Protein AF-A0A847JT85-F1 (afdb_monomer)

Solvent-accessible surface area (backbone atoms only — not comparable to full-atom values): 25645 Å² total; per-residue (Å²): 137,86,94,78,87,86,82,87,73,88,66,64,67,52,74,48,74,51,56,95,47,92,60,34,44,34,34,42,32,43,35,55,44,73,44,97,87,70,49,79,45,75,31,46,31,34,30,36,40,37,54,80,40,72,62,55,90,90,44,43,19,30,34,41,36,36,36,53,39,62,47,91,53,98,62,56,35,28,36,38,41,36,34,36,42,71,39,78,94,65,31,33,36,41,35,45,32,42,28,42,52,81,52,52,41,53,31,41,35,41,35,39,34,93,44,97,45,36,37,39,37,38,39,34,56,60,86,43,61,32,42,35,39,35,39,40,81,50,102,36,34,33,38,34,43,31,46,40,83,90,48,78,47,77,48,79,47,76,59,78,80,85,68,70,73,76,74,77,77,79,72,80,72,84,89,75,86,87,89,53,100,62,67,37,42,48,50,46,33,52,53,46,41,73,69,53,35,22,44,25,28,24,33,36,32,33,39,83,85,69,49,36,30,36,34,43,33,28,29,73,73,70,46,78,89,49,70,70,72,49,48,68,63,52,52,53,50,48,59,75,65,34,83,84,33,52,27,39,33,42,33,41,27,59,54,81,36,58,52,32,35,44,35,36,40,41,67,54,52,53,32,34,77,69,70,73,41,53,72,68,60,46,55,73,61,42,46,75,40,68,30,56,40,82,64,94,52,55,48,74,79,46,69,42,73,74,39,59,69,52,54,68,54,64,48,74,46,77,42,80,43,81,48,76,50,70,70,49,100,90,47,66,73,43,34,24,36,26,44,33,47,33,40,38,33,31,76,38,76,21,28,35,41,36,41,28,35,37,30,66,72,46,44,68,51,34,77,78,41,76,90,48,78,39,82,44,32,39,38,42,34,42,41,49,64,90,48,68,33,34,42,35,34,40,37,38,38,32,44,76,87,23,74,38,37,39,39,40,38,40,37,32,63,78,49,100,45,26,33,39,38,39,41,37,32,42,44,28,26,96,89,43,81,71,32,72,23,37,38,40,36,42,40,39,55,37,76,92,67,44,27,35,42,37,42,37,38,39,32,40,76,88,64,52,71,55,74,49,78,46,80,47,67,68,84,88,88,128

Secondary structure (DSSP, 8-state):
------------EEEEEE-SSTTEEEEEEEEEEE-TTS-EEEEEEEEEEEEEE--BTTBPEEEEEEEEET-SSSPPPEEEEEEEEEETTTTEEEEEEEEESTT-EEEEEEEEEEETTEEEEEEEETTEEEEEEEEESSSSEEEEEEEETTEEEEEEEE-----PPP---------PPP--TTHHHHHHHHHHHHTT-EEEEEEEEE-TTS-EEEEEEEE--S--S-GGGGHHHHHHHHHHT-TT-SEEEEEEEETTEEEEEEEEEHHHHHHHHTTSS-HHHHHHH-EEEES----TT-EEEEEPPPBS--TT--EEEEEEEEEEEEEETTEEEEEEEEEEEEEEEEEETTEEEEEEEEEEEESHHHHTS-SS-EEEEEEEEEEE--STT-EEEEEEEEETTEEEEEEEEEEEEEETTEEEEEEEEEEE-SSS-SEEEEEEEEEEEEGGGTEEEEEEEEE-TTS-EEEEEEEEE--S--

pLDDT: mean 81.15, std 18.6, range [24.55, 97.62]

Radius of gyration: 28.79 Å; Cα contacts (8 Å, |Δi|>4): 1062; chains: 1; bounding box: 69×46×83 Å

Nearest PDB structures (foldseek):
  6cd2-assembly1_C  TM=3.190E-01  e=2.500E-02  Escherichia coli
  4fso-assembly2_B  TM=2.511E-01  e=6.723E-01  Pseudomonas aeruginosa PAO1
  3t24-assembly4_B  TM=2.462E-01  e=1.027E+00  Pseudomonas aeruginosa

Sequence (478 aa):
MNPADTSIGAQSTRSFGFAPAPRTEISLSLGRYVQSSGDIGWDLIIHGKAQVATQNGWRPAIAVGAADVGKNRARTGTRFVVGTWRLDNARLGATLGAAEGNHDGLLAGMQWRPIPALELQAEYDSSRVNVGLVANLDERTFVRVADLSTGTAATIGYAFALNGPPAPQSSALPRVAARTSGPALTAIRDELVALGLEDVQVRIEQTAQGQRRLVGSFENRRYTLIEQDCLPDVLAVLDRGAGEATELAVRFLRRGITVAECRVPVEAYRRYAAGKMSGAEMRARAHIALLPGREASADVEEASETANPSAGHTDVMIGPNLVTQIGTEQGEFKYGLYIRPEAAIPLGRGLLAQGAWQAPITGELVDNEPKRWTTYRTVLSYALSPAPGWLAQAVVGRCPGANNVAVLEALRPVSGRSFFRVTGGYVSSDLIRRRLYAVGEYWHLMPEWDGQIRVVGGRYVSGDTGVGLDVIRQFGAT

Structure (mmCIF, N/CA/C/O backbone):
data_AF-A0A847JT85-F1
#
_entry.id   AF-A0A847JT85-F1
#
loop_
_atom_site.group_PDB
_atom_site.id
_atom_site.type_symbol
_atom_site.label_atom_id
_atom_site.label_alt_id
_atom_site.label_comp_id
_atom_site.label_asym_id
_atom_site.label_entity_id
_atom_site.label_seq_id
_atom_site.pdbx_PDB_ins_code
_atom_site.Cartn_x
_atom_site.Cartn_y
_atom_site.Cartn_z
_atom_site.occupancy
_atom_site.B_iso_or_equiv
_atom_site.auth_seq_id
_atom_site.auth_comp_id
_atom_site.auth_asym_id
_atom_site.auth_atom_id
_atom_site.pdbx_PDB_model_num
ATOM 1 N N . MET A 1 1 ? 40.673 10.119 -40.001 1.00 39.12 1 MET A N 1
ATOM 2 C CA . MET A 1 1 ? 39.306 9.562 -39.922 1.00 39.12 1 MET A CA 1
ATOM 3 C C . MET A 1 1 ? 38.758 9.922 -38.558 1.00 39.12 1 MET A C 1
ATOM 5 O O . MET A 1 1 ? 39.395 9.585 -37.571 1.00 39.12 1 MET A O 1
ATOM 9 N N . ASN A 1 2 ? 37.689 10.715 -38.523 1.00 26.09 2 ASN A N 1
ATOM 10 C CA . ASN A 1 2 ? 37.140 11.292 -37.296 1.00 26.09 2 ASN A CA 1
ATOM 11 C C . ASN A 1 2 ? 36.191 10.290 -36.612 1.00 26.09 2 ASN A C 1
ATOM 13 O O . ASN A 1 2 ? 35.326 9.756 -37.306 1.00 26.09 2 ASN A O 1
ATOM 17 N N . PRO A 1 3 ? 36.311 10.054 -35.294 1.00 35.47 3 PRO A N 1
ATOM 18 C CA . PRO A 1 3 ? 35.327 9.331 -34.503 1.00 35.47 3 PRO A CA 1
ATOM 19 C C . PRO A 1 3 ? 34.303 10.342 -33.975 1.00 35.47 3 PRO A C 1
ATOM 21 O O . PRO A 1 3 ? 34.544 11.026 -32.983 1.00 35.47 3 PRO A O 1
ATOM 24 N N . ALA A 1 4 ? 33.179 10.483 -34.664 1.00 31.33 4 ALA A N 1
ATOM 25 C CA . ALA A 1 4 ? 32.027 11.222 -34.165 1.00 31.33 4 ALA A CA 1
ATOM 26 C C . ALA A 1 4 ? 30.759 10.430 -34.506 1.00 31.33 4 ALA A C 1
ATOM 28 O O . ALA A 1 4 ? 30.671 9.861 -35.591 1.00 31.33 4 ALA A O 1
ATOM 29 N N . ASP A 1 5 ? 29.829 10.415 -33.552 1.00 32.34 5 ASP A N 1
ATOM 30 C CA . ASP A 1 5 ? 28.473 9.849 -33.591 1.00 32.34 5 ASP A CA 1
ATOM 31 C C . ASP A 1 5 ? 28.297 8.351 -33.300 1.00 32.34 5 ASP A C 1
ATOM 33 O O . ASP A 1 5 ? 27.855 7.559 -34.127 1.00 32.34 5 ASP A O 1
ATOM 37 N N . THR A 1 6 ? 28.502 7.989 -32.032 1.00 29.30 6 THR A N 1
ATOM 38 C CA . THR A 1 6 ? 27.806 6.866 -31.383 1.00 29.30 6 THR A CA 1
ATOM 39 C C . THR A 1 6 ? 26.941 7.399 -30.240 1.00 29.30 6 THR A C 1
ATOM 41 O O . THR A 1 6 ? 27.366 7.490 -29.089 1.00 29.30 6 THR A O 1
ATOM 44 N N . SER A 1 7 ? 25.702 7.793 -30.554 1.00 24.92 7 SER A N 1
ATOM 45 C CA . SER A 1 7 ? 24.686 8.043 -29.526 1.00 24.92 7 SER A CA 1
ATOM 46 C C . SER A 1 7 ? 23.900 6.756 -29.262 1.00 24.92 7 SER A C 1
ATOM 48 O O . SER A 1 7 ? 23.024 6.353 -30.020 1.00 24.92 7 SER A O 1
ATOM 50 N N . ILE A 1 8 ? 24.244 6.092 -28.158 1.00 34.31 8 ILE A N 1
ATOM 51 C CA . ILE A 1 8 ? 23.506 4.952 -27.609 1.00 34.31 8 ILE A CA 1
ATOM 52 C C . ILE A 1 8 ? 22.309 5.512 -26.839 1.00 34.31 8 ILE A C 1
ATOM 54 O O . ILE A 1 8 ? 22.460 6.087 -25.760 1.00 34.31 8 ILE A O 1
ATOM 58 N N . GLY A 1 9 ? 21.109 5.377 -27.400 1.00 24.55 9 GLY A N 1
ATOM 59 C CA . GLY A 1 9 ? 19.866 5.817 -26.772 1.00 24.55 9 GLY A CA 1
ATOM 60 C C . GLY A 1 9 ? 18.917 4.651 -26.536 1.00 24.55 9 GLY A C 1
ATOM 61 O O . GLY A 1 9 ? 18.189 4.265 -27.442 1.00 24.55 9 GLY A O 1
ATOM 62 N N . ALA A 1 10 ? 18.852 4.133 -25.307 1.00 27.88 10 ALA A N 1
ATOM 63 C CA . ALA A 1 10 ? 17.705 3.332 -24.888 1.00 27.88 10 ALA A CA 1
ATOM 64 C C . ALA A 1 10 ? 16.458 4.236 -24.877 1.00 27.88 10 ALA A C 1
ATOM 66 O O . ALA A 1 10 ? 16.357 5.164 -24.066 1.00 27.88 10 ALA A O 1
ATOM 67 N N . GLN A 1 11 ? 15.518 3.996 -25.792 1.00 30.44 11 GLN A N 1
ATOM 68 C CA . GLN A 1 11 ? 14.240 4.702 -25.824 1.00 30.44 11 GLN A CA 1
ATOM 69 C C . GLN A 1 11 ? 13.281 4.023 -24.845 1.00 30.44 11 GLN A C 1
ATOM 71 O O . GLN A 1 11 ? 12.728 2.963 -25.123 1.00 30.44 11 GLN A O 1
ATOM 76 N N . SER A 1 12 ? 13.086 4.623 -23.670 1.00 30.16 12 SER A N 1
ATOM 77 C CA . SER A 1 12 ? 11.978 4.233 -22.802 1.00 30.16 12 SER A CA 1
ATOM 78 C C . SER A 1 12 ? 10.706 4.923 -23.293 1.00 30.16 12 SER A C 1
ATOM 80 O O . SER A 1 12 ? 10.622 6.149 -23.327 1.00 30.16 12 SER A O 1
ATOM 82 N N . THR A 1 13 ? 9.722 4.125 -23.703 1.00 29.73 13 THR A N 1
ATOM 83 C CA . THR A 1 13 ? 8.370 4.604 -24.011 1.00 29.73 13 THR A CA 1
ATOM 84 C C . THR A 1 13 ? 7.489 4.323 -22.804 1.00 29.73 13 THR A C 1
ATOM 86 O O . THR A 1 13 ? 7.489 3.207 -22.283 1.00 29.73 13 THR A O 1
ATOM 89 N N . ARG A 1 14 ? 6.755 5.329 -22.326 1.00 33.69 14 ARG A N 1
ATOM 90 C CA . ARG A 1 14 ? 5.756 5.162 -21.262 1.00 33.69 14 ARG A CA 1
ATOM 91 C C . ARG A 1 14 ? 4.371 5.331 -21.862 1.00 33.69 14 ARG A C 1
ATOM 93 O O . ARG A 1 14 ? 4.048 6.422 -22.313 1.00 33.69 14 ARG A O 1
ATOM 100 N N . SER A 1 15 ? 3.573 4.269 -21.862 1.00 32.00 15 SER A N 1
ATOM 101 C CA . SER A 1 15 ? 2.198 4.274 -22.366 1.00 32.00 15 SER A CA 1
ATOM 102 C C . SER A 1 15 ? 1.181 4.216 -21.225 1.00 32.00 15 SER A C 1
ATOM 104 O O . SER A 1 15 ? 1.335 3.431 -20.291 1.00 32.00 15 SER A O 1
ATOM 106 N N . PHE A 1 16 ? 0.123 5.012 -21.325 1.00 36.22 16 PHE A N 1
ATOM 107 C CA . PHE A 1 16 ? -1.006 5.085 -20.403 1.00 36.22 16 PHE A CA 1
ATOM 108 C C . PHE A 1 16 ? -2.310 4.942 -21.190 1.00 36.22 16 PHE A C 1
ATOM 110 O O . PHE A 1 16 ? -2.520 5.689 -22.134 1.00 36.22 16 PHE A O 1
ATOM 117 N N . GLY A 1 17 ? -3.188 4.007 -20.827 1.00 32.97 17 GLY A N 1
ATOM 118 C CA . GLY A 1 17 ? -4.502 3.831 -21.457 1.00 32.97 17 GLY A CA 1
ATOM 119 C C . GLY A 1 17 ? -5.638 4.224 -20.515 1.00 32.97 17 GLY A C 1
ATOM 120 O O . GLY A 1 17 ? -5.564 3.940 -19.324 1.00 32.97 17 GLY A O 1
ATOM 121 N N . PHE A 1 18 ? -6.702 4.844 -21.022 1.00 42.16 18 PHE A N 1
ATOM 122 C CA . PHE A 1 18 ? -7.941 5.072 -20.291 1.00 42.16 18 PHE A CA 1
ATOM 123 C C . PHE A 1 18 ? -9.190 4.999 -21.174 1.00 42.16 18 PHE A C 1
ATOM 125 O O . PHE A 1 18 ? -9.177 5.344 -22.349 1.00 42.16 18 PHE A O 1
ATOM 132 N N . ALA A 1 19 ? -10.300 4.568 -20.578 1.00 40.47 19 ALA A N 1
ATOM 133 C CA . ALA A 1 19 ? -11.615 4.496 -21.207 1.00 40.47 19 ALA A CA 1
ATOM 134 C C . ALA A 1 19 ? -12.567 5.474 -20.490 1.00 40.47 19 ALA A C 1
ATOM 136 O O . ALA A 1 19 ? -13.051 5.152 -19.398 1.00 40.47 19 ALA A O 1
ATOM 137 N N . PRO A 1 20 ? -12.800 6.692 -21.013 1.00 33.78 20 PRO A N 1
ATOM 138 C CA . PRO A 1 20 ? -13.665 7.675 -20.350 1.00 33.78 20 PRO A CA 1
ATOM 139 C C . PRO A 1 20 ? -15.148 7.267 -20.345 1.00 33.78 20 PRO A C 1
ATOM 141 O O . PRO A 1 20 ? -15.901 7.715 -19.488 1.00 33.78 20 PRO A O 1
ATOM 144 N N . ALA A 1 21 ? -15.560 6.397 -21.270 1.00 50.62 21 ALA A N 1
ATOM 145 C CA . ALA A 1 21 ? -16.909 5.847 -21.373 1.00 50.62 21 ALA A CA 1
ATOM 146 C C . ALA A 1 21 ? -16.885 4.377 -21.838 1.00 50.62 21 ALA A C 1
ATOM 148 O O . ALA A 1 21 ? -15.897 3.947 -22.453 1.00 50.62 21 ALA A O 1
ATOM 149 N N . PRO A 1 22 ? -17.971 3.601 -21.627 1.00 44.03 22 PRO A N 1
ATOM 150 C CA . PRO A 1 22 ? -18.127 2.305 -22.280 1.00 44.03 22 PRO A CA 1
ATOM 151 C C . PRO A 1 22 ? -17.859 2.449 -23.780 1.00 44.03 22 PRO A C 1
ATOM 153 O O . PRO A 1 22 ? -18.346 3.396 -24.395 1.00 44.03 22 PRO A O 1
ATOM 156 N N . ARG A 1 23 ? -17.106 1.509 -24.366 1.00 67.56 23 ARG A N 1
ATOM 157 C CA . ARG A 1 23 ? -16.779 1.477 -25.808 1.00 67.56 23 ARG A CA 1
ATOM 158 C C . ARG A 1 23 ? -15.796 2.548 -26.293 1.00 67.56 23 ARG A C 1
ATOM 160 O O . ARG A 1 23 ? -15.660 2.730 -27.500 1.00 67.56 23 ARG A O 1
ATOM 167 N N . THR A 1 24 ? -15.085 3.220 -25.391 1.00 58.16 24 THR A N 1
ATOM 168 C CA . THR A 1 24 ? -13.986 4.127 -25.753 1.00 58.16 24 THR A CA 1
ATOM 169 C C . THR A 1 24 ? -12.668 3.625 -25.189 1.00 58.16 24 THR A C 1
ATOM 171 O O . THR A 1 24 ? -12.627 3.066 -24.099 1.00 58.16 24 THR A O 1
ATOM 174 N N . GLU A 1 25 ? -11.592 3.822 -25.932 1.00 63.78 25 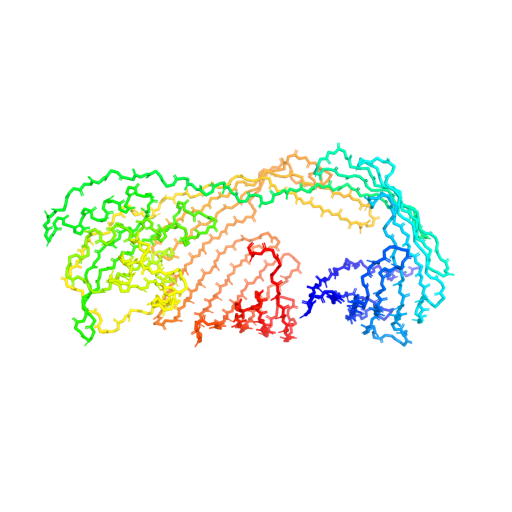GLU A N 1
ATOM 175 C CA . GLU A 1 25 ? -10.227 3.553 -25.496 1.00 63.78 25 GLU A CA 1
ATOM 176 C C . GLU A 1 25 ? -9.369 4.717 -25.969 1.00 63.78 25 GLU A C 1
ATOM 178 O O . GLU A 1 25 ? -9.410 5.070 -27.141 1.00 63.78 25 GLU A O 1
ATOM 183 N N . ILE A 1 26 ? -8.622 5.331 -25.065 1.00 60.47 26 ILE A N 1
ATOM 184 C CA . ILE A 1 26 ? -7.653 6.383 -25.351 1.00 60.47 26 ILE A CA 1
ATOM 185 C C . ILE A 1 26 ? -6.330 5.917 -24.770 1.00 60.47 26 ILE A C 1
ATOM 187 O O . ILE A 1 26 ? -6.288 5.507 -23.618 1.00 60.47 26 ILE A O 1
ATOM 191 N N . SER A 1 27 ? -5.248 5.972 -25.533 1.00 56.25 27 SER A N 1
ATOM 192 C CA . SER A 1 27 ? -3.904 5.734 -25.028 1.00 56.25 27 SER A CA 1
ATOM 193 C C . SER A 1 27 ? -2.988 6.919 -25.307 1.00 56.25 27 SER A C 1
ATOM 195 O O . SER A 1 27 ? -3.099 7.611 -26.312 1.00 56.25 27 SER A O 1
ATOM 197 N N . LEU A 1 28 ? -2.106 7.191 -24.358 1.00 59.34 28 LEU A N 1
ATOM 198 C CA . LEU A 1 28 ? -1.133 8.267 -24.348 1.00 59.34 28 LEU A CA 1
ATOM 199 C C . LEU A 1 28 ? 0.234 7.616 -24.189 1.00 59.34 28 LEU A C 1
ATOM 201 O O . LEU A 1 28 ? 0.509 7.019 -23.154 1.00 59.34 28 LEU A O 1
ATOM 205 N N . SER A 1 29 ? 1.088 7.725 -25.191 1.00 56.59 29 SER A N 1
ATOM 206 C CA . SER A 1 29 ? 2.446 7.199 -25.164 1.00 56.59 29 SER A CA 1
ATOM 207 C C . SER A 1 2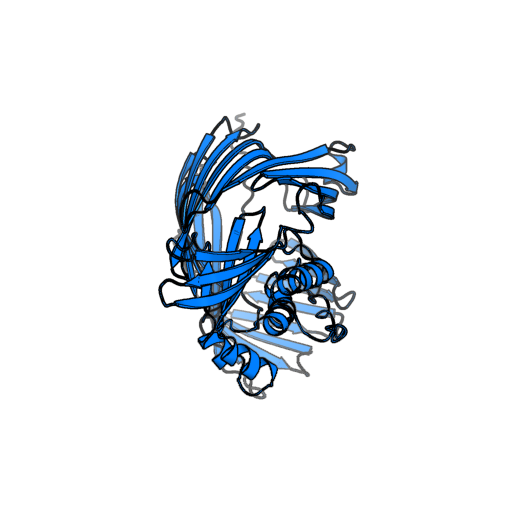9 ? 3.429 8.353 -25.238 1.00 56.59 29 SER A C 1
ATOM 209 O O . SER A 1 29 ? 3.471 9.073 -26.228 1.00 56.59 29 SER A O 1
ATOM 211 N N . LEU A 1 30 ? 4.223 8.542 -24.187 1.00 55.28 30 LEU A N 1
ATOM 212 C CA . LEU A 1 30 ? 5.323 9.496 -24.187 1.00 55.28 30 LEU A CA 1
ATOM 213 C C . LEU A 1 30 ? 6.608 8.756 -24.566 1.00 55.28 30 LEU A C 1
ATOM 215 O O . LEU A 1 30 ? 7.072 7.882 -23.826 1.00 55.28 30 LEU A O 1
ATOM 219 N N . GLY A 1 31 ? 7.157 9.094 -25.730 1.00 49.81 31 GLY A N 1
ATOM 220 C CA . GLY A 1 31 ? 8.397 8.535 -26.257 1.00 49.81 31 GLY A CA 1
ATOM 221 C C . GLY A 1 31 ? 9.518 9.570 -26.250 1.00 49.81 31 GLY A C 1
ATOM 222 O O . GLY A 1 31 ? 9.316 10.729 -26.614 1.00 49.81 31 GLY A O 1
ATOM 223 N N . ARG A 1 32 ? 10.716 9.153 -25.842 1.00 52.22 32 ARG A N 1
ATOM 224 C CA . ARG A 1 32 ? 11.936 9.956 -25.986 1.00 52.22 32 ARG A CA 1
ATOM 225 C C . ARG A 1 32 ? 12.527 9.731 -27.378 1.00 52.22 32 ARG A C 1
ATOM 227 O O . ARG A 1 32 ? 12.730 8.582 -27.758 1.00 52.22 32 ARG A O 1
ATOM 234 N N . TYR A 1 33 ? 12.877 10.798 -28.091 1.00 59.69 33 TYR A N 1
ATOM 235 C CA . TYR A 1 33 ? 13.614 10.709 -29.354 1.00 59.69 33 TYR A CA 1
ATOM 236 C C . TYR A 1 33 ? 14.866 11.593 -29.332 1.00 59.69 33 TYR A C 1
ATOM 238 O O . TYR A 1 33 ? 14.944 12.571 -28.592 1.00 59.69 33 TYR A O 1
ATOM 246 N N . VAL A 1 34 ? 15.869 11.227 -30.128 1.00 50.53 34 VAL A N 1
ATOM 247 C CA . VAL A 1 34 ? 17.101 12.010 -30.302 1.00 50.53 34 VAL A CA 1
ATOM 248 C C . VAL A 1 34 ? 17.051 12.640 -31.689 1.00 50.53 34 VAL A C 1
ATOM 250 O O . VAL A 1 34 ? 16.812 11.952 -32.683 1.00 50.53 34 VAL A O 1
ATOM 253 N N . GLN A 1 35 ? 17.190 13.961 -31.757 1.00 62.69 35 GLN A N 1
ATOM 254 C CA . GLN A 1 35 ? 17.272 14.698 -33.011 1.00 62.69 35 GLN A CA 1
ATOM 255 C C . GLN A 1 35 ? 18.634 14.489 -33.668 1.00 62.69 35 GLN A C 1
ATOM 257 O O . GLN A 1 35 ? 19.621 14.184 -33.007 1.00 62.69 35 GLN A O 1
ATOM 262 N N . SER A 1 36 ? 18.708 14.717 -34.980 1.00 54.41 36 SER A N 1
ATOM 263 C CA . SER A 1 36 ? 19.973 14.697 -35.722 1.00 54.41 36 SER A CA 1
ATOM 264 C C . SER A 1 36 ? 20.979 15.752 -35.238 1.00 54.41 36 SER A C 1
ATOM 266 O O . SER A 1 36 ? 22.153 15.640 -35.557 1.00 54.41 36 SER A O 1
ATOM 268 N N . SER A 1 37 ? 20.540 16.760 -34.472 1.00 69.31 37 SER A N 1
ATOM 269 C CA . SER A 1 37 ? 21.405 17.732 -33.784 1.00 69.31 37 SER A CA 1
ATOM 270 C C . SER A 1 37 ? 22.029 17.202 -32.485 1.00 69.31 37 SER A C 1
ATOM 272 O O . SER A 1 37 ? 22.841 17.893 -31.880 1.00 69.31 37 SER A O 1
ATOM 274 N N . GLY A 1 38 ? 21.636 16.010 -32.025 1.00 60.91 38 GLY A N 1
ATOM 275 C CA . GLY A 1 38 ? 21.976 15.487 -30.699 1.00 60.91 38 GLY A CA 1
ATOM 276 C C . GLY A 1 38 ? 21.027 15.946 -29.584 1.00 60.91 38 GLY A C 1
ATOM 277 O O . GLY A 1 38 ? 21.120 15.436 -28.466 1.00 60.91 38 GLY A O 1
ATOM 278 N N . ASP A 1 39 ? 20.079 16.846 -29.873 1.00 66.31 39 ASP A N 1
ATOM 279 C CA . ASP A 1 39 ? 19.091 17.297 -28.891 1.00 66.31 39 ASP A CA 1
ATOM 280 C C . ASP A 1 39 ? 18.075 16.201 -28.564 1.00 66.31 39 ASP A C 1
ATOM 282 O O . ASP A 1 39 ? 17.566 15.488 -29.434 1.00 66.31 39 ASP A O 1
ATOM 286 N N . ILE A 1 40 ? 17.744 16.078 -27.282 1.00 55.69 40 ILE A N 1
ATOM 287 C CA . ILE A 1 40 ? 16.753 15.119 -26.799 1.00 55.69 40 ILE A CA 1
ATOM 288 C C . ILE A 1 40 ? 15.376 15.781 -26.840 1.00 55.69 40 ILE A C 1
ATOM 290 O O . ILE A 1 40 ? 15.119 16.740 -26.115 1.00 55.69 40 ILE A O 1
ATOM 294 N N . GLY A 1 41 ? 14.483 15.236 -27.662 1.00 65.00 41 GLY A N 1
ATOM 295 C CA . GLY A 1 41 ? 13.082 15.628 -27.740 1.00 65.00 41 GLY A CA 1
ATOM 296 C C . GLY A 1 41 ? 12.154 14.608 -27.080 1.00 65.00 41 GLY A C 1
ATOM 297 O O . GLY A 1 41 ? 12.501 13.439 -26.883 1.00 65.00 41 GLY A O 1
ATOM 298 N N . TRP A 1 42 ? 10.943 15.056 -26.763 1.00 65.06 42 TRP A N 1
ATOM 299 C CA . TRP A 1 42 ? 9.847 14.202 -26.317 1.00 65.06 42 TRP A CA 1
ATOM 300 C C . TRP A 1 42 ? 8.704 14.290 -27.325 1.00 65.06 42 TRP A C 1
ATOM 302 O O . TRP A 1 42 ? 8.346 15.389 -27.756 1.00 65.06 42 TRP A O 1
ATOM 312 N N . ASP A 1 43 ? 8.148 13.138 -27.688 1.00 68.62 43 ASP A N 1
ATOM 313 C CA . ASP A 1 43 ? 6.932 13.033 -28.487 1.00 68.62 43 ASP A CA 1
ATOM 314 C C . ASP A 1 43 ? 5.815 12.473 -27.607 1.00 68.62 43 ASP A C 1
ATOM 316 O O . ASP A 1 43 ? 5.940 11.390 -27.029 1.00 68.62 43 ASP A O 1
ATOM 320 N N . LEU A 1 44 ? 4.717 13.224 -27.507 1.00 69.75 44 LEU A N 1
ATOM 321 C CA . LEU A 1 44 ? 3.465 12.726 -26.958 1.00 69.75 44 LEU A CA 1
ATOM 322 C C . LEU A 1 44 ? 2.643 12.152 -28.109 1.00 69.75 44 LEU A C 1
ATOM 324 O O . LEU A 1 44 ? 2.272 12.860 -29.041 1.00 69.75 44 LEU A O 1
ATOM 328 N N . ILE A 1 45 ? 2.360 10.863 -28.031 1.00 70.88 45 ILE A N 1
ATOM 329 C CA . ILE A 1 45 ? 1.595 10.128 -29.025 1.00 70.88 45 ILE A CA 1
ATOM 330 C C . ILE A 1 45 ? 0.247 9.792 -28.401 1.00 70.88 45 ILE A C 1
ATOM 332 O O . ILE A 1 45 ? 0.168 9.030 -27.442 1.00 70.88 45 ILE A O 1
ATOM 336 N N . ILE A 1 46 ? -0.817 10.384 -28.926 1.00 72.81 46 ILE A N 1
ATOM 337 C CA . ILE A 1 46 ? -2.184 10.113 -28.493 1.00 72.81 46 ILE A CA 1
ATOM 338 C C . ILE A 1 46 ? -2.835 9.181 -29.513 1.00 72.81 46 ILE A C 1
ATOM 340 O O . ILE A 1 46 ? -2.871 9.475 -30.711 1.00 72.81 46 ILE A O 1
ATOM 344 N N . HIS A 1 47 ? -3.391 8.079 -29.028 1.00 75.88 47 HIS A N 1
ATOM 345 C CA . HIS A 1 47 ? -4.303 7.226 -29.769 1.00 75.88 47 HIS A CA 1
ATOM 346 C C . HIS A 1 47 ? -5.661 7.240 -29.079 1.00 75.88 47 HIS A C 1
ATOM 348 O O . HIS A 1 47 ? -5.766 7.352 -27.863 1.00 75.88 47 HIS A O 1
ATOM 354 N N . GLY A 1 48 ? -6.725 7.102 -29.846 1.00 73.88 48 GLY A N 1
ATOM 355 C CA . GLY A 1 48 ? -8.064 6.957 -29.319 1.00 73.88 48 GLY A CA 1
ATOM 356 C C . GLY A 1 48 ? -8.955 6.250 -30.317 1.00 73.88 48 GLY A C 1
ATOM 357 O O . GLY A 1 48 ? -8.857 6.491 -31.514 1.00 73.88 48 GLY A O 1
ATOM 358 N N . LYS A 1 49 ? -9.843 5.387 -29.840 1.00 83.19 49 LYS A N 1
ATOM 359 C CA . LYS A 1 49 ? -10.909 4.789 -30.637 1.00 83.19 49 LYS A CA 1
ATOM 360 C C . LYS A 1 49 ? -12.208 4.760 -29.847 1.00 83.19 49 LYS A C 1
ATOM 362 O O . LYS A 1 49 ? -12.222 4.548 -28.636 1.00 83.19 49 LYS A O 1
ATOM 367 N N . ALA A 1 50 ? -13.306 4.943 -30.557 1.00 82.19 50 ALA A N 1
ATOM 368 C CA . ALA A 1 50 ? -14.654 4.808 -30.048 1.00 82.19 50 ALA A CA 1
ATOM 369 C C . ALA A 1 50 ? -15.396 3.797 -30.920 1.00 82.19 50 ALA A C 1
ATOM 371 O O . ALA A 1 50 ? -15.502 3.968 -32.135 1.00 82.19 50 ALA A O 1
ATOM 372 N N . GLN A 1 51 ? -15.915 2.738 -30.307 1.00 88.56 51 GLN A N 1
ATOM 373 C CA . GLN A 1 51 ? -16.818 1.822 -30.983 1.00 88.56 51 GLN A CA 1
ATOM 374 C C . GLN A 1 51 ? -18.213 2.450 -31.026 1.00 88.56 51 GLN A C 1
ATOM 376 O O . GLN A 1 51 ? -18.900 2.584 -30.014 1.00 88.56 51 GLN A O 1
ATOM 381 N N . VAL A 1 52 ? -18.628 2.810 -32.235 1.00 89.56 52 VAL A N 1
ATOM 382 C CA . VAL A 1 52 ? -19.894 3.491 -32.521 1.00 89.56 52 VAL A CA 1
ATOM 383 C C . VAL A 1 52 ? -21.026 2.510 -32.816 1.00 89.56 52 VAL A C 1
ATOM 385 O O . VAL A 1 52 ? -22.190 2.846 -32.618 1.00 89.56 52 VAL A O 1
ATOM 388 N N . ALA A 1 53 ? -20.707 1.276 -33.222 1.00 85.69 53 ALA A N 1
ATOM 389 C CA . ALA A 1 53 ? -21.696 0.222 -33.433 1.00 85.69 53 ALA A CA 1
ATOM 390 C C . ALA A 1 53 ? -21.194 -1.147 -32.957 1.00 85.69 53 ALA A C 1
ATOM 392 O O . ALA A 1 53 ? -20.021 -1.495 -33.113 1.00 85.69 53 ALA A O 1
ATOM 393 N N . THR A 1 54 ? -22.094 -1.948 -32.391 1.00 89.56 54 THR A N 1
ATOM 394 C CA . THR A 1 54 ? -21.845 -3.359 -32.074 1.00 89.56 54 THR A CA 1
ATOM 395 C C . THR A 1 54 ? -22.202 -4.240 -33.257 1.00 89.56 54 THR A C 1
ATOM 397 O O . THR A 1 54 ? -23.126 -3.927 -34.006 1.00 89.56 54 THR A O 1
ATOM 400 N N . GLN A 1 55 ? -21.500 -5.362 -33.395 1.00 87.06 55 GLN A N 1
ATOM 401 C CA . GLN A 1 55 ? -21.824 -6.341 -34.421 1.00 87.06 55 GLN A CA 1
ATOM 402 C C . GLN A 1 55 ? -23.242 -6.874 -34.191 1.00 87.06 55 GLN A C 1
ATOM 404 O O . GLN A 1 55 ? -23.614 -7.188 -33.059 1.00 87.06 55 GLN A O 1
ATOM 409 N N . ASN A 1 56 ? -24.022 -6.977 -35.264 1.00 90.69 56 ASN A N 1
ATOM 410 C CA . ASN A 1 56 ? -25.357 -7.563 -35.233 1.00 90.69 56 ASN A CA 1
ATOM 411 C C . ASN A 1 56 ? -25.578 -8.412 -36.489 1.00 90.69 56 ASN A C 1
ATOM 413 O O . ASN A 1 56 ? -25.766 -7.883 -37.589 1.00 90.69 56 ASN A O 1
ATOM 417 N N . GLY A 1 57 ? -25.514 -9.735 -36.323 1.00 89.31 57 GLY A N 1
ATOM 418 C CA . GLY A 1 57 ? -25.517 -10.681 -37.435 1.00 89.31 57 GLY A CA 1
ATOM 419 C C . GLY A 1 57 ? -24.359 -10.406 -38.399 1.00 89.31 57 GLY A C 1
ATOM 420 O O . GLY A 1 57 ? -23.194 -10.415 -38.001 1.00 89.31 57 GLY A O 1
ATOM 421 N N . TRP A 1 58 ? -24.696 -10.130 -39.660 1.00 88.69 58 TRP A N 1
ATOM 422 C CA . TRP A 1 58 ? -23.739 -9.812 -40.725 1.00 88.69 58 TRP A CA 1
ATOM 423 C C . TRP A 1 58 ? -23.202 -8.373 -40.670 1.00 88.69 58 TRP A C 1
ATOM 425 O O . TRP A 1 58 ? -22.217 -8.062 -41.340 1.00 88.69 58 TRP A O 1
ATOM 435 N N . ARG A 1 59 ? -23.832 -7.476 -39.896 1.00 92.44 59 ARG A N 1
ATOM 436 C CA . ARG A 1 59 ? -23.382 -6.083 -39.767 1.00 92.44 59 ARG A CA 1
ATOM 437 C C . ARG A 1 59 ? -22.165 -6.020 -38.843 1.00 92.44 59 ARG A C 1
ATOM 439 O O . ARG A 1 59 ? -22.288 -6.496 -37.711 1.00 92.44 59 ARG A O 1
ATOM 446 N N . PRO A 1 60 ? -21.036 -5.426 -39.271 1.00 93.75 60 PRO A N 1
ATOM 447 C CA . PRO A 1 60 ? -19.834 -5.352 -38.450 1.00 93.75 60 PRO A CA 1
ATOM 448 C C . PRO A 1 60 ? -20.037 -4.474 -37.215 1.00 93.75 60 PRO A C 1
ATOM 450 O O . PRO A 1 60 ? -20.861 -3.558 -37.204 1.00 93.75 60 PRO A O 1
ATOM 453 N N . ALA A 1 61 ? -19.216 -4.703 -36.195 1.00 92.81 61 ALA A N 1
ATOM 454 C CA . ALA A 1 61 ? -18.947 -3.674 -35.204 1.00 92.81 61 ALA A CA 1
ATOM 455 C C . ALA A 1 61 ? -18.118 -2.563 -35.859 1.00 92.81 61 ALA A C 1
ATOM 457 O O . ALA A 1 61 ? -17.115 -2.852 -36.506 1.00 92.81 61 ALA A O 1
ATOM 458 N N . ILE A 1 62 ? -18.518 -1.306 -35.679 1.00 91.88 62 ILE A N 1
ATOM 459 C CA . ILE A 1 62 ? -17.842 -0.154 -36.285 1.00 91.88 62 ILE A CA 1
ATOM 460 C C . ILE A 1 62 ? -17.134 0.627 -35.189 1.00 91.88 62 ILE A C 1
ATOM 462 O O . ILE A 1 62 ? -17.739 0.945 -34.161 1.00 91.88 62 ILE A O 1
ATOM 466 N N . ALA A 1 63 ? -15.872 0.964 -35.428 1.00 91.94 63 ALA A N 1
ATOM 467 C CA . ALA A 1 63 ? -15.111 1.887 -34.608 1.00 91.94 63 ALA A CA 1
ATOM 468 C C . ALA A 1 63 ? -14.507 3.001 -35.461 1.00 91.94 63 ALA A C 1
ATOM 470 O O . ALA A 1 63 ? -14.099 2.782 -36.600 1.00 91.94 63 ALA A O 1
ATOM 471 N N . VAL A 1 64 ? -14.447 4.192 -34.880 1.00 91.12 64 VAL A N 1
ATOM 472 C CA . VAL A 1 64 ? -13.726 5.343 -35.425 1.00 91.12 64 VAL A CA 1
ATOM 473 C C . VAL A 1 64 ? -12.634 5.726 -34.448 1.00 91.12 64 VAL A C 1
ATOM 475 O O . VAL A 1 64 ? -12.807 5.580 -33.237 1.00 91.12 64 VAL A O 1
ATOM 478 N N . GLY A 1 65 ? -11.506 6.205 -34.945 1.00 90.12 65 GLY A N 1
ATOM 479 C CA . GLY A 1 65 ? -10.403 6.560 -34.074 1.00 90.12 65 GLY A CA 1
ATOM 480 C C . GLY A 1 65 ? -9.352 7.426 -34.731 1.00 90.12 65 GLY A C 1
ATOM 481 O O . GLY A 1 65 ? -9.421 7.754 -35.914 1.00 90.12 65 GLY A O 1
ATOM 482 N N . ALA A 1 66 ? -8.377 7.798 -33.920 1.00 88.00 66 ALA A N 1
ATOM 483 C CA . ALA A 1 66 ? -7.152 8.419 -34.356 1.00 88.00 66 ALA A CA 1
ATOM 484 C C . ALA A 1 66 ? -5.962 7.760 -33.651 1.00 88.00 66 ALA A C 1
ATOM 486 O O . ALA A 1 66 ? -6.066 7.322 -32.511 1.00 88.00 66 ALA A O 1
ATOM 487 N N . ALA A 1 67 ? -4.832 7.678 -34.329 1.00 82.75 67 ALA A N 1
ATOM 488 C CA . ALA A 1 67 ? -3.564 7.188 -33.823 1.00 82.75 67 ALA A CA 1
ATOM 489 C C . ALA A 1 67 ? -2.483 8.220 -34.143 1.00 82.75 67 ALA A C 1
ATOM 491 O O . ALA A 1 67 ? -2.607 8.984 -35.099 1.00 82.75 67 ALA A O 1
ATOM 492 N N . ASP A 1 68 ? -1.411 8.243 -33.361 1.00 78.31 68 ASP A N 1
ATOM 493 C CA . ASP A 1 68 ? -0.267 9.120 -33.608 1.00 78.31 68 ASP A CA 1
ATOM 494 C C . ASP A 1 68 ? -0.578 10.627 -33.628 1.00 78.31 68 ASP A C 1
ATOM 496 O O . ASP A 1 68 ? 0.087 11.410 -34.310 1.00 78.31 68 ASP A O 1
ATOM 500 N N . VAL A 1 69 ? -1.577 11.064 -32.859 1.00 74.62 69 VAL A N 1
ATOM 501 C CA . VAL A 1 69 ? -1.913 12.487 -32.730 1.00 74.62 69 VAL A CA 1
ATOM 502 C C . VAL A 1 69 ? -0.940 13.143 -31.742 1.00 74.62 69 VAL A C 1
ATOM 504 O O . VAL A 1 69 ? -0.843 12.694 -30.605 1.00 74.62 69 VAL A O 1
ATOM 507 N N . GLY A 1 70 ? -0.232 14.205 -32.155 1.00 66.31 70 GLY A N 1
ATOM 508 C CA . GLY A 1 70 ? 0.618 15.014 -31.258 1.00 66.31 70 GLY A CA 1
ATOM 509 C C . GLY A 1 70 ? 2.140 14.932 -31.457 1.00 66.31 70 GLY A C 1
ATOM 510 O O . GLY A 1 70 ? 2.877 15.509 -30.659 1.00 66.31 70 GLY A O 1
ATOM 511 N N . LYS A 1 71 ? 2.637 14.278 -32.517 1.00 65.00 71 LYS A N 1
ATOM 512 C CA . LYS A 1 71 ? 4.075 14.292 -32.859 1.00 65.00 71 LYS A CA 1
ATOM 513 C C . LYS A 1 71 ? 4.550 15.715 -33.194 1.00 65.00 71 LYS A C 1
ATOM 515 O O . LYS A 1 71 ? 3.906 16.412 -33.971 1.00 65.00 71 LYS A O 1
ATOM 520 N N . ASN A 1 72 ? 5.719 16.123 -32.690 1.00 58.28 72 ASN A N 1
ATOM 521 C CA . ASN A 1 72 ? 6.290 17.468 -32.903 1.00 58.28 72 ASN A CA 1
ATOM 522 C C . ASN A 1 72 ? 6.801 17.738 -34.340 1.00 58.28 72 ASN A C 1
ATOM 524 O O . ASN A 1 72 ? 7.395 18.779 -34.614 1.00 58.28 72 ASN A O 1
ATOM 528 N N . ARG A 1 73 ? 6.590 16.814 -35.285 1.00 57.97 73 ARG A N 1
ATOM 529 C CA . ARG A 1 73 ? 6.911 16.994 -36.712 1.00 57.97 73 ARG A CA 1
ATOM 530 C C . ARG A 1 73 ? 5.624 17.184 -37.506 1.00 57.97 73 ARG A C 1
ATOM 532 O O . ARG A 1 73 ? 4.589 16.668 -37.111 1.00 57.97 73 ARG A O 1
ATOM 539 N N . ALA A 1 74 ? 5.710 17.835 -38.667 1.00 53.53 74 ALA A N 1
ATOM 540 C CA . ALA A 1 74 ? 4.610 18.115 -39.605 1.00 53.53 74 ALA A CA 1
ATOM 541 C C . ALA A 1 74 ? 3.868 16.876 -40.181 1.00 53.53 74 ALA A C 1
ATOM 543 O O . ALA A 1 74 ? 3.225 16.969 -41.223 1.00 53.53 74 ALA A O 1
ATOM 544 N N . ARG A 1 75 ? 3.971 15.703 -39.547 1.00 57.56 75 ARG A N 1
ATOM 545 C CA . ARG A 1 75 ? 3.221 14.501 -39.901 1.00 57.56 75 ARG A CA 1
ATOM 546 C C . ARG A 1 75 ? 1.853 14.544 -39.234 1.00 57.56 75 ARG A C 1
ATOM 548 O O . ARG A 1 75 ? 1.744 14.605 -38.013 1.00 57.56 75 ARG A O 1
ATOM 555 N N . THR A 1 76 ? 0.816 14.494 -40.053 1.00 67.62 76 THR A N 1
ATOM 556 C CA . THR A 1 76 ? -0.569 14.356 -39.621 1.00 67.62 76 THR A CA 1
ATOM 557 C C . THR A 1 76 ? -0.761 12.990 -38.955 1.00 67.62 76 THR A C 1
ATOM 559 O O . THR A 1 76 ? -0.312 11.967 -39.470 1.00 67.62 76 THR A O 1
ATOM 562 N N . GLY A 1 77 ? -1.383 12.962 -37.771 1.00 80.50 77 GLY A N 1
ATOM 563 C CA . GLY A 1 77 ? -1.789 11.705 -37.133 1.00 80.50 77 GLY A CA 1
ATOM 564 C C . GLY A 1 77 ? -2.725 10.903 -38.042 1.00 80.50 77 GLY A C 1
ATOM 565 O O . GLY A 1 77 ? -3.340 11.457 -38.954 1.00 80.50 77 GLY A O 1
ATOM 566 N N . THR A 1 78 ? -2.837 9.603 -37.803 1.00 87.12 78 THR A N 1
ATOM 567 C CA . THR A 1 78 ? -3.723 8.727 -38.572 1.00 87.12 78 THR A CA 1
ATOM 568 C C . THR A 1 78 ? -5.136 8.831 -38.029 1.00 87.12 78 THR A C 1
ATOM 570 O O . THR A 1 78 ? -5.337 8.642 -36.837 1.00 87.12 78 THR A O 1
ATOM 573 N N . ARG A 1 79 ? -6.135 9.078 -38.867 1.00 91.00 79 ARG A N 1
ATOM 574 C CA . ARG A 1 79 ? -7.555 8.913 -38.516 1.00 91.00 79 ARG A CA 1
ATOM 575 C C . ARG A 1 79 ? -8.075 7.682 -39.222 1.00 91.00 79 ARG A C 1
ATOM 577 O O . ARG A 1 79 ? -7.667 7.434 -40.346 1.00 91.00 79 ARG A O 1
ATOM 584 N N . PHE A 1 80 ? -8.947 6.911 -38.592 1.00 92.88 80 PHE A N 1
ATOM 585 C CA . PHE A 1 80 ? -9.428 5.672 -39.187 1.00 92.88 80 PHE A CA 1
ATOM 586 C C . PHE A 1 80 ? -10.884 5.379 -38.854 1.00 92.88 80 PHE A C 1
ATOM 588 O O . PHE A 1 80 ? -11.411 5.775 -37.811 1.00 92.88 80 PHE A O 1
ATOM 595 N N . VAL A 1 81 ? -11.509 4.618 -39.744 1.00 94.50 81 VAL A N 1
ATOM 596 C CA . VAL A 1 81 ? -12.780 3.933 -39.524 1.00 94.50 81 VAL A CA 1
ATOM 597 C C . VAL A 1 81 ? -12.592 2.465 -39.866 1.00 94.50 81 VAL A C 1
ATOM 599 O O . VAL A 1 81 ? -12.066 2.132 -40.925 1.00 94.50 81 VAL A O 1
ATOM 602 N N . VAL A 1 82 ? -13.003 1.579 -38.965 1.00 94.94 82 VAL A N 1
ATOM 603 C CA . VAL A 1 82 ? -12.861 0.130 -39.133 1.00 94.94 82 VAL A CA 1
ATOM 604 C C . VAL A 1 82 ? -14.168 -0.575 -38.801 1.00 94.94 82 VAL A C 1
ATOM 606 O O . VAL A 1 82 ? -14.812 -0.299 -37.788 1.00 94.94 82 VAL A O 1
ATOM 609 N N . GLY A 1 83 ? -14.555 -1.501 -39.669 1.00 94.88 83 GLY A N 1
ATOM 610 C CA . GLY A 1 83 ? -15.569 -2.512 -39.431 1.00 94.88 83 GLY A CA 1
ATOM 611 C C . GLY A 1 83 ? -14.903 -3.823 -39.027 1.00 94.88 83 GLY A C 1
ATOM 612 O O . GLY A 1 83 ? -13.916 -4.228 -39.634 1.00 94.88 83 GLY A O 1
ATOM 613 N N . THR A 1 84 ? -15.437 -4.488 -38.008 1.00 94.25 84 THR A N 1
ATOM 614 C CA . THR A 1 84 ? -14.943 -5.777 -37.515 1.00 94.25 84 THR A CA 1
ATOM 615 C C . THR A 1 84 ? -16.063 -6.808 -37.455 1.00 94.25 84 THR A C 1
ATOM 617 O O . THR A 1 84 ? -17.170 -6.523 -36.990 1.00 94.25 84 THR A O 1
ATOM 620 N N . TRP A 1 85 ? -15.769 -8.021 -37.909 1.00 95.62 85 TRP A N 1
ATOM 621 C CA . TRP A 1 85 ? -16.644 -9.183 -37.833 1.00 95.62 85 TRP A CA 1
ATOM 622 C C . TRP A 1 85 ? -16.001 -10.251 -36.965 1.00 95.62 85 TRP A C 1
ATOM 624 O O . TRP A 1 85 ? -14.833 -10.583 -37.142 1.00 95.62 85 TRP A O 1
ATOM 634 N N . ARG A 1 86 ? -16.792 -10.830 -36.068 1.00 92.50 86 ARG A N 1
ATOM 635 C CA . ARG A 1 86 ? -16.515 -12.093 -35.390 1.00 92.50 86 ARG A CA 1
ATOM 636 C C . ARG A 1 86 ? -17.473 -13.135 -35.936 1.00 92.50 86 ARG A C 1
ATOM 638 O O . ARG A 1 86 ? -18.686 -13.038 -35.753 1.00 92.50 86 ARG A O 1
ATOM 645 N N . LEU A 1 87 ? -16.910 -14.099 -36.637 1.00 89.88 87 LEU A N 1
ATOM 646 C CA . LEU A 1 87 ? -17.592 -15.189 -37.310 1.00 89.88 87 LEU A CA 1
ATOM 647 C C . LEU A 1 87 ? -17.211 -16.505 -36.624 1.00 89.88 87 LEU A C 1
ATOM 649 O O . LEU A 1 87 ? -16.220 -16.569 -35.892 1.00 89.88 87 LEU A O 1
ATOM 653 N N . ASP A 1 88 ? -18.022 -17.540 -36.843 1.00 86.75 88 ASP A N 1
ATOM 654 C CA . ASP A 1 88 ? -17.773 -18.900 -36.344 1.00 86.75 88 ASP A CA 1
ATOM 655 C C . ASP A 1 88 ? -17.444 -18.948 -34.837 1.00 86.75 88 ASP A C 1
ATOM 657 O O . ASP A 1 88 ? -16.356 -19.339 -34.422 1.00 86.75 88 ASP A O 1
ATOM 661 N N . ASN A 1 89 ? -18.356 -18.442 -33.995 1.00 83.19 89 ASN A N 1
ATOM 662 C CA . ASN A 1 89 ? -18.163 -18.366 -32.538 1.00 83.19 89 ASN A CA 1
ATOM 663 C C . ASN A 1 89 ? -16.836 -17.691 -32.123 1.00 83.19 89 ASN A C 1
ATOM 665 O O . ASN A 1 89 ? -16.186 -18.107 -31.166 1.00 83.19 89 ASN A O 1
ATOM 669 N N . ALA A 1 90 ? -16.444 -16.641 -32.854 1.00 81.44 90 ALA A N 1
ATOM 670 C CA . ALA A 1 90 ? -15.206 -15.879 -32.668 1.00 81.44 90 ALA A CA 1
ATOM 671 C C . ALA A 1 90 ? -13.905 -16.643 -32.983 1.00 81.44 90 ALA A C 1
ATOM 673 O O . ALA A 1 90 ? -12.825 -16.200 -32.585 1.00 81.44 90 ALA A O 1
ATOM 674 N N . ARG A 1 91 ? -13.987 -17.748 -33.735 1.00 88.50 91 ARG A N 1
ATOM 675 C CA . ARG A 1 91 ? -12.810 -18.403 -34.323 1.00 88.50 91 ARG A CA 1
ATOM 676 C C . ARG A 1 91 ? -12.259 -17.646 -35.520 1.00 88.50 91 ARG A C 1
ATOM 678 O O . ARG A 1 91 ? -11.073 -17.761 -35.797 1.00 88.50 91 ARG A O 1
ATOM 685 N N . LEU A 1 92 ? -13.086 -16.870 -36.215 1.00 92.44 92 LEU A N 1
ATOM 686 C CA . LEU A 1 92 ? -12.651 -16.034 -37.328 1.00 92.44 92 LEU A CA 1
ATOM 687 C C . LEU A 1 92 ? -12.986 -14.569 -37.039 1.00 92.44 92 LEU A C 1
ATOM 689 O O . LEU A 1 92 ? -14.141 -14.203 -36.835 1.00 92.44 92 LEU A O 1
ATOM 693 N N . GLY A 1 93 ? -11.959 -13.733 -37.012 1.00 93.75 93 GLY A N 1
ATOM 694 C CA . GLY A 1 93 ? -12.039 -12.284 -36.976 1.00 93.75 93 GLY A CA 1
ATOM 695 C C . GLY A 1 93 ? -11.677 -11.716 -38.342 1.00 93.75 93 GLY A C 1
ATOM 696 O O . GLY A 1 93 ? -10.668 -12.108 -38.919 1.00 93.75 93 GLY A O 1
ATOM 697 N N . ALA A 1 94 ? -12.470 -10.785 -38.855 1.00 94.81 94 ALA A N 1
ATOM 698 C CA . ALA A 1 94 ? -12.115 -10.009 -40.037 1.00 94.81 94 ALA A CA 1
ATOM 699 C C . ALA A 1 94 ? -12.265 -8.521 -39.733 1.00 94.81 94 ALA A C 1
ATOM 701 O O . ALA A 1 94 ? -13.216 -8.117 -39.064 1.00 94.81 94 ALA A O 1
ATOM 702 N N . THR A 1 95 ? -11.348 -7.716 -40.248 1.00 94.50 95 THR A N 1
ATOM 703 C CA . THR A 1 95 ? -11.339 -6.263 -40.112 1.00 94.50 95 THR A CA 1
ATOM 704 C C . THR A 1 95 ? -11.195 -5.653 -41.494 1.00 94.50 95 THR A C 1
ATOM 706 O O . THR A 1 95 ? -10.342 -6.077 -42.268 1.00 94.50 95 THR A O 1
ATOM 709 N N . LEU A 1 96 ? -12.010 -4.652 -41.804 1.00 96.25 96 LEU A N 1
ATOM 710 C CA . LEU A 1 96 ? -11.870 -3.848 -43.012 1.00 96.25 96 LEU A CA 1
ATOM 711 C C . LEU A 1 96 ? -12.116 -2.390 -42.658 1.00 96.25 96 LEU A C 1
ATOM 713 O O . LEU A 1 96 ? -13.069 -2.071 -41.949 1.00 96.25 96 LEU A O 1
ATOM 717 N N . GLY A 1 97 ? -11.278 -1.500 -43.155 1.00 95.12 97 GLY A N 1
ATOM 718 C CA . GLY A 1 97 ? -11.396 -0.089 -42.859 1.00 95.12 97 GLY A CA 1
ATOM 719 C C . GLY A 1 97 ? -10.601 0.777 -43.805 1.00 95.12 97 GLY A C 1
ATOM 720 O O . GLY A 1 97 ? -9.967 0.300 -44.742 1.00 95.12 97 GLY A O 1
ATOM 721 N N . ALA A 1 98 ? -10.642 2.067 -43.530 1.00 95.12 98 ALA A N 1
ATOM 722 C CA . ALA A 1 98 ? -9.824 3.049 -44.206 1.00 95.12 98 ALA A CA 1
ATOM 723 C C . ALA A 1 98 ? -9.183 3.953 -43.164 1.00 95.12 98 ALA A C 1
ATOM 725 O O . ALA A 1 98 ? -9.768 4.215 -42.105 1.00 95.12 98 ALA A O 1
ATOM 726 N N . ALA A 1 99 ? -7.991 4.424 -43.487 1.00 92.94 99 ALA A N 1
ATOM 727 C CA . ALA A 1 99 ? -7.271 5.405 -42.711 1.00 92.94 99 ALA A CA 1
ATOM 728 C C . ALA A 1 99 ? -6.845 6.583 -43.590 1.00 92.94 99 ALA A C 1
ATOM 730 O O . ALA A 1 99 ? -6.698 6.443 -44.797 1.00 92.94 99 ALA A O 1
ATOM 731 N N . GLU A 1 100 ? -6.683 7.742 -42.962 1.00 91.56 100 GLU A N 1
ATOM 732 C CA . GLU A 1 100 ? -6.200 8.991 -43.548 1.00 91.56 100 GLU A CA 1
ATOM 733 C C . GLU A 1 100 ? -5.006 9.474 -42.712 1.00 91.56 100 GLU A C 1
ATOM 735 O O . GLU A 1 100 ? -5.043 9.395 -41.480 1.00 91.56 100 GLU A O 1
ATOM 740 N N . GLY A 1 101 ? -3.955 9.994 -43.352 1.00 87.50 101 GLY A N 1
ATOM 741 C CA . GLY A 1 101 ? -2.766 10.543 -42.685 1.00 87.50 101 GLY A CA 1
ATOM 742 C C . GLY A 1 101 ? -1.512 9.712 -42.950 1.00 87.50 101 GLY A C 1
ATOM 743 O O . GLY A 1 101 ? -1.201 9.402 -44.095 1.00 87.50 101 GLY A O 1
ATOM 744 N N . ASN A 1 102 ? -0.774 9.335 -41.901 1.00 80.62 102 ASN A N 1
ATOM 745 C CA . ASN A 1 102 ? 0.467 8.550 -42.044 1.00 80.62 102 ASN A CA 1
ATOM 746 C C . ASN A 1 102 ? 0.260 7.151 -42.655 1.00 80.62 102 ASN A C 1
ATOM 748 O O . ASN A 1 102 ? 1.227 6.519 -43.073 1.00 80.62 102 ASN A O 1
ATOM 752 N N . HIS A 1 103 ? -0.984 6.680 -42.669 1.00 82.06 103 HIS A N 1
ATOM 753 C CA . HIS A 1 103 ? -1.402 5.363 -43.130 1.00 82.06 103 HIS A CA 1
ATOM 754 C C . HIS A 1 103 ? -2.592 5.502 -44.080 1.00 82.06 103 HIS A C 1
ATOM 756 O O . HIS A 1 103 ? -3.638 4.894 -43.885 1.00 82.06 103 HIS A O 1
ATOM 762 N N . ASP A 1 104 ? -2.460 6.393 -45.062 1.00 89.19 104 ASP A N 1
ATOM 763 C CA . ASP A 1 104 ? -3.546 6.688 -45.991 1.00 89.19 104 ASP A CA 1
ATOM 764 C C . ASP A 1 104 ? -3.894 5.456 -46.839 1.00 89.19 104 ASP A C 1
ATOM 766 O O . ASP A 1 104 ? -3.010 4.825 -47.427 1.00 89.19 104 ASP A O 1
ATOM 770 N N . GLY A 1 105 ? -5.177 5.101 -46.877 1.00 91.62 105 GLY A N 1
ATOM 771 C CA . GLY A 1 105 ? -5.700 4.009 -47.690 1.00 91.62 105 GLY A CA 1
ATOM 772 C C . GLY A 1 105 ? -6.374 2.881 -46.910 1.00 91.62 105 GLY A C 1
ATOM 773 O O . GLY A 1 105 ? -6.931 3.062 -45.827 1.00 91.62 105 GLY A O 1
ATOM 774 N N . LEU A 1 106 ? -6.405 1.704 -47.537 1.00 95.00 106 LEU A N 1
ATOM 775 C CA . LEU A 1 106 ? -7.153 0.546 -47.056 1.00 95.00 106 LEU A CA 1
ATOM 776 C C . LEU A 1 106 ? -6.438 -0.134 -45.883 1.00 95.00 106 LEU A C 1
ATOM 778 O O . LEU A 1 106 ? -5.257 -0.471 -45.973 1.00 95.00 106 LEU A O 1
ATOM 782 N N . LEU A 1 107 ? -7.207 -0.419 -44.834 1.00 94.19 107 LEU A N 1
ATOM 783 C CA . LEU A 1 107 ? -6.826 -1.299 -43.738 1.00 94.19 107 LEU A CA 1
ATOM 784 C C . LEU A 1 107 ? -7.599 -2.609 -43.867 1.00 94.19 107 LEU A C 1
ATOM 786 O O . LEU A 1 107 ? -8.826 -2.598 -43.987 1.00 94.19 107 LEU A O 1
ATOM 790 N N . ALA A 1 108 ? -6.910 -3.739 -43.799 1.00 95.25 108 ALA A N 1
ATOM 791 C CA . ALA A 1 108 ? -7.553 -5.043 -43.751 1.00 95.25 108 ALA A CA 1
ATOM 792 C C . ALA A 1 108 ? -6.857 -5.936 -42.730 1.00 95.25 108 ALA A C 1
ATOM 794 O O . ALA A 1 108 ? -5.650 -5.867 -42.549 1.00 95.25 108 ALA A O 1
ATOM 795 N N . GLY A 1 109 ? -7.614 -6.784 -42.050 1.00 94.94 109 GLY A N 1
ATOM 796 C CA . GLY A 1 109 ? -7.065 -7.714 -41.081 1.00 94.94 109 GLY A CA 1
ATOM 797 C C . GLY A 1 109 ? -7.864 -8.999 -41.046 1.00 94.94 109 GLY A C 1
ATOM 798 O O . GLY A 1 109 ? -9.079 -8.993 -41.240 1.00 94.94 109 GLY A O 1
ATOM 799 N N . MET A 1 110 ? -7.187 -10.102 -40.779 1.00 96.12 110 MET A N 1
ATOM 800 C CA . MET A 1 110 ? -7.814 -11.390 -40.546 1.00 96.12 110 MET A CA 1
ATOM 801 C C . MET A 1 110 ? -7.139 -12.072 -39.365 1.00 96.12 110 MET A C 1
ATOM 803 O O . MET A 1 110 ? -5.917 -12.094 -39.255 1.00 96.12 110 MET A O 1
ATOM 807 N N . GLN A 1 111 ? -7.952 -12.633 -38.483 1.00 95.19 111 GLN A N 1
ATOM 808 C CA . GLN A 1 111 ? -7.522 -13.435 -37.350 1.00 95.19 111 GLN A CA 1
ATOM 809 C C . GLN A 1 111 ? -8.251 -14.764 -37.425 1.00 95.19 111 GLN A C 1
ATOM 811 O O . GLN A 1 111 ? -9.475 -14.788 -37.501 1.00 95.19 111 GLN A O 1
ATOM 816 N N . TRP A 1 112 ? -7.532 -15.875 -37.403 1.00 96.31 112 TRP A N 1
ATOM 817 C CA . TRP A 1 112 ? -8.137 -17.193 -37.478 1.00 96.31 112 TRP A CA 1
ATOM 818 C C . TRP A 1 112 ? -7.578 -18.108 -36.401 1.00 96.31 112 TRP A C 1
ATOM 820 O O . TRP A 1 112 ? -6.374 -18.327 -36.310 1.00 96.31 112 TRP A O 1
ATOM 830 N N . ARG A 1 113 ? -8.475 -18.656 -35.587 1.00 96.12 113 ARG A N 1
ATOM 831 C CA . ARG A 1 113 ? -8.200 -19.625 -34.531 1.00 96.12 113 ARG A CA 1
ATOM 832 C C . ARG A 1 113 ? -8.747 -20.987 -34.942 1.00 96.12 113 ARG A C 1
ATOM 834 O O . ARG A 1 113 ? -9.869 -21.325 -34.553 1.00 96.12 113 ARG A O 1
ATOM 841 N N . PRO A 1 114 ? -7.997 -21.773 -35.735 1.00 90.88 114 PRO A N 1
ATOM 842 C CA . PRO A 1 114 ? -8.430 -23.115 -36.118 1.00 90.88 114 PRO A CA 1
ATOM 843 C C . PRO A 1 114 ? -8.654 -24.011 -34.892 1.00 90.88 114 PRO A C 1
ATOM 845 O O . PRO A 1 114 ? -9.569 -24.833 -34.881 1.00 90.88 114 PRO A O 1
ATOM 848 N N . ILE A 1 115 ? -7.843 -23.819 -33.847 1.00 93.25 115 ILE A N 1
ATOM 849 C CA . ILE A 1 115 ? -7.933 -24.501 -32.553 1.00 93.25 115 ILE A CA 1
ATOM 850 C C . ILE A 1 115 ? -7.629 -23.507 -31.418 1.00 93.25 115 ILE A C 1
ATOM 852 O O . ILE A 1 115 ? -6.943 -22.518 -31.659 1.00 93.25 115 ILE A O 1
ATOM 856 N N . PRO A 1 116 ? -8.073 -23.744 -30.168 1.00 89.50 116 PRO A N 1
ATOM 857 C CA . PRO A 1 116 ? -7.820 -22.821 -29.049 1.00 89.50 116 PRO A CA 1
ATOM 858 C C . PRO A 1 116 ? -6.333 -22.535 -28.776 1.00 89.50 116 PRO A C 1
ATOM 860 O O . PRO A 1 116 ? -5.976 -21.457 -28.301 1.00 89.50 116 PRO A O 1
ATOM 863 N N . ALA A 1 117 ? -5.466 -23.497 -29.093 1.00 92.12 117 ALA A N 1
ATOM 864 C CA . ALA A 1 117 ? -4.026 -23.392 -28.897 1.00 92.12 117 ALA A CA 1
ATOM 865 C C . ALA A 1 117 ? -3.302 -22.605 -30.003 1.00 92.12 117 ALA A C 1
ATOM 867 O O . ALA A 1 117 ? -2.107 -22.371 -29.875 1.00 92.12 117 ALA A O 1
ATOM 868 N N . LEU A 1 118 ? -3.975 -22.219 -31.092 1.00 94.19 118 LEU A N 1
ATOM 869 C CA . LEU A 1 118 ? -3.320 -21.625 -32.257 1.00 94.19 118 LEU A CA 1
ATOM 870 C C . LEU A 1 118 ? -4.151 -20.487 -32.849 1.00 94.19 118 LEU A C 1
ATOM 872 O O . LEU A 1 118 ? -5.328 -20.658 -33.154 1.00 94.19 118 LEU A O 1
ATOM 876 N N . GLU A 1 119 ? -3.512 -19.349 -33.084 1.00 95.12 119 GLU A N 1
ATOM 877 C CA . GLU A 1 119 ? -4.081 -18.197 -33.772 1.00 95.12 119 GLU A CA 1
ATOM 878 C C . GLU A 1 119 ? -3.147 -17.741 -34.891 1.00 95.12 119 GLU A C 1
ATOM 880 O O . GLU A 1 119 ? -1.954 -17.542 -34.683 1.00 95.12 119 GLU A O 1
ATOM 885 N N . LEU A 1 120 ? -3.704 -17.555 -36.079 1.00 95.00 120 LEU A N 1
ATOM 886 C CA . LEU A 1 120 ? -3.042 -16.955 -37.226 1.00 95.00 120 LEU A CA 1
ATOM 887 C C . LEU A 1 120 ? -3.580 -15.540 -37.404 1.00 95.00 120 LEU A C 1
ATOM 889 O O . LEU A 1 120 ? -4.785 -15.315 -37.300 1.00 95.00 120 LEU A O 1
ATOM 893 N N . GLN A 1 121 ? -2.696 -14.593 -37.676 1.00 94.44 121 GLN A N 1
ATOM 894 C CA . GLN A 1 121 ? -3.029 -13.189 -37.860 1.00 94.44 121 GLN A CA 1
ATOM 895 C C . GLN A 1 121 ? -2.414 -12.698 -39.164 1.00 94.44 121 GLN A C 1
ATOM 897 O O . GLN A 1 121 ? -1.280 -13.034 -39.488 1.00 94.44 121 GLN A O 1
ATOM 902 N N . ALA A 1 122 ? -3.153 -11.896 -39.911 1.00 94.56 122 ALA A N 1
ATOM 903 C CA . ALA A 1 122 ? -2.632 -11.157 -41.045 1.00 94.56 122 ALA A CA 1
ATOM 904 C C . ALA A 1 122 ? -3.216 -9.750 -41.006 1.00 94.56 122 ALA A C 1
ATOM 906 O O . ALA A 1 122 ? -4.422 -9.587 -40.825 1.00 94.56 122 ALA A O 1
ATOM 907 N N . GLU A 1 123 ? -2.372 -8.746 -41.177 1.00 91.06 123 GLU A N 1
ATOM 908 C CA . GLU A 1 123 ? -2.762 -7.342 -41.187 1.00 91.06 123 GLU A CA 1
ATOM 909 C C . GLU A 1 123 ? -2.158 -6.664 -42.410 1.00 91.06 123 GLU A C 1
ATOM 911 O O . GLU A 1 123 ? -0.983 -6.840 -42.724 1.00 91.06 123 GLU A O 1
ATOM 916 N N . TYR A 1 124 ? -2.977 -5.892 -43.106 1.00 92.19 124 TYR A N 1
ATOM 917 C CA . TYR A 1 124 ? -2.599 -5.057 -44.226 1.00 92.19 124 TYR A CA 1
ATOM 918 C C . TYR A 1 124 ? -2.918 -3.605 -43.891 1.00 92.19 124 TYR A C 1
ATOM 920 O O . TYR A 1 124 ? -4.043 -3.272 -43.515 1.00 92.19 124 TYR A O 1
ATOM 928 N N . ASP A 1 125 ? -1.917 -2.752 -44.051 1.00 87.56 125 ASP A N 1
ATOM 929 C CA . ASP A 1 125 ? -1.970 -1.342 -43.688 1.00 87.56 125 ASP A CA 1
ATOM 930 C C . ASP A 1 125 ? -1.345 -0.515 -44.812 1.00 87.56 125 ASP A C 1
ATOM 932 O O . ASP A 1 125 ? -0.160 -0.176 -44.741 1.00 87.56 125 ASP A O 1
ATOM 936 N N . SER A 1 126 ? -2.145 -0.342 -45.881 1.00 84.00 126 SER A N 1
ATOM 937 C CA . SER A 1 126 ? -1.964 0.387 -47.160 1.00 84.00 126 SER A CA 1
ATOM 938 C C . SER A 1 126 ? -0.673 0.183 -47.975 1.00 84.00 126 SER A C 1
ATOM 940 O O . SER A 1 126 ? -0.671 0.282 -49.199 1.00 84.00 126 SER A O 1
ATOM 942 N N . SER A 1 127 ? 0.431 -0.147 -47.327 1.00 84.12 127 SER A N 1
ATOM 943 C CA . SER A 1 127 ? 1.784 -0.295 -47.859 1.00 84.12 127 SER A CA 1
ATOM 944 C C . SER A 1 127 ? 2.507 -1.517 -47.294 1.00 84.12 127 SER A C 1
ATOM 946 O O . SER A 1 127 ? 3.581 -1.871 -47.776 1.00 84.12 127 SER A O 1
ATOM 948 N N . ARG A 1 128 ? 1.951 -2.160 -46.260 1.00 85.25 128 ARG A N 1
ATOM 949 C CA . ARG A 1 128 ? 2.616 -3.226 -45.506 1.00 85.25 128 ARG A CA 1
ATOM 950 C C . ARG A 1 128 ? 1.675 -4.386 -45.249 1.00 85.25 128 ARG A C 1
ATOM 952 O O . ARG A 1 128 ? 0.498 -4.171 -44.979 1.00 85.25 128 ARG A O 1
ATOM 959 N N . VAL A 1 129 ? 2.226 -5.593 -45.312 1.00 89.12 129 VAL A N 1
ATOM 960 C CA . VAL A 1 129 ? 1.579 -6.828 -44.867 1.00 89.12 129 VAL A CA 1
ATOM 961 C C . VAL A 1 129 ? 2.382 -7.348 -43.684 1.00 89.12 129 VAL A C 1
ATOM 963 O O . VAL A 1 129 ? 3.597 -7.495 -43.789 1.00 89.12 129 VAL A O 1
ATOM 966 N N . ASN A 1 130 ? 1.702 -7.618 -42.579 1.00 87.69 130 ASN A N 1
ATOM 967 C CA . ASN A 1 130 ? 2.259 -8.283 -41.412 1.00 87.69 130 ASN A CA 1
ATOM 968 C C . ASN A 1 130 ? 1.532 -9.613 -41.233 1.00 87.69 130 ASN A C 1
ATOM 970 O O . ASN A 1 130 ? 0.304 -9.660 -41.330 1.00 87.69 130 ASN A O 1
ATOM 974 N N . VAL A 1 131 ? 2.268 -10.685 -40.959 1.00 92.50 131 VAL A N 1
ATOM 975 C CA . VAL A 1 131 ? 1.692 -12.012 -40.715 1.00 92.50 131 VAL A CA 1
ATOM 976 C C . VAL A 1 131 ? 2.207 -12.533 -39.387 1.00 92.50 131 VAL A C 1
ATOM 978 O O . VAL A 1 131 ? 3.394 -12.461 -39.104 1.00 92.50 131 VAL A O 1
ATOM 981 N N . GLY A 1 132 ? 1.317 -13.051 -38.553 1.00 92.75 132 GLY A N 1
ATOM 982 C CA . GLY A 1 132 ? 1.624 -13.533 -37.219 1.00 92.75 132 GLY A CA 1
ATOM 983 C C . GLY A 1 132 ? 1.047 -14.910 -36.946 1.00 92.75 132 GLY A C 1
ATOM 984 O O . GLY A 1 132 ? -0.001 -15.292 -37.462 1.00 92.75 132 GLY A O 1
ATOM 985 N N . LEU A 1 133 ? 1.731 -15.640 -36.080 1.00 92.75 133 LEU A N 1
ATOM 986 C CA . LEU A 1 133 ? 1.295 -16.889 -35.488 1.00 92.75 133 LEU A CA 1
ATOM 987 C C . LEU A 1 133 ? 1.426 -16.764 -33.973 1.00 92.75 133 LEU A C 1
ATOM 989 O O . LEU A 1 133 ? 2.465 -16.343 -33.468 1.00 92.75 133 LEU A O 1
ATOM 993 N N . VAL A 1 134 ? 0.382 -17.140 -33.245 1.00 90.94 134 VAL A N 1
ATOM 994 C CA . VAL A 1 134 ? 0.380 -17.255 -31.786 1.00 90.94 134 VAL A CA 1
ATOM 995 C C . VAL A 1 134 ? 0.037 -18.692 -31.422 1.00 90.94 134 VAL A C 1
ATOM 997 O O . VAL A 1 134 ? -1.020 -19.187 -31.800 1.00 90.94 134 VAL A O 1
ATOM 1000 N N . ALA A 1 135 ? 0.917 -19.354 -30.682 1.00 91.19 135 ALA A N 1
ATOM 1001 C CA . ALA A 1 135 ? 0.706 -20.678 -30.122 1.00 91.19 135 ALA A CA 1
ATOM 1002 C C . ALA A 1 135 ? 0.579 -20.572 -28.598 1.00 91.19 135 ALA A C 1
ATOM 1004 O O . ALA A 1 135 ? 1.537 -20.198 -27.923 1.00 91.19 135 ALA A O 1
ATOM 1005 N N . ASN A 1 136 ? -0.587 -20.903 -28.049 1.00 89.38 136 ASN A N 1
ATOM 1006 C CA . ASN A 1 136 ? -0.775 -21.054 -26.609 1.00 89.38 136 ASN A CA 1
ATOM 1007 C C . ASN A 1 136 ? -0.299 -22.457 -26.225 1.00 89.38 136 ASN A C 1
ATOM 1009 O O . ASN A 1 136 ? -0.875 -23.451 -26.667 1.00 89.38 136 ASN A O 1
ATOM 1013 N N . LEU A 1 137 ? 0.778 -22.535 -25.446 1.00 86.12 137 LEU A N 1
ATOM 1014 C CA . LEU A 1 137 ? 1.347 -23.803 -24.986 1.00 86.12 137 LEU A CA 1
ATOM 1015 C C . LEU A 1 137 ? 0.527 -24.383 -23.826 1.00 86.12 137 LEU A C 1
ATOM 1017 O O . LEU A 1 137 ? 0.390 -25.597 -23.713 1.00 86.12 137 LEU A O 1
ATOM 1021 N N . ASP A 1 138 ? -0.043 -23.507 -22.996 1.00 87.00 138 ASP A N 1
ATOM 1022 C CA . ASP A 1 138 ? -0.991 -23.832 -21.931 1.00 87.00 138 ASP A CA 1
ATOM 1023 C C . ASP A 1 138 ? -1.905 -22.612 -21.655 1.00 87.00 138 ASP A C 1
ATOM 1025 O O . ASP A 1 138 ? -1.943 -21.665 -22.441 1.00 87.00 138 ASP A O 1
ATOM 1029 N N . GLU A 1 139 ? -2.673 -22.622 -20.559 1.00 81.69 139 GLU A N 1
ATOM 1030 C CA . GLU A 1 139 ? -3.579 -21.518 -20.182 1.00 81.69 139 GLU A CA 1
ATOM 1031 C C . GLU A 1 139 ? -2.868 -20.186 -19.874 1.00 81.69 139 GLU A C 1
ATOM 1033 O O . GLU A 1 139 ? -3.507 -19.139 -19.764 1.00 81.69 139 GLU A O 1
ATOM 1038 N N . ARG A 1 140 ? -1.552 -20.223 -19.681 1.00 75.12 140 ARG A N 1
ATOM 1039 C CA . ARG A 1 140 ? -0.719 -19.124 -19.195 1.00 75.12 140 ARG A CA 1
ATOM 1040 C C . ARG A 1 140 ? 0.425 -18.818 -20.148 1.00 75.12 140 ARG A C 1
ATOM 1042 O O . ARG A 1 140 ? 0.798 -17.661 -20.288 1.00 75.12 140 ARG A O 1
ATOM 1049 N N . THR A 1 141 ? 0.976 -19.818 -20.811 1.00 78.06 141 THR A N 1
ATOM 1050 C CA . THR A 1 141 ? 2.165 -19.693 -21.644 1.00 78.06 141 THR A CA 1
ATOM 1051 C C . THR A 1 141 ? 1.785 -19.568 -23.113 1.00 78.06 141 THR A C 1
ATOM 1053 O O . THR A 1 141 ? 1.053 -20.404 -23.641 1.00 78.06 141 THR A O 1
ATOM 1056 N N . PHE A 1 142 ? 2.335 -18.576 -23.810 1.00 84.38 142 PHE A N 1
ATOM 1057 C CA . PHE A 1 142 ? 2.175 -18.438 -25.255 1.00 84.38 142 PHE A CA 1
ATOM 1058 C C . PHE A 1 142 ? 3.479 -18.051 -25.952 1.00 84.38 142 PHE A C 1
ATOM 1060 O O . PHE A 1 142 ? 4.350 -17.394 -25.383 1.00 84.38 142 PHE A O 1
ATOM 1067 N N . VAL A 1 143 ? 3.586 -18.434 -27.218 1.00 76.75 143 VAL A N 1
ATOM 1068 C CA . VAL A 1 143 ? 4.649 -18.034 -28.137 1.00 76.75 143 VAL A CA 1
ATOM 1069 C C . VAL A 1 143 ? 4.007 -17.296 -29.298 1.00 76.75 143 VAL A C 1
ATOM 1071 O O . VAL A 1 143 ? 3.034 -17.772 -29.871 1.00 76.75 143 VAL A O 1
ATOM 1074 N N . ARG A 1 144 ? 4.539 -16.135 -29.665 1.00 86.31 144 ARG A N 1
ATOM 1075 C CA . ARG A 1 144 ? 4.139 -15.374 -30.847 1.00 86.31 144 ARG A CA 1
ATOM 1076 C C . ARG A 1 144 ? 5.335 -15.226 -31.771 1.00 86.31 144 ARG A C 1
ATOM 1078 O O . ARG A 1 144 ? 6.395 -14.813 -31.320 1.00 86.31 144 ARG A O 1
ATOM 1085 N N . VAL A 1 145 ? 5.147 -15.510 -33.050 1.00 84.50 145 VAL A N 1
ATOM 1086 C CA . VAL A 1 145 ? 6.104 -15.201 -34.113 1.00 84.50 145 VAL A CA 1
ATOM 1087 C C . VAL A 1 145 ? 5.374 -14.348 -35.134 1.00 84.50 145 VAL A C 1
ATOM 1089 O O . VAL A 1 145 ? 4.311 -14.743 -35.601 1.00 84.50 145 VAL A O 1
ATOM 1092 N N . ALA A 1 146 ? 5.900 -13.174 -35.451 1.00 82.81 146 ALA A N 1
ATOM 1093 C CA . ALA A 1 146 ? 5.326 -12.282 -36.443 1.00 82.81 146 ALA A CA 1
ATOM 1094 C C . ALA A 1 146 ? 6.387 -11.880 -37.459 1.00 82.81 146 ALA A C 1
ATOM 1096 O O . ALA A 1 146 ? 7.451 -11.400 -37.081 1.00 82.81 146 ALA A O 1
ATOM 1097 N N . ASP A 1 147 ? 6.089 -12.071 -38.736 1.00 82.81 147 ASP A N 1
ATOM 1098 C CA . ASP A 1 147 ? 6.834 -11.477 -39.830 1.00 82.81 147 ASP A CA 1
ATOM 1099 C C . ASP A 1 147 ? 6.247 -10.095 -40.114 1.00 82.81 147 ASP A C 1
ATOM 1101 O O . ASP A 1 147 ? 5.091 -9.951 -40.527 1.00 82.81 147 ASP A O 1
ATOM 1105 N N . LEU A 1 148 ? 7.023 -9.070 -39.786 1.00 80.44 148 LEU A N 1
ATOM 1106 C CA . LEU A 1 148 ? 6.664 -7.675 -39.972 1.00 80.44 148 LEU A CA 1
ATOM 1107 C C . LEU A 1 148 ? 7.405 -7.147 -41.194 1.00 80.44 148 LEU A C 1
ATOM 1109 O O . LEU A 1 148 ? 8.502 -7.596 -41.520 1.00 80.44 148 LEU A O 1
ATOM 1113 N N . SER A 1 149 ? 6.894 -6.081 -41.802 1.00 71.56 149 SER A N 1
ATOM 1114 C CA . SER A 1 149 ? 7.598 -5.408 -42.905 1.00 71.56 149 SER A CA 1
ATOM 1115 C C . SER A 1 149 ? 9.024 -4.939 -42.557 1.00 71.56 149 SER A C 1
ATOM 1117 O O . SER A 1 149 ? 9.789 -4.566 -43.441 1.00 71.56 149 SER A O 1
ATOM 1119 N N . THR A 1 150 ? 9.356 -4.859 -41.266 1.00 68.19 150 THR A N 1
ATOM 1120 C CA . THR A 1 150 ? 10.661 -4.436 -40.740 1.00 68.19 150 THR A CA 1
ATOM 1121 C C . THR A 1 150 ? 11.517 -5.596 -40.225 1.00 68.19 150 THR A C 1
ATOM 1123 O O . THR A 1 150 ? 12.595 -5.342 -39.697 1.00 68.19 150 THR A O 1
ATOM 1126 N N . GLY A 1 151 ? 11.050 -6.843 -40.346 1.00 73.25 151 GLY A N 1
ATOM 1127 C CA . GLY A 1 151 ? 11.740 -8.048 -39.886 1.00 73.25 151 GLY A CA 1
ATOM 1128 C C . GLY A 1 151 ? 10.850 -8.979 -39.061 1.00 73.25 151 GLY A C 1
ATOM 1129 O O . GLY A 1 151 ? 9.692 -8.683 -38.773 1.00 73.25 151 GLY A O 1
ATOM 1130 N N . THR A 1 152 ? 11.412 -10.111 -38.648 1.00 77.12 152 THR A N 1
ATOM 1131 C CA . THR A 1 152 ? 10.706 -11.114 -37.845 1.00 77.12 152 THR A CA 1
ATOM 1132 C C . THR A 1 152 ? 10.855 -10.826 -36.349 1.00 77.12 152 THR A C 1
ATOM 1134 O O . THR A 1 152 ? 11.957 -10.593 -35.862 1.00 77.12 152 THR A O 1
ATOM 1137 N N . ALA A 1 153 ? 9.752 -10.877 -35.603 1.00 59.25 153 ALA A N 1
ATOM 1138 C CA . ALA A 1 153 ? 9.713 -10.727 -34.152 1.00 59.25 153 ALA A CA 1
ATOM 1139 C C . ALA A 1 153 ? 9.190 -12.009 -33.489 1.00 59.25 153 ALA A C 1
ATOM 1141 O O . ALA A 1 153 ? 8.131 -12.516 -33.861 1.00 59.25 153 ALA A O 1
ATOM 1142 N N . ALA A 1 154 ? 9.898 -12.508 -32.473 1.00 64.31 154 ALA A N 1
ATOM 1143 C CA . ALA A 1 154 ? 9.459 -13.624 -31.638 1.00 64.31 154 ALA A CA 1
ATOM 1144 C C . ALA A 1 154 ? 9.236 -13.160 -30.188 1.00 64.31 154 ALA A C 1
ATOM 1146 O O . ALA A 1 154 ? 10.013 -12.384 -29.639 1.00 64.31 154 ALA A O 1
ATOM 1147 N N . THR A 1 155 ? 8.158 -13.610 -29.551 1.00 62.44 155 THR A N 1
ATOM 1148 C CA . THR A 1 155 ? 7.797 -13.264 -28.169 1.00 62.44 155 THR A CA 1
ATOM 1149 C C . THR A 1 155 ? 7.346 -14.513 -27.427 1.00 62.44 155 THR A C 1
ATOM 1151 O O . THR A 1 155 ? 6.492 -15.240 -27.921 1.00 62.44 155 THR A O 1
ATOM 1154 N N . ILE A 1 156 ? 7.873 -14.738 -26.225 1.00 65.00 156 ILE A N 1
ATOM 1155 C CA . ILE A 1 156 ? 7.390 -15.768 -25.297 1.00 65.00 156 ILE A CA 1
ATOM 1156 C C . ILE A 1 156 ? 6.766 -15.042 -24.106 1.00 65.00 156 ILE A C 1
ATOM 1158 O O . ILE A 1 156 ? 7.420 -14.206 -23.484 1.00 65.00 156 ILE A O 1
ATOM 1162 N N . GLY A 1 157 ? 5.500 -15.324 -23.811 1.00 56.03 157 GLY A N 1
ATOM 1163 C CA . GLY A 1 157 ? 4.759 -14.704 -22.717 1.00 56.03 157 GLY A CA 1
ATOM 1164 C C . GLY A 1 157 ? 4.229 -15.730 -21.722 1.00 56.03 157 GLY A C 1
ATOM 1165 O O . GLY A 1 157 ? 3.886 -16.847 -22.099 1.00 56.03 157 GLY A O 1
ATOM 1166 N N . TYR A 1 158 ? 4.150 -15.331 -20.450 1.00 58.91 158 TYR A N 1
ATOM 1167 C CA . TYR A 1 158 ? 3.532 -16.101 -19.371 1.00 58.91 158 TYR A CA 1
ATOM 1168 C C . TYR A 1 158 ? 2.547 -15.218 -18.594 1.00 58.91 158 TYR A C 1
ATOM 1170 O O . TYR A 1 158 ? 2.939 -14.211 -18.003 1.00 58.91 158 TYR A O 1
ATOM 1178 N N . ALA A 1 159 ? 1.271 -15.586 -18.588 1.00 55.50 159 ALA A N 1
ATOM 1179 C CA . ALA A 1 159 ? 0.208 -14.930 -17.846 1.00 55.50 159 ALA A CA 1
ATOM 1180 C C . ALA A 1 159 ? 0.050 -15.596 -16.475 1.00 55.50 159 ALA A C 1
ATOM 1182 O O . ALA A 1 159 ? -0.429 -16.720 -16.360 1.00 55.50 159 ALA A O 1
ATOM 1183 N N . PHE A 1 160 ? 0.422 -14.905 -15.402 1.00 43.19 160 PHE A N 1
ATOM 1184 C CA . PHE A 1 160 ? 0.076 -15.342 -14.054 1.00 43.19 160 PHE A CA 1
ATOM 1185 C C . PHE A 1 160 ? -1.237 -14.684 -13.631 1.00 43.19 160 PHE A C 1
ATOM 1187 O O . PHE A 1 160 ? -1.391 -13.464 -13.683 1.00 43.19 160 PHE A O 1
ATOM 1194 N N . ALA A 1 161 ? -2.193 -15.501 -13.194 1.00 41.84 161 ALA A N 1
ATOM 1195 C CA . ALA A 1 161 ? -3.359 -14.992 -12.496 1.00 41.84 161 ALA A CA 1
ATOM 1196 C C . ALA A 1 161 ? -2.896 -14.437 -11.144 1.00 41.84 161 ALA A C 1
ATOM 1198 O O . ALA A 1 161 ? -2.377 -15.185 -10.311 1.00 41.84 161 ALA A O 1
ATOM 1199 N N . LEU A 1 162 ? -3.109 -13.142 -10.909 1.00 35.38 162 LEU A N 1
ATOM 1200 C CA . LEU A 1 162 ? -3.108 -12.570 -9.564 1.00 35.38 162 LEU A CA 1
ATOM 1201 C C . LEU A 1 162 ? -4.406 -12.994 -8.870 1.00 35.38 162 LEU A C 1
ATOM 1203 O O . LEU A 1 162 ? -5.259 -12.172 -8.552 1.00 35.38 162 LEU A O 1
ATOM 1207 N N . ASN A 1 163 ? -4.587 -14.299 -8.677 1.00 37.75 163 ASN A N 1
ATOM 1208 C CA . ASN A 1 163 ? -5.587 -14.762 -7.737 1.00 37.75 163 ASN A CA 1
ATOM 1209 C C . ASN A 1 163 ? -5.052 -14.345 -6.372 1.00 37.75 163 ASN A C 1
ATOM 1211 O O . ASN A 1 163 ? -4.057 -14.905 -5.904 1.00 37.75 163 ASN A O 1
ATOM 1215 N N . GLY A 1 164 ? -5.671 -13.329 -5.765 1.00 35.81 164 GLY A N 1
ATOM 1216 C CA . GLY A 1 164 ? -5.478 -13.085 -4.342 1.00 35.81 164 GLY A CA 1
ATOM 1217 C C . GLY A 1 164 ? -5.643 -14.423 -3.613 1.00 35.81 164 GLY A C 1
ATOM 1218 O O . GLY A 1 164 ? -6.485 -15.230 -4.030 1.00 35.81 164 GLY A O 1
ATOM 1219 N N . PRO A 1 165 ? -4.817 -14.728 -2.596 1.00 36.91 165 PRO A N 1
ATOM 1220 C CA . PRO A 1 165 ? -5.023 -15.937 -1.816 1.00 36.91 165 PRO A CA 1
ATOM 1221 C C . PRO A 1 165 ? -6.492 -15.982 -1.380 1.00 36.91 165 PRO A C 1
ATOM 1223 O O . PRO A 1 165 ? -7.066 -14.921 -1.108 1.00 36.91 165 PRO A O 1
ATOM 1226 N N . PRO A 1 166 ? -7.125 -17.170 -1.359 1.00 36.16 166 PRO A N 1
ATOM 1227 C CA . PRO A 1 166 ? -8.488 -17.284 -0.869 1.00 36.16 166 PRO A CA 1
ATOM 1228 C C . PRO A 1 166 ? -8.551 -16.578 0.481 1.00 36.16 166 PRO A C 1
ATOM 1230 O O . PRO A 1 166 ? -7.715 -16.854 1.348 1.00 36.16 166 PRO A O 1
ATOM 1233 N N . ALA A 1 167 ? -9.482 -15.625 0.611 1.00 36.47 167 ALA A N 1
ATOM 1234 C CA . ALA A 1 167 ? -9.683 -14.892 1.852 1.00 36.47 167 ALA A CA 1
ATOM 1235 C C . ALA A 1 167 ? -9.684 -15.917 2.994 1.00 36.47 167 ALA A C 1
ATOM 1237 O O . ALA A 1 167 ? -10.402 -16.922 2.877 1.00 36.47 167 ALA A O 1
ATOM 1238 N N . PRO A 1 168 ? -8.840 -15.750 4.030 1.00 37.38 168 PRO A N 1
ATOM 1239 C CA . PRO A 1 168 ? -8.766 -16.723 5.103 1.00 37.38 168 PRO A CA 1
ATOM 1240 C C . PRO A 1 168 ? -10.182 -16.932 5.630 1.00 37.38 168 PRO A C 1
ATOM 1242 O O . PRO A 1 168 ? -10.845 -15.983 6.049 1.00 37.38 168 PRO A O 1
ATOM 1245 N N . GLN A 1 169 ? -10.676 -18.169 5.533 1.00 33.56 169 GLN A N 1
ATOM 1246 C CA . GLN A 1 169 ? -11.955 -18.526 6.125 1.00 33.56 169 GLN A CA 1
ATOM 1247 C C . GLN A 1 169 ? -11.829 -18.209 7.610 1.00 33.56 169 GLN A C 1
ATOM 1249 O O . GLN A 1 169 ? -11.001 -18.810 8.294 1.00 33.56 169 GLN A O 1
ATOM 1254 N N . SER A 1 170 ? -12.585 -17.207 8.067 1.00 38.34 170 SER A N 1
ATOM 1255 C CA . SER A 1 170 ? -12.632 -16.775 9.460 1.00 38.34 170 SER A CA 1
ATOM 1256 C C . SER A 1 170 ? -12.929 -18.001 10.319 1.00 38.34 170 SER A C 1
ATOM 1258 O O . SER A 1 170 ? -14.059 -18.489 10.377 1.00 38.34 170 SER A O 1
ATOM 1260 N N . SER A 1 171 ? -11.886 -18.571 10.921 1.00 38.50 171 SER A N 1
ATOM 1261 C CA . SER A 1 171 ? -12.036 -19.625 11.907 1.00 38.50 171 SER A 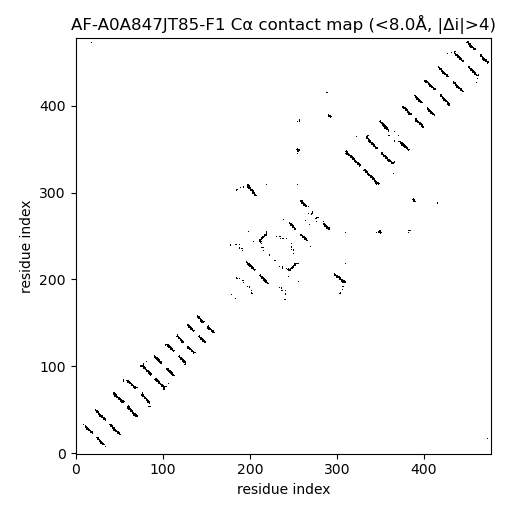CA 1
ATOM 1262 C C . SER A 1 171 ? -12.732 -18.973 13.089 1.00 38.50 171 SER A C 1
ATOM 1264 O O . SER A 1 171 ? -12.126 -18.144 13.770 1.00 38.50 171 SER A O 1
ATOM 1266 N N . ALA A 1 172 ? -14.012 -19.292 13.280 1.00 38.91 172 ALA A N 1
ATOM 1267 C CA . ALA A 1 172 ? -14.816 -18.767 14.371 1.00 38.91 172 ALA A CA 1
ATOM 1268 C C . ALA A 1 172 ? -14.064 -18.965 15.696 1.00 38.91 172 ALA A C 1
ATOM 1270 O O . ALA A 1 172 ? -13.920 -20.088 16.181 1.00 38.91 172 ALA A O 1
ATOM 1271 N N . LEU A 1 173 ? -13.538 -17.870 16.248 1.00 38.56 173 LEU A N 1
ATOM 1272 C CA . LEU A 1 173 ? -12.835 -17.898 17.523 1.00 38.56 173 LEU A CA 1
ATOM 1273 C C . LEU A 1 173 ? -13.804 -18.325 18.638 1.00 38.56 173 LEU A C 1
ATOM 1275 O O . LEU A 1 173 ? -14.986 -17.958 18.602 1.00 38.56 173 LEU A O 1
ATOM 1279 N N . PRO A 1 174 ? -13.329 -19.089 19.636 1.00 35.50 174 PRO A N 1
ATOM 1280 C CA . PRO A 1 174 ? -14.157 -19.528 20.749 1.00 35.50 174 PRO A CA 1
ATOM 1281 C C . PRO A 1 174 ? -14.720 -18.323 21.519 1.00 35.50 174 PRO A C 1
ATOM 1283 O O . PRO A 1 174 ? -13.990 -17.431 21.944 1.00 35.50 174 PRO A O 1
ATOM 1286 N N . ARG A 1 175 ? -16.047 -18.307 21.706 1.00 36.03 175 ARG A N 1
ATOM 1287 C CA . ARG A 1 175 ? -16.756 -17.344 22.563 1.00 36.03 175 ARG A CA 1
ATOM 1288 C C . ARG A 1 175 ? -16.346 -17.568 24.020 1.00 36.03 175 ARG A C 1
ATOM 1290 O O . ARG A 1 175 ? -16.823 -18.511 24.648 1.00 36.03 175 ARG A O 1
ATOM 1297 N N . VAL A 1 176 ? -15.521 -16.682 24.565 1.00 38.59 176 VAL A N 1
ATOM 1298 C CA . VAL A 1 176 ? -15.261 -16.598 26.009 1.00 38.59 176 VAL A CA 1
ATOM 1299 C C . VAL A 1 176 ? -16.185 -15.540 26.620 1.00 38.59 176 VAL A C 1
ATOM 1301 O O . VAL A 1 176 ? -16.429 -14.486 26.032 1.00 38.59 176 VAL A O 1
ATOM 1304 N N . ALA A 1 177 ? -16.784 -15.870 27.765 1.00 35.66 177 ALA A N 1
ATOM 1305 C CA . ALA A 1 177 ? -17.772 -15.048 28.457 1.00 35.66 177 ALA A CA 1
ATOM 1306 C C . ALA A 1 177 ? -17.140 -13.821 29.143 1.00 35.66 177 ALA A C 1
ATOM 1308 O O . ALA A 1 177 ? -16.045 -13.891 29.694 1.00 35.66 177 ALA A O 1
ATOM 1309 N N . ALA A 1 178 ? -17.865 -12.702 29.131 1.00 38.28 178 ALA A N 1
ATOM 1310 C CA . ALA A 1 178 ? -17.430 -11.409 29.655 1.00 38.28 178 ALA A CA 1
ATOM 1311 C C . ALA A 1 178 ? -17.513 -11.295 31.193 1.00 38.28 178 ALA A C 1
ATOM 1313 O O . ALA A 1 178 ? -18.531 -11.697 31.760 1.00 38.28 178 ALA A O 1
ATOM 1314 N N . ARG A 1 179 ? -16.508 -10.644 31.826 1.00 36.28 179 ARG A N 1
ATOM 1315 C CA . ARG A 1 179 ? -16.612 -9.563 32.859 1.00 36.28 179 ARG A CA 1
ATOM 1316 C C . ARG A 1 179 ? -15.333 -9.380 33.716 1.00 36.28 179 ARG A C 1
ATOM 1318 O O . ARG A 1 179 ? -15.008 -10.298 34.454 1.00 36.28 179 ARG A O 1
ATOM 1325 N N . THR A 1 180 ? -14.716 -8.180 33.689 1.00 36.22 180 THR A N 1
ATOM 1326 C CA . THR A 1 180 ? -14.500 -7.170 34.783 1.00 36.22 180 THR A CA 1
ATOM 1327 C C . THR A 1 180 ? -13.450 -6.112 34.380 1.00 36.22 180 THR A C 1
ATOM 1329 O O . THR A 1 180 ? -12.470 -6.402 33.711 1.00 36.22 180 THR A O 1
ATOM 1332 N N . SER A 1 181 ? -13.674 -4.859 34.773 1.00 45.81 181 SER A N 1
ATOM 1333 C CA . SER A 1 181 ? -13.150 -3.584 34.234 1.00 45.81 181 SER A CA 1
ATOM 1334 C C . SER A 1 181 ? -11.710 -3.193 34.630 1.00 45.81 181 SER A C 1
ATOM 1336 O O . SER A 1 181 ? -11.466 -2.109 35.132 1.00 45.81 181 SER A O 1
ATOM 1338 N N . GLY A 1 182 ? -10.769 -4.107 34.431 1.00 52.38 182 GLY A N 1
ATOM 1339 C CA . GLY A 1 182 ? -9.321 -3.929 34.623 1.00 52.38 182 GLY A CA 1
ATOM 1340 C C . GLY A 1 182 ? -8.572 -5.150 34.074 1.00 52.38 182 GLY A C 1
ATOM 1341 O O . GLY A 1 182 ? -7.714 -5.019 33.203 1.00 52.38 182 GLY A O 1
ATOM 1342 N N . PRO A 1 183 ? -9.012 -6.378 34.428 1.00 62.28 183 PRO A N 1
ATOM 1343 C CA . PRO A 1 183 ? -8.707 -7.582 33.649 1.00 62.28 183 PRO A CA 1
ATOM 1344 C C . PRO A 1 183 ? -9.312 -7.572 32.229 1.00 62.28 183 PRO A C 1
ATOM 1346 O O . PRO A 1 183 ? -8.818 -8.284 31.360 1.00 62.28 183 PRO A O 1
ATOM 1349 N N . ALA A 1 184 ? -10.334 -6.753 31.952 1.00 83.00 184 ALA A N 1
ATOM 1350 C CA . ALA A 1 184 ? -10.975 -6.666 30.639 1.00 83.00 184 ALA A CA 1
ATOM 1351 C C . ALA A 1 184 ? -10.065 -6.087 29.548 1.00 83.00 184 ALA A C 1
ATOM 1353 O O . ALA A 1 184 ? -9.999 -6.679 28.476 1.00 83.00 184 ALA A O 1
ATOM 1354 N N . LEU A 1 185 ? -9.345 -4.977 29.784 1.00 91.31 185 LEU A N 1
ATOM 1355 C CA . LEU A 1 185 ? -8.460 -4.409 28.750 1.00 91.31 185 LEU A CA 1
ATOM 1356 C C . LEU A 1 185 ? -7.302 -5.352 28.425 1.00 91.31 185 LEU A C 1
ATOM 1358 O O . LEU A 1 185 ? -6.962 -5.535 27.258 1.00 91.31 185 LEU A O 1
ATOM 1362 N N . THR A 1 186 ? -6.746 -5.992 29.454 1.00 93.12 186 THR A N 1
ATOM 1363 C CA . THR A 1 186 ? -5.720 -7.027 29.311 1.00 93.12 186 THR A CA 1
ATOM 1364 C C . THR A 1 186 ? -6.242 -8.228 28.523 1.00 93.12 186 THR A C 1
ATOM 1366 O O . THR A 1 186 ? -5.569 -8.667 27.599 1.00 93.12 186 THR A O 1
ATOM 1369 N N . ALA A 1 187 ? -7.463 -8.702 28.791 1.00 93.75 187 ALA A N 1
ATOM 1370 C CA . ALA A 1 187 ? -8.068 -9.793 28.025 1.00 93.75 187 ALA A CA 1
ATOM 1371 C C . ALA A 1 187 ? -8.283 -9.426 26.545 1.00 93.75 187 ALA A C 1
ATOM 1373 O O . ALA A 1 187 ? -7.924 -10.202 25.665 1.00 93.75 187 ALA A O 1
ATOM 1374 N N . ILE A 1 188 ? -8.793 -8.221 26.256 1.00 96.00 188 ILE A N 1
ATOM 1375 C CA . ILE A 1 188 ? -8.948 -7.719 24.878 1.00 96.00 188 ILE A CA 1
ATOM 1376 C C . ILE A 1 188 ? -7.580 -7.651 24.187 1.00 96.00 188 ILE A C 1
ATOM 1378 O O . ILE A 1 188 ? -7.436 -8.098 23.052 1.00 96.00 188 ILE A O 1
ATOM 1382 N N . ARG A 1 189 ? -6.560 -7.112 24.867 1.00 96.94 189 ARG A N 1
ATOM 1383 C CA . ARG A 1 189 ? -5.183 -7.047 24.361 1.00 9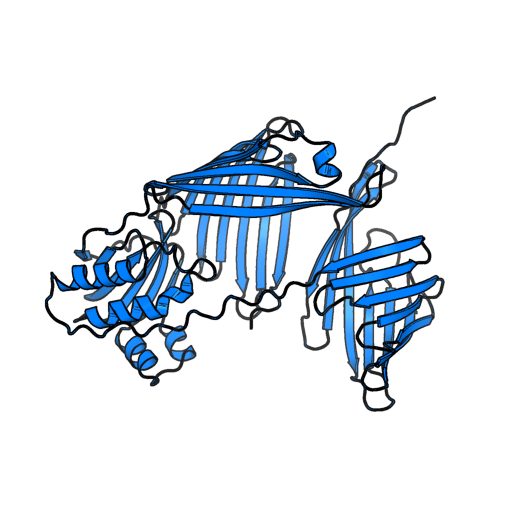6.94 189 ARG A CA 1
ATOM 1384 C C . ARG A 1 189 ? -4.653 -8.441 24.036 1.00 96.94 189 ARG A C 1
ATOM 1386 O O . ARG A 1 189 ? -4.109 -8.635 22.956 1.00 96.94 189 ARG A O 1
ATOM 1393 N N . ASP A 1 190 ? -4.821 -9.398 24.941 1.00 96.81 190 ASP A N 1
ATOM 1394 C CA . ASP A 1 190 ? -4.325 -10.763 24.767 1.00 96.81 190 ASP A CA 1
ATOM 1395 C C . ASP A 1 190 ? -5.058 -11.486 23.623 1.00 96.81 190 ASP A C 1
ATOM 1397 O O . ASP A 1 190 ? -4.428 -12.207 22.851 1.00 96.81 190 ASP A O 1
ATOM 1401 N N . GLU A 1 191 ? -6.357 -11.229 23.428 1.00 96.50 191 GLU A N 1
ATOM 1402 C CA . GLU A 1 191 ? -7.105 -11.697 22.252 1.00 96.50 191 GLU A CA 1
ATOM 1403 C C . GLU A 1 191 ? -6.573 -11.087 20.943 1.00 96.50 191 GLU A C 1
ATOM 1405 O O . GLU A 1 191 ? -6.412 -11.799 19.953 1.00 96.50 191 GLU A O 1
ATOM 1410 N N . LEU A 1 192 ? -6.252 -9.789 20.925 1.00 96.69 192 LEU A N 1
ATOM 1411 C CA . LEU A 1 192 ? -5.637 -9.133 19.764 1.00 96.69 192 LEU A CA 1
ATOM 1412 C C . LEU A 1 192 ? -4.220 -9.670 19.483 1.00 96.69 192 LEU A C 1
ATOM 1414 O O . LEU A 1 192 ? -3.853 -9.852 18.324 1.00 96.69 192 LEU A O 1
ATOM 1418 N N . VAL A 1 193 ? -3.437 -9.996 20.515 1.00 96.81 193 VAL A N 1
ATOM 1419 C CA . VAL A 1 193 ? -2.145 -10.691 20.360 1.00 96.81 193 VAL A CA 1
ATOM 1420 C C . VAL A 1 193 ? -2.351 -12.103 19.806 1.00 96.81 193 VAL A C 1
ATOM 1422 O O . VAL A 1 193 ? -1.603 -12.529 18.929 1.00 96.81 193 VAL A O 1
ATOM 1425 N N . ALA A 1 194 ? -3.395 -12.818 20.238 1.00 95.88 194 ALA A N 1
ATOM 1426 C CA . ALA A 1 194 ? -3.749 -14.131 19.696 1.00 95.88 194 ALA A CA 1
ATOM 1427 C C . ALA A 1 194 ? -4.199 -14.073 18.221 1.00 95.88 194 ALA A C 1
ATOM 1429 O O . ALA A 1 194 ? -4.080 -15.065 17.499 1.00 95.88 194 ALA A O 1
ATOM 1430 N N . LEU A 1 195 ? -4.639 -12.906 17.730 1.00 93.75 195 LEU A N 1
ATOM 1431 C CA . LEU A 1 195 ? -4.809 -12.647 16.296 1.00 93.75 195 LEU A CA 1
ATOM 1432 C C . LEU A 1 195 ? -3.472 -12.477 15.550 1.00 93.75 195 LEU A C 1
ATOM 1434 O O . LEU A 1 195 ? -3.491 -12.318 14.333 1.00 93.75 195 LEU A O 1
ATOM 1438 N N . GLY A 1 196 ? -2.319 -12.542 16.215 1.00 94.25 196 GLY A N 1
ATOM 1439 C CA . GLY A 1 196 ? -0.999 -12.376 15.601 1.00 94.25 196 GLY A CA 1
ATOM 1440 C C . GLY A 1 196 ? -0.625 -10.918 15.326 1.00 94.25 196 GLY A C 1
ATOM 1441 O O . GLY A 1 196 ? 0.186 -10.658 14.440 1.00 94.25 196 GLY A O 1
ATOM 1442 N N . LEU A 1 197 ? -1.245 -9.973 16.036 1.00 96.31 197 LEU A N 1
ATOM 1443 C CA . LEU A 1 197 ? -0.924 -8.547 15.958 1.00 96.31 197 LEU A CA 1
ATOM 1444 C C . LEU A 1 197 ? 0.236 -8.205 16.903 1.00 96.31 197 LEU A C 1
ATOM 1446 O O . LEU A 1 197 ? 0.392 -8.831 17.953 1.00 96.31 197 LEU A O 1
ATOM 1450 N N . GLU A 1 198 ? 1.033 -7.203 16.540 1.00 95.50 198 GLU A N 1
ATOM 1451 C CA . GLU A 1 198 ? 2.211 -6.743 17.293 1.00 95.50 198 GLU A CA 1
ATOM 1452 C C . GLU A 1 198 ? 1.986 -5.346 17.889 1.00 95.50 198 GLU A C 1
ATOM 1454 O O . GLU A 1 198 ? 1.046 -4.649 17.509 1.00 95.50 198 GLU A O 1
ATOM 1459 N N . ASP A 1 199 ? 2.833 -4.929 18.835 1.00 95.62 199 ASP A N 1
ATOM 1460 C CA . ASP A 1 199 ? 2.752 -3.642 19.548 1.00 95.62 199 ASP A CA 1
ATOM 1461 C C . ASP A 1 199 ? 1.329 -3.313 20.038 1.00 95.62 199 ASP A C 1
ATOM 1463 O O . ASP A 1 199 ? 0.840 -2.182 19.934 1.00 95.62 199 ASP A O 1
ATOM 1467 N N . VAL A 1 200 ? 0.640 -4.326 20.563 1.00 97.38 200 VAL A N 1
ATOM 1468 C CA . VAL A 1 200 ? -0.782 -4.242 20.887 1.00 97.38 200 VAL A CA 1
ATOM 1469 C C . VAL A 1 200 ? -0.979 -3.462 22.181 1.00 97.38 200 VAL A C 1
ATOM 1471 O O . VAL A 1 200 ? -0.464 -3.842 23.232 1.00 97.38 200 VAL A O 1
ATOM 1474 N N . GLN A 1 201 ? -1.790 -2.409 22.127 1.00 96.31 201 GLN A N 1
ATOM 1475 C CA . GLN A 1 201 ? -2.251 -1.655 23.290 1.00 96.31 201 GLN A CA 1
ATOM 1476 C C . GLN A 1 201 ? -3.747 -1.365 23.179 1.00 96.31 201 GLN A C 1
ATOM 1478 O O . GLN A 1 201 ? -4.221 -0.884 22.149 1.00 96.31 201 GLN A O 1
ATOM 1483 N N . VAL A 1 202 ? -4.480 -1.581 24.269 1.00 96.88 202 VAL A N 1
ATOM 1484 C CA . VAL A 1 202 ? -5.904 -1.247 24.373 1.00 96.88 202 VAL A CA 1
ATOM 1485 C C . VAL A 1 202 ? -6.088 -0.166 25.432 1.00 96.88 202 VAL A C 1
ATOM 1487 O O . VAL A 1 202 ? -5.470 -0.225 26.490 1.00 96.88 202 VAL A O 1
ATOM 1490 N N . ARG A 1 203 ? -6.916 0.843 25.158 1.00 94.81 203 ARG A N 1
ATOM 1491 C CA . ARG A 1 203 ? -7.174 1.953 26.089 1.00 94.81 203 ARG A CA 1
ATOM 1492 C C . ARG A 1 203 ? -8.588 2.494 25.974 1.00 94.81 203 ARG A C 1
ATOM 1494 O O . ARG A 1 203 ? -9.213 2.368 24.923 1.00 94.81 203 ARG A O 1
ATOM 1501 N N . ILE A 1 204 ? -9.045 3.141 27.035 1.00 93.44 204 ILE A N 1
ATOM 1502 C CA . ILE A 1 204 ? -10.279 3.917 27.063 1.00 93.44 204 ILE A CA 1
ATOM 1503 C C . ILE A 1 204 ? -9.905 5.397 27.044 1.00 93.44 204 ILE A C 1
ATOM 1505 O O . ILE A 1 204 ? -9.121 5.868 27.868 1.00 93.44 204 ILE A O 1
ATOM 1509 N N . GLU A 1 205 ? -10.452 6.118 26.072 1.00 92.50 205 GLU A N 1
ATOM 1510 C CA . GLU A 1 205 ? -10.273 7.557 25.911 1.00 92.50 205 GLU A CA 1
ATOM 1511 C C . GLU A 1 205 ? -11.606 8.270 26.122 1.00 92.50 205 GLU A C 1
ATOM 1513 O O . GLU A 1 205 ? -12.634 7.846 25.585 1.00 92.50 205 GLU A O 1
ATOM 1518 N N . GLN A 1 206 ? -11.585 9.375 26.861 1.00 89.81 206 GLN A N 1
ATOM 1519 C CA . GLN A 1 206 ? -12.710 10.292 26.956 1.00 89.81 206 GLN A CA 1
ATOM 1520 C C . GLN A 1 206 ? -12.469 11.473 26.022 1.00 89.81 206 GLN A C 1
ATOM 1522 O O . GLN A 1 206 ? -11.471 12.182 26.127 1.00 89.81 206 GLN A O 1
ATOM 1527 N N . THR A 1 207 ? -13.373 11.676 25.070 1.00 85.19 207 THR A N 1
ATOM 1528 C CA . THR A 1 207 ? -13.301 12.820 24.153 1.00 85.19 207 THR A CA 1
ATOM 1529 C C . THR A 1 207 ? -13.706 14.115 24.862 1.00 85.19 207 THR A C 1
ATOM 1531 O O . THR A 1 207 ? -14.451 14.092 25.842 1.00 85.19 207 THR A O 1
ATOM 1534 N N . ALA A 1 208 ? -13.340 15.269 24.293 1.00 80.12 208 ALA A N 1
ATOM 1535 C CA . ALA A 1 208 ? -13.787 16.586 24.771 1.00 80.12 208 ALA A CA 1
ATOM 1536 C C . ALA A 1 208 ? -15.320 16.743 24.872 1.00 80.12 208 ALA A C 1
ATOM 1538 O O . ALA A 1 208 ? -15.812 17.622 25.572 1.00 80.12 208 ALA A O 1
ATOM 1539 N N . GLN A 1 209 ? -16.078 15.914 24.149 1.00 81.88 209 GLN A N 1
ATOM 1540 C CA . GLN A 1 209 ? -17.543 15.900 24.146 1.00 81.88 209 GLN A CA 1
ATOM 1541 C C . GLN A 1 209 ? -18.124 14.927 25.190 1.00 81.88 209 GLN A C 1
ATOM 1543 O O . GLN A 1 209 ? -19.327 14.679 25.195 1.00 81.88 209 GLN A O 1
ATOM 1548 N N . GLY A 1 210 ? -17.281 14.342 26.047 1.00 83.38 210 GLY A N 1
ATOM 1549 C CA . GLY A 1 210 ? -17.669 13.386 27.085 1.00 83.38 210 GLY A CA 1
ATOM 1550 C C . GLY A 1 210 ? -17.938 11.966 26.579 1.00 83.38 210 GLY A C 1
ATOM 1551 O O . GLY A 1 210 ? -18.310 11.105 27.372 1.00 83.38 210 GLY A O 1
ATOM 1552 N N . GLN A 1 211 ? -17.749 11.689 25.285 1.00 88.31 211 GLN A N 1
ATOM 1553 C CA . GLN A 1 211 ? -17.924 10.342 24.733 1.00 88.31 211 GLN A CA 1
ATOM 1554 C C . GLN A 1 211 ? -16.757 9.443 25.141 1.00 88.31 211 GLN A C 1
ATOM 1556 O O . GLN A 1 211 ? -15.600 9.823 24.944 1.00 88.31 211 GLN A O 1
ATOM 1561 N N . ARG A 1 212 ? -17.067 8.245 25.654 1.00 93.31 212 ARG A N 1
ATOM 1562 C CA . ARG A 1 212 ? -16.082 7.192 25.936 1.00 93.31 212 ARG A CA 1
ATOM 1563 C C . ARG A 1 212 ? -15.815 6.377 24.674 1.00 93.31 212 ARG A C 1
ATOM 1565 O O . ARG A 1 212 ? -16.759 5.907 24.025 1.00 93.31 212 ARG A O 1
ATOM 1572 N N . ARG A 1 213 ? -14.538 6.195 24.353 1.00 94.75 213 ARG A N 1
ATOM 1573 C CA . ARG A 1 213 ? -14.036 5.473 23.182 1.00 94.75 213 ARG A CA 1
ATOM 1574 C C . ARG A 1 213 ? -13.118 4.340 23.628 1.00 94.75 213 ARG A C 1
ATOM 1576 O O . ARG A 1 213 ? -12.162 4.585 24.357 1.00 94.75 213 ARG A O 1
ATOM 1583 N N . LEU A 1 214 ? -13.362 3.125 23.140 1.00 96.06 214 LEU A N 1
ATOM 1584 C CA . LEU A 1 214 ? -12.438 2.001 23.306 1.00 96.06 214 LEU A CA 1
ATOM 1585 C C . LEU A 1 214 ? -11.505 1.929 22.094 1.00 96.06 214 LEU A C 1
ATOM 1587 O O . LEU A 1 214 ? -11.963 1.754 20.965 1.00 96.06 214 LEU A O 1
ATOM 1591 N N . VAL A 1 215 ? -10.201 2.063 22.323 1.00 96.44 215 VAL A N 1
ATOM 1592 C CA . VAL A 1 215 ? -9.181 2.147 21.273 1.00 96.44 215 VAL A CA 1
ATOM 1593 C C . VAL A 1 215 ? -8.258 0.936 21.317 1.00 96.44 215 VAL A C 1
ATOM 1595 O O . VAL A 1 215 ? -7.547 0.748 22.302 1.00 96.44 215 VAL A O 1
ATOM 1598 N N . GLY A 1 216 ? -8.194 0.170 20.229 1.00 96.94 216 GLY A N 1
ATOM 1599 C CA . GLY A 1 216 ? -7.147 -0.826 19.984 1.00 96.94 216 GLY A CA 1
ATOM 1600 C C . GLY A 1 216 ? -6.066 -0.255 19.066 1.00 96.94 216 GLY A C 1
ATOM 1601 O O . GLY A 1 216 ? -6.374 0.205 17.972 1.00 96.94 216 GLY A O 1
ATOM 1602 N N . SER A 1 217 ? -4.809 -0.247 19.504 1.00 96.62 217 SER A N 1
ATOM 1603 C CA . SER A 1 217 ? -3.638 0.163 18.711 1.00 96.62 217 SER A CA 1
ATOM 1604 C C . SER A 1 217 ? -2.735 -1.043 18.483 1.00 96.62 217 SER A C 1
ATOM 1606 O O . SER A 1 217 ? -2.489 -1.769 19.440 1.00 96.62 217 SER A O 1
ATOM 1608 N N . PHE A 1 218 ? -2.265 -1.267 17.258 1.00 97.00 218 PHE A N 1
ATOM 1609 C CA . PHE A 1 218 ? -1.384 -2.397 16.936 1.00 97.00 218 PHE A CA 1
ATOM 1610 C C . PHE A 1 218 ? -0.649 -2.193 15.612 1.00 97.00 218 PHE A C 1
ATOM 1612 O O . PHE A 1 218 ? -1.088 -1.427 14.753 1.00 97.00 218 PHE A O 1
ATOM 1619 N N . GLU A 1 219 ? 0.440 -2.930 15.429 1.00 94.75 219 GLU A N 1
ATOM 1620 C CA . GLU A 1 219 ? 1.066 -3.190 14.139 1.00 94.75 219 GLU A CA 1
ATOM 1621 C C . GLU A 1 219 ? 0.517 -4.473 13.516 1.00 94.75 219 GLU A C 1
ATOM 1623 O O . GLU A 1 219 ? 0.400 -5.517 14.164 1.00 94.75 219 GLU A O 1
ATOM 1628 N N . ASN A 1 220 ? 0.193 -4.401 12.227 1.00 93.19 220 ASN A N 1
ATOM 1629 C CA . ASN A 1 220 ? -0.292 -5.544 11.473 1.00 93.19 220 ASN A CA 1
ATOM 1630 C C . ASN A 1 220 ? 0.811 -6.115 10.576 1.00 93.19 220 ASN A C 1
ATOM 1632 O O . ASN A 1 220 ? 1.099 -5.574 9.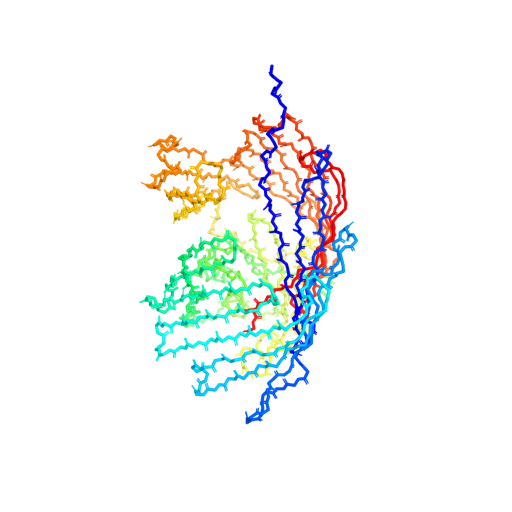508 1.00 93.19 220 ASN A O 1
ATOM 1636 N N . ARG A 1 221 ? 1.390 -7.246 10.989 1.00 86.19 221 ARG A N 1
ATOM 1637 C CA . ARG A 1 221 ? 2.287 -8.054 10.142 1.00 86.19 221 ARG A CA 1
ATOM 1638 C C . ARG A 1 221 ? 1.654 -9.333 9.604 1.00 86.19 221 ARG A C 1
ATOM 1640 O O . ARG A 1 221 ? 2.249 -10.000 8.764 1.00 86.19 221 ARG A O 1
ATOM 1647 N N . ARG A 1 222 ? 0.445 -9.677 10.058 1.00 85.75 222 ARG A N 1
ATOM 1648 C CA . ARG A 1 222 ? -0.259 -10.900 9.652 1.00 85.75 222 ARG A CA 1
ATOM 1649 C C . ARG A 1 222 ? -0.962 -10.743 8.305 1.00 85.75 222 ARG A C 1
ATOM 1651 O O . ARG A 1 222 ? -0.875 -11.635 7.464 1.00 85.75 222 ARG A O 1
ATOM 1658 N N . TYR A 1 223 ? -1.657 -9.629 8.092 1.00 82.56 223 TYR A N 1
ATOM 1659 C CA . TYR A 1 223 ? -2.425 -9.376 6.870 1.00 82.56 223 TYR A CA 1
ATOM 1660 C C . TYR A 1 223 ? -1.585 -8.508 5.925 1.00 82.56 223 TYR A C 1
ATOM 1662 O O . TYR A 1 223 ? -1.745 -7.292 5.846 1.00 82.56 223 TYR A O 1
ATOM 1670 N N . THR A 1 224 ? -0.635 -9.144 5.238 1.00 75.69 224 THR A N 1
ATOM 1671 C CA . THR A 1 224 ? 0.416 -8.461 4.460 1.00 75.69 224 THR A CA 1
ATOM 1672 C C . THR A 1 224 ? -0.043 -7.911 3.108 1.00 75.69 224 THR A C 1
ATOM 1674 O O . THR A 1 224 ? 0.640 -7.061 2.540 1.00 75.69 224 THR A O 1
ATOM 1677 N N . LEU A 1 225 ? -1.184 -8.376 2.587 1.00 72.75 225 LEU A N 1
ATOM 1678 C CA . LEU A 1 225 ? -1.724 -7.935 1.296 1.00 72.75 225 LEU A CA 1
ATOM 1679 C C . LEU A 1 225 ? -2.630 -6.711 1.433 1.00 72.75 225 LEU A C 1
ATOM 1681 O O . LEU A 1 225 ? -2.436 -5.716 0.738 1.00 72.75 225 LEU A O 1
ATOM 1685 N N . ILE A 1 226 ? -3.611 -6.790 2.333 1.00 78.88 226 ILE A N 1
ATOM 1686 C CA . ILE A 1 226 ? -4.573 -5.724 2.601 1.00 78.88 226 ILE A CA 1
ATOM 1687 C C . ILE A 1 226 ? -4.657 -5.568 4.116 1.00 78.88 226 ILE A C 1
ATOM 1689 O O . ILE A 1 226 ? -5.278 -6.361 4.817 1.00 78.88 226 ILE A O 1
ATOM 1693 N N . GLU A 1 227 ? -4.026 -4.518 4.635 1.00 80.06 227 GLU A N 1
ATOM 1694 C CA . GLU A 1 227 ? -3.945 -4.268 6.081 1.00 80.06 227 GLU A CA 1
ATOM 1695 C C . GLU A 1 227 ? -5.335 -4.129 6.733 1.00 80.06 227 GLU A C 1
ATOM 1697 O O . GLU A 1 227 ? -5.528 -4.463 7.901 1.00 80.06 227 GLU A O 1
ATOM 1702 N N . GLN A 1 228 ? -6.321 -3.681 5.952 1.00 83.88 228 GLN A N 1
ATOM 1703 C CA . GLN A 1 228 ? -7.706 -3.469 6.373 1.00 83.88 228 GLN A CA 1
ATOM 1704 C C . GLN A 1 228 ? -8.470 -4.776 6.623 1.00 83.88 228 GLN A C 1
ATOM 1706 O O . GLN A 1 228 ? -9.484 -4.746 7.318 1.00 83.88 228 GLN A O 1
ATOM 1711 N N . ASP A 1 229 ? -7.979 -5.917 6.130 1.00 87.88 229 ASP A N 1
ATOM 1712 C CA . ASP A 1 229 ? -8.644 -7.215 6.296 1.00 87.88 229 ASP A CA 1
ATOM 1713 C C . ASP A 1 229 ? -8.696 -7.666 7.763 1.00 87.88 229 ASP A C 1
ATOM 1715 O O . ASP A 1 229 ? -9.529 -8.494 8.119 1.00 87.88 229 ASP A O 1
ATOM 1719 N N . CYS A 1 230 ? -7.865 -7.090 8.640 1.00 92.06 230 CYS A N 1
ATOM 1720 C CA . CYS A 1 230 ? -7.941 -7.345 10.080 1.00 92.06 230 CYS A CA 1
ATOM 1721 C C . CYS A 1 230 ? -9.103 -6.615 10.779 1.00 92.06 230 CYS A C 1
ATOM 1723 O O . CYS A 1 230 ? -9.452 -6.973 11.904 1.00 92.06 230 CYS A O 1
ATOM 1725 N N . LEU A 1 231 ? -9.712 -5.595 10.151 1.00 93.12 231 LEU A N 1
ATOM 1726 C CA . LEU A 1 231 ? -10.731 -4.754 10.793 1.00 93.12 231 LEU A CA 1
ATOM 1727 C C . LEU A 1 231 ? -11.921 -5.543 11.348 1.00 93.12 231 LEU A C 1
ATOM 1729 O O . LEU A 1 231 ? -12.302 -5.257 12.483 1.00 93.12 231 LEU A O 1
ATOM 1733 N N . PRO A 1 232 ? -12.522 -6.507 10.622 1.00 92.62 232 PRO A N 1
ATOM 1734 C CA . PRO A 1 232 ? -13.653 -7.265 11.149 1.00 92.62 232 PRO A CA 1
ATOM 1735 C C . PRO A 1 232 ? -13.301 -8.026 12.433 1.00 92.62 232 PRO A C 1
ATOM 1737 O O . PRO A 1 232 ? -14.055 -7.970 13.403 1.00 92.62 232 PRO A O 1
ATOM 1740 N N . ASP A 1 233 ? -12.136 -8.680 12.462 1.00 94.50 233 ASP A N 1
ATOM 1741 C CA . ASP A 1 233 ? -11.681 -9.474 13.606 1.00 94.50 233 ASP A CA 1
ATOM 1742 C C . ASP A 1 233 ? -11.374 -8.575 14.813 1.00 94.50 233 ASP A C 1
ATOM 1744 O O . ASP A 1 233 ? -11.835 -8.828 15.928 1.00 94.50 233 ASP A O 1
ATOM 1748 N N . VAL A 1 234 ? -10.660 -7.470 14.582 1.00 96.81 234 VAL A N 1
ATOM 1749 C CA . VAL A 1 234 ? -10.307 -6.495 15.621 1.00 96.81 234 VAL A CA 1
ATOM 1750 C C . VAL A 1 234 ? -11.552 -5.823 16.193 1.00 96.81 234 VAL A C 1
ATOM 1752 O O . VAL A 1 234 ? -11.710 -5.760 17.411 1.00 96.81 234 VAL A O 1
ATOM 1755 N N . LEU A 1 235 ? -12.457 -5.328 15.345 1.00 96.69 235 LEU A N 1
ATOM 1756 C CA . LEU A 1 235 ? -13.685 -4.674 15.802 1.00 96.69 235 LEU A CA 1
ATOM 1757 C C . LEU A 1 235 ? -14.577 -5.643 16.584 1.00 96.69 235 LEU A C 1
ATOM 1759 O O . LEU A 1 235 ? -15.201 -5.231 17.558 1.00 96.69 235 LEU A O 1
ATOM 1763 N N . ALA A 1 236 ? -14.603 -6.928 16.219 1.00 96.19 236 ALA A N 1
ATOM 1764 C CA . ALA A 1 236 ? -15.327 -7.946 16.972 1.00 96.19 236 ALA A CA 1
ATOM 1765 C C . ALA A 1 236 ? -14.735 -8.178 18.369 1.00 96.19 236 ALA A C 1
ATOM 1767 O O . ALA A 1 236 ? -15.492 -8.333 19.328 1.00 96.19 236 ALA A O 1
ATOM 1768 N N . VAL A 1 237 ? -13.404 -8.185 18.497 1.00 96.50 237 VAL A N 1
ATOM 1769 C CA . VAL A 1 237 ? -12.715 -8.276 19.796 1.00 96.50 237 VAL A CA 1
ATOM 1770 C C . VAL A 1 237 ? -12.999 -7.032 20.646 1.00 96.50 237 VAL A C 1
ATOM 1772 O O . VAL A 1 237 ? -13.384 -7.156 21.809 1.00 96.50 237 VAL A O 1
ATOM 1775 N N . LEU A 1 238 ? -12.900 -5.834 20.061 1.00 96.69 238 LEU A N 1
ATOM 1776 C CA . LEU A 1 238 ? -13.185 -4.581 20.766 1.00 96.69 238 LEU A CA 1
ATOM 1777 C C . LEU A 1 238 ? -14.656 -4.480 21.203 1.00 96.69 238 LEU A C 1
ATOM 1779 O O . LEU A 1 238 ? -14.923 -4.094 22.336 1.00 96.69 238 LEU A O 1
ATOM 1783 N N . ASP A 1 239 ? -15.620 -4.868 20.363 1.00 96.44 239 ASP A N 1
ATOM 1784 C CA . ASP A 1 239 ? -17.051 -4.800 20.699 1.00 96.44 239 ASP A CA 1
ATOM 1785 C C . ASP A 1 239 ? -17.430 -5.677 21.904 1.00 96.44 239 ASP A C 1
ATOM 1787 O O . ASP A 1 239 ? -18.229 -5.257 22.747 1.00 96.44 239 ASP A O 1
ATOM 1791 N N . ARG A 1 240 ? -16.812 -6.863 22.040 1.00 93.00 240 ARG A N 1
ATOM 1792 C CA . ARG A 1 240 ? -16.990 -7.731 23.221 1.00 93.00 240 ARG A CA 1
ATOM 1793 C C . ARG A 1 240 ? -16.583 -7.027 24.515 1.00 93.00 240 ARG A C 1
ATOM 1795 O O . ARG A 1 240 ? -17.207 -7.237 25.554 1.00 93.00 240 ARG A O 1
ATOM 1802 N N . GLY A 1 241 ? -15.546 -6.201 24.431 1.00 90.25 241 GLY A N 1
ATOM 1803 C CA . GLY A 1 241 ? -14.985 -5.434 25.533 1.00 90.25 241 GLY A CA 1
ATOM 1804 C C . GLY A 1 241 ? -15.505 -4.004 25.661 1.00 90.25 241 GLY A C 1
ATOM 1805 O O . GLY A 1 241 ? -15.065 -3.294 26.560 1.00 90.25 241 GLY A O 1
ATOM 1806 N N . ALA A 1 242 ? -16.426 -3.571 24.792 1.00 92.25 242 ALA A N 1
ATOM 1807 C CA . ALA A 1 242 ? -16.818 -2.167 24.676 1.00 92.25 242 ALA A CA 1
ATOM 1808 C C . ALA A 1 242 ? -17.386 -1.588 25.977 1.00 92.25 242 ALA A C 1
ATOM 1810 O O . ALA A 1 242 ? -17.190 -0.410 26.255 1.00 92.25 242 ALA A O 1
ATOM 1811 N N . GLY A 1 243 ? -18.083 -2.399 26.782 1.00 89.88 243 GLY A N 1
ATOM 1812 C CA . GLY A 1 243 ? -18.710 -1.934 28.019 1.00 89.88 243 GLY A CA 1
ATOM 1813 C C . GLY A 1 243 ? -19.628 -0.733 27.764 1.00 89.88 243 GLY A C 1
ATOM 1814 O O . GLY A 1 243 ? -20.600 -0.845 27.018 1.00 89.88 243 GLY A O 1
ATOM 1815 N N . GLU A 1 244 ? -19.292 0.405 28.373 1.00 91.50 244 GLU A N 1
ATOM 1816 C CA . GLU A 1 244 ? -19.993 1.693 28.232 1.00 91.50 244 GLU A CA 1
ATOM 1817 C C . GLU A 1 244 ? -19.433 2.587 27.112 1.00 91.50 244 GLU A C 1
ATOM 1819 O O . GLU A 1 244 ? -19.881 3.722 26.940 1.00 91.50 244 GLU A O 1
ATOM 1824 N N . ALA A 1 245 ? -18.440 2.118 26.351 1.00 94.69 245 ALA A N 1
ATOM 1825 C CA . ALA A 1 245 ? -17.927 2.858 25.211 1.00 94.69 245 ALA A CA 1
ATOM 1826 C C . ALA A 1 245 ? -19.040 3.082 24.180 1.00 94.69 245 ALA A C 1
ATOM 1828 O O . ALA A 1 245 ? -19.826 2.193 23.851 1.00 94.69 245 ALA A O 1
ATOM 1829 N N . THR A 1 246 ? -19.078 4.297 23.650 1.00 96.06 246 THR A N 1
ATOM 1830 C CA . THR A 1 246 ? -20.026 4.715 22.607 1.00 96.06 246 THR A CA 1
ATOM 1831 C C . THR A 1 246 ? -19.428 4.580 21.207 1.00 96.06 246 THR A C 1
ATOM 1833 O O . THR A 1 246 ? -20.154 4.453 20.219 1.00 96.06 246 THR A O 1
ATOM 1836 N N . GLU A 1 247 ? -18.099 4.531 21.122 1.00 96.38 247 GLU A N 1
ATOM 1837 C CA . GLU A 1 247 ? -17.325 4.449 19.887 1.00 96.38 247 GLU A CA 1
ATOM 1838 C C . GLU A 1 247 ? -16.187 3.428 20.038 1.00 96.38 247 GLU A C 1
ATOM 1840 O O . GLU A 1 247 ? -15.534 3.354 21.083 1.00 96.38 247 GLU A O 1
ATOM 1845 N N . LEU A 1 248 ? -15.941 2.646 18.987 1.00 97.38 248 LEU A N 1
ATOM 1846 C CA . LEU A 1 248 ? -14.748 1.813 18.847 1.00 97.38 248 LEU A CA 1
ATOM 1847 C C . LEU A 1 248 ? -13.768 2.529 17.927 1.00 97.38 248 LEU A C 1
ATOM 1849 O O . LEU A 1 248 ? -14.176 3.061 16.892 1.00 97.38 248 LEU A O 1
ATOM 1853 N N . ALA A 1 249 ? -12.483 2.496 18.261 1.00 96.12 249 ALA A N 1
ATOM 1854 C CA . ALA A 1 249 ? -11.434 2.977 17.381 1.00 96.12 249 ALA A CA 1
ATOM 1855 C C . ALA A 1 249 ? -10.314 1.953 17.209 1.00 96.12 249 ALA A C 1
ATOM 1857 O O . ALA A 1 249 ? -9.860 1.313 18.157 1.00 96.12 249 ALA A O 1
ATOM 1858 N N . VAL A 1 250 ? -9.842 1.841 15.976 1.00 96.94 250 VAL A N 1
ATOM 1859 C CA . VAL A 1 250 ? -8.725 0.995 15.575 1.00 96.94 250 VAL A CA 1
ATOM 1860 C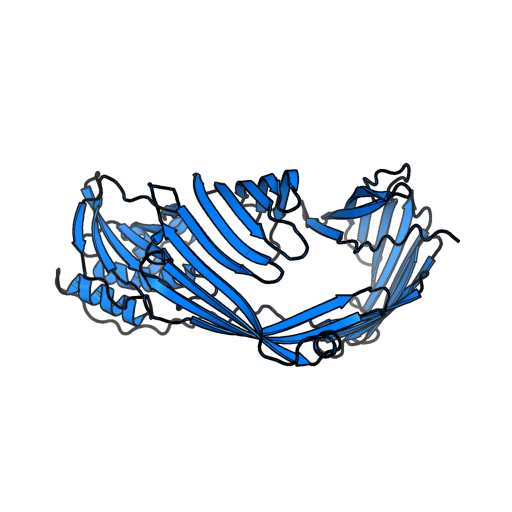 C . VAL A 1 250 ? -7.616 1.893 15.057 1.00 96.94 250 VAL A C 1
ATOM 1862 O O . VAL A 1 250 ? -7.812 2.596 14.068 1.00 96.94 250 VAL A O 1
ATOM 1865 N N . ARG A 1 251 ? -6.459 1.877 15.721 1.00 95.56 251 ARG A N 1
ATOM 1866 C CA . ARG A 1 251 ? -5.256 2.620 15.335 1.00 95.56 251 ARG A CA 1
ATOM 1867 C C . ARG A 1 251 ? -4.246 1.681 14.698 1.00 95.56 251 ARG A C 1
ATOM 1869 O O . ARG A 1 251 ? -3.652 0.848 15.379 1.00 95.56 251 ARG A O 1
ATOM 1876 N N . PHE A 1 252 ? -4.016 1.887 13.409 1.00 94.69 252 PHE A N 1
ATOM 1877 C CA . PHE A 1 252 ? -2.983 1.192 12.657 1.00 94.69 252 PHE A CA 1
ATOM 1878 C C . PHE A 1 252 ? -1.642 1.846 12.939 1.00 94.69 252 PHE A C 1
ATOM 1880 O O . PHE A 1 252 ? -1.439 3.032 12.648 1.00 94.69 252 PHE A O 1
ATOM 1887 N N . LEU A 1 253 ? -0.739 1.077 13.530 1.00 93.38 253 LEU A N 1
ATOM 1888 C CA . LEU A 1 253 ? 0.633 1.474 13.758 1.00 93.38 253 LEU A CA 1
ATOM 1889 C C . LEU A 1 253 ? 1.504 0.961 12.614 1.00 93.38 253 LEU A C 1
ATOM 1891 O O . LEU A 1 253 ? 1.343 -0.154 12.124 1.00 93.38 253 LEU A O 1
ATOM 1895 N N . ARG A 1 254 ? 2.479 1.776 12.225 1.00 91.38 254 ARG A N 1
ATOM 1896 C CA . ARG A 1 254 ? 3.595 1.349 11.391 1.00 91.38 254 ARG A CA 1
ATOM 1897 C C . ARG A 1 254 ? 4.881 1.8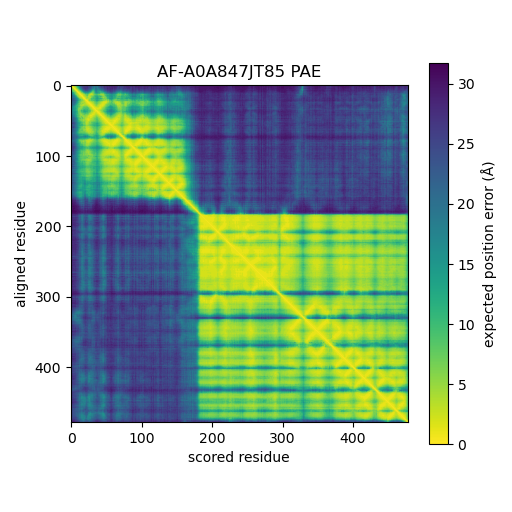77 11.993 1.00 91.38 254 ARG A C 1
ATOM 1899 O O . ARG A 1 254 ? 5.093 3.089 12.032 1.00 91.38 254 ARG A O 1
ATOM 1906 N N . ARG A 1 255 ? 5.733 0.974 12.470 1.00 89.56 255 ARG A N 1
ATOM 1907 C CA . ARG A 1 255 ? 6.958 1.290 13.219 1.00 89.56 255 ARG A CA 1
ATOM 1908 C C . ARG A 1 255 ? 6.650 2.115 14.480 1.00 89.56 255 ARG A C 1
ATOM 1910 O O . ARG A 1 255 ? 7.312 3.114 14.747 1.00 89.56 255 ARG A O 1
ATOM 1917 N N . GLY A 1 256 ? 5.600 1.774 15.222 1.00 89.12 256 GLY A N 1
ATOM 1918 C CA . GLY A 1 256 ? 5.152 2.471 16.430 1.00 89.12 256 GLY A CA 1
ATOM 1919 C C . GLY A 1 256 ? 4.616 3.890 16.183 1.00 89.12 256 GLY A C 1
ATOM 1920 O O . GLY A 1 256 ? 4.619 4.732 17.090 1.00 89.12 256 GLY A O 1
ATOM 1921 N N . ILE A 1 257 ? 4.201 4.198 14.951 1.00 90.50 257 ILE A N 1
ATOM 1922 C CA . ILE A 1 257 ? 3.600 5.481 14.560 1.00 90.50 257 ILE A CA 1
ATOM 1923 C C . ILE A 1 257 ? 2.194 5.219 14.041 1.00 90.50 257 ILE A C 1
ATOM 1925 O O . ILE A 1 257 ? 2.023 4.412 13.134 1.00 90.50 257 ILE A O 1
ATOM 1929 N N . THR A 1 258 ? 1.198 5.925 14.573 1.00 91.81 258 THR A N 1
ATOM 1930 C CA . THR A 1 258 ? -0.174 5.836 14.068 1.00 91.81 258 THR A CA 1
ATOM 1931 C C . THR A 1 258 ? -0.254 6.409 12.658 1.00 91.81 258 THR A C 1
ATOM 1933 O O . THR A 1 258 ? -0.121 7.618 12.465 1.00 91.81 258 THR A O 1
ATOM 1936 N N . VAL A 1 259 ? -0.475 5.546 11.669 1.00 90.75 259 VAL A N 1
ATOM 1937 C CA . VAL A 1 259 ? -0.601 5.938 10.257 1.00 90.75 259 VAL A CA 1
ATOM 1938 C C . VAL A 1 259 ? -2.050 6.135 9.837 1.00 90.75 259 VAL A C 1
ATOM 1940 O O . VAL A 1 259 ? -2.329 6.953 8.961 1.00 90.75 259 VAL A O 1
ATOM 1943 N N . ALA A 1 260 ? -2.974 5.441 10.495 1.00 91.19 260 ALA A N 1
ATOM 1944 C CA . ALA A 1 260 ? -4.399 5.579 10.264 1.00 91.19 260 ALA A CA 1
ATOM 1945 C C . ALA A 1 260 ? -5.194 5.251 11.528 1.00 91.19 260 ALA A C 1
ATOM 1947 O O . ALA A 1 260 ? -4.750 4.488 12.387 1.00 91.19 260 ALA A O 1
ATOM 1948 N N . GLU A 1 261 ? -6.393 5.806 11.615 1.00 93.00 261 GLU A N 1
ATOM 1949 C CA . GLU A 1 261 ? -7.378 5.437 12.619 1.00 93.00 261 GLU A CA 1
ATOM 1950 C C . GLU A 1 261 ? -8.748 5.282 11.970 1.00 93.00 261 GLU A C 1
ATOM 1952 O O . GLU A 1 261 ? -9.189 6.149 11.215 1.00 93.00 261 GLU A O 1
ATOM 1957 N N . CYS A 1 262 ? -9.413 4.170 12.269 1.00 94.75 262 CYS A N 1
ATOM 1958 C CA . CYS A 1 262 ? -10.797 3.918 11.901 1.00 94.75 262 CYS A CA 1
ATOM 1959 C C . CYS A 1 262 ? -11.654 3.992 13.161 1.00 94.75 262 CYS A C 1
ATOM 1961 O O . CYS A 1 262 ? -11.382 3.276 14.121 1.00 94.75 262 CYS A O 1
ATOM 1963 N N . ARG A 1 263 ? -12.678 4.844 13.162 1.00 95.44 263 ARG A N 1
ATOM 1964 C CA . ARG A 1 263 ? -13.637 4.991 14.258 1.00 95.44 263 ARG A CA 1
ATOM 1965 C C . ARG A 1 263 ? -15.028 4.622 13.789 1.00 95.44 263 ARG A C 1
ATOM 1967 O O . ARG A 1 263 ? -15.431 5.004 12.690 1.00 95.44 263 ARG A O 1
ATOM 1974 N N . VAL A 1 264 ? -15.765 3.912 14.628 1.00 96.94 264 VAL A N 1
ATOM 1975 C CA . VAL A 1 264 ? -17.128 3.468 14.336 1.00 96.94 264 VAL A CA 1
ATOM 1976 C C . VAL A 1 264 ? -17.980 3.499 15.604 1.00 96.94 264 VAL A C 1
ATOM 1978 O O . VAL A 1 264 ? -17.552 2.974 16.635 1.00 96.94 264 VAL A O 1
ATOM 1981 N N . PRO A 1 265 ? -19.204 4.060 15.556 1.00 97.50 265 PRO A N 1
ATOM 1982 C CA . PRO A 1 265 ? -20.126 3.988 16.685 1.00 97.50 265 PRO A CA 1
ATOM 1983 C C . PRO A 1 265 ? -20.445 2.532 17.039 1.00 97.50 265 PRO A C 1
ATOM 1985 O O . PRO A 1 265 ? -20.769 1.738 16.151 1.00 97.50 265 PRO A O 1
ATOM 1988 N N . VAL A 1 266 ? -20.416 2.191 18.331 1.00 97.25 266 VAL A N 1
ATOM 1989 C CA . VAL A 1 266 ? -20.671 0.820 18.818 1.00 97.25 266 VAL A CA 1
ATOM 1990 C C . VAL A 1 266 ? -22.038 0.317 18.353 1.00 97.25 266 VAL A C 1
ATOM 1992 O O . VAL A 1 266 ? -22.168 -0.807 17.872 1.00 97.25 266 VAL A O 1
ATOM 1995 N N . GLU A 1 267 ? -23.066 1.166 18.426 1.00 97.31 267 GLU A N 1
ATOM 1996 C CA . GLU A 1 267 ? -24.414 0.816 17.970 1.00 97.31 267 GLU A CA 1
ATOM 1997 C C . GLU A 1 267 ? -24.455 0.506 16.464 1.00 97.31 267 GLU A C 1
ATOM 1999 O O . GLU A 1 267 ? -25.066 -0.481 16.045 1.00 97.31 267 GLU A O 1
ATOM 2004 N N . ALA A 1 268 ? -23.778 1.320 15.646 1.00 97.25 268 ALA A N 1
ATOM 2005 C CA . ALA A 1 268 ? -23.721 1.120 14.201 1.00 97.25 268 ALA A CA 1
ATOM 2006 C C . ALA A 1 268 ? -23.006 -0.192 13.858 1.00 97.25 268 ALA A C 1
ATOM 2008 O O . ALA A 1 268 ? -23.541 -0.992 13.087 1.00 97.25 268 ALA A O 1
ATOM 2009 N N . TYR A 1 269 ? -21.864 -0.456 14.502 1.00 97.50 269 TYR A N 1
ATOM 2010 C CA . TYR A 1 269 ? -21.129 -1.708 14.344 1.00 97.50 269 TYR A CA 1
ATOM 2011 C C . TYR A 1 269 ? -21.983 -2.925 14.717 1.00 97.50 269 TYR A C 1
ATOM 2013 O O . TYR A 1 269 ? -22.105 -3.851 13.920 1.00 97.50 269 TYR A O 1
ATOM 2021 N N . ARG A 1 270 ? -22.653 -2.911 15.877 1.00 97.38 270 ARG A N 1
ATOM 2022 C CA . ARG A 1 270 ? -23.518 -4.020 16.318 1.00 97.38 270 ARG A CA 1
ATOM 2023 C C . ARG A 1 270 ? -24.679 -4.274 15.364 1.00 97.38 270 ARG A C 1
ATOM 2025 O O . ARG A 1 270 ? -25.010 -5.426 15.089 1.00 97.38 270 ARG A O 1
ATOM 2032 N N . ARG A 1 271 ? -25.303 -3.216 14.836 1.00 97.62 271 ARG A N 1
ATOM 2033 C CA . ARG A 1 271 ? -26.359 -3.348 13.821 1.00 97.62 271 ARG A CA 1
ATOM 2034 C C . ARG A 1 271 ? -25.820 -3.948 12.527 1.00 97.62 271 ARG A C 1
ATOM 2036 O O . ARG A 1 271 ? -26.476 -4.827 11.976 1.00 97.62 271 ARG A O 1
ATOM 2043 N N . TYR A 1 272 ? -24.651 -3.506 12.071 1.00 96.88 272 TYR A N 1
ATOM 2044 C CA . TYR A 1 272 ? -23.981 -4.054 10.891 1.00 96.88 272 TYR A CA 1
ATOM 2045 C C . TYR A 1 272 ? -23.620 -5.533 11.080 1.00 96.88 272 TYR A C 1
ATOM 2047 O O . TYR A 1 272 ? -24.033 -6.367 10.278 1.00 96.88 272 TYR A O 1
ATOM 2055 N N . ALA A 1 273 ? -22.963 -5.883 12.188 1.00 94.62 273 ALA A N 1
ATOM 2056 C CA . ALA A 1 273 ? -22.595 -7.258 12.530 1.00 94.62 273 ALA A CA 1
ATOM 2057 C C . ALA A 1 273 ? -23.816 -8.188 12.676 1.00 94.62 273 ALA A C 1
ATOM 2059 O O . ALA A 1 273 ? -23.733 -9.376 12.377 1.00 94.62 273 ALA A O 1
ATOM 2060 N N . ALA A 1 274 ? -24.968 -7.652 13.091 1.00 96.31 274 ALA A N 1
ATOM 2061 C CA . ALA A 1 274 ? -26.234 -8.382 13.160 1.00 96.31 274 ALA A CA 1
ATOM 2062 C C . ALA A 1 274 ? -26.995 -8.459 11.818 1.00 96.31 274 ALA A C 1
ATOM 2064 O O . ALA A 1 274 ? -28.127 -8.941 11.800 1.00 96.31 274 ALA A O 1
ATOM 2065 N N . GLY A 1 275 ? -26.440 -7.935 10.718 1.00 96.00 275 GLY A N 1
ATOM 2066 C CA . GLY A 1 275 ? -27.100 -7.886 9.407 1.00 96.00 275 GLY A CA 1
ATOM 2067 C C . GLY A 1 275 ? -28.271 -6.895 9.318 1.00 96.00 275 GLY A C 1
ATOM 2068 O O . GLY A 1 275 ? -29.069 -6.963 8.389 1.00 96.00 275 GLY A O 1
ATOM 2069 N N . LYS A 1 276 ? -28.395 -5.972 10.282 1.00 97.38 276 LYS A N 1
ATOM 2070 C CA . LYS A 1 276 ? -29.465 -4.953 10.384 1.00 97.38 276 LYS A CA 1
ATOM 2071 C C . LYS A 1 276 ? -29.058 -3.578 9.834 1.00 97.38 276 LYS A C 1
ATOM 2073 O O . LYS A 1 276 ? -29.751 -2.583 10.069 1.00 97.38 276 LYS A O 1
ATOM 2078 N N . MET A 1 277 ? -27.895 -3.497 9.199 1.00 96.69 277 MET A N 1
ATOM 2079 C CA . MET A 1 277 ? -27.355 -2.310 8.541 1.00 96.69 277 MET A CA 1
ATOM 2080 C C . MET A 1 277 ? -26.516 -2.777 7.352 1.00 96.69 277 MET A C 1
ATOM 2082 O O . MET A 1 277 ? -25.767 -3.746 7.464 1.00 96.69 277 MET A O 1
ATOM 2086 N N . SER A 1 278 ? -26.647 -2.101 6.216 1.00 95.12 278 SER A N 1
ATOM 2087 C CA . SER A 1 278 ? -25.852 -2.383 5.021 1.00 95.12 278 SER A CA 1
ATOM 2088 C C . SER A 1 278 ? -24.406 -1.893 5.169 1.00 95.12 278 SER A C 1
ATOM 2090 O O . SER A 1 278 ? -24.107 -0.987 5.949 1.00 95.12 278 SER A O 1
ATOM 2092 N N . GLY A 1 279 ? -23.490 -2.439 4.363 1.00 89.69 279 GLY A N 1
ATOM 2093 C CA . GLY A 1 279 ? -22.101 -1.963 4.328 1.00 89.69 279 GLY A CA 1
ATOM 2094 C C . GLY A 1 279 ? -21.971 -0.495 3.903 1.00 89.69 279 GLY A C 1
ATOM 2095 O O . GLY A 1 279 ? -21.088 0.207 4.391 1.00 89.69 279 GLY A O 1
ATOM 2096 N N . ALA A 1 280 ? -22.869 -0.002 3.042 1.00 90.12 280 ALA A N 1
ATOM 2097 C CA . ALA A 1 280 ? -22.894 1.400 2.624 1.00 90.12 280 ALA A CA 1
ATOM 2098 C C . ALA A 1 280 ? -23.287 2.336 3.779 1.00 90.12 280 ALA A C 1
ATOM 2100 O O . ALA A 1 280 ? -22.629 3.351 4.001 1.00 90.12 280 ALA A O 1
ATOM 2101 N N . GLU A 1 281 ? -24.310 1.967 4.553 1.00 93.50 281 GLU A N 1
ATOM 2102 C CA . GLU A 1 281 ? -24.717 2.717 5.746 1.00 93.50 281 GLU A CA 1
ATOM 2103 C C . GLU A 1 281 ? -23.630 2.698 6.822 1.00 93.50 281 GLU A C 1
ATOM 2105 O O . GLU A 1 281 ? -23.333 3.736 7.410 1.00 93.50 281 GLU A O 1
ATOM 2110 N N . MET A 1 282 ? -22.993 1.545 7.046 1.00 93.56 282 MET A N 1
ATOM 2111 C CA . MET A 1 282 ? -21.883 1.427 7.992 1.00 93.56 282 MET A CA 1
ATOM 2112 C C . MET A 1 282 ? -20.702 2.308 7.574 1.00 93.56 282 MET A C 1
ATOM 2114 O O . MET A 1 282 ? -20.164 3.056 8.387 1.00 93.56 282 MET A O 1
ATOM 2118 N N . ARG A 1 283 ? -20.345 2.300 6.283 1.00 90.12 283 ARG A N 1
ATOM 2119 C CA . ARG A 1 283 ? -19.290 3.158 5.725 1.00 90.12 283 ARG A CA 1
ATOM 2120 C C . ARG A 1 283 ? -19.595 4.645 5.903 1.00 90.12 283 ARG A C 1
ATOM 2122 O O . ARG A 1 283 ? -18.683 5.405 6.191 1.00 90.12 283 ARG A O 1
ATOM 2129 N N . ALA A 1 284 ? -20.857 5.053 5.770 1.00 91.44 284 ALA A N 1
ATOM 2130 C CA . ALA A 1 284 ? -21.273 6.438 5.997 1.00 91.44 284 ALA A CA 1
ATOM 2131 C C . ALA A 1 284 ? -21.187 6.866 7.476 1.00 91.44 284 ALA A C 1
ATOM 2133 O O . ALA A 1 284 ? -21.136 8.059 7.768 1.00 91.44 284 ALA A O 1
ATOM 2134 N N . ARG A 1 285 ? -21.192 5.906 8.411 1.00 94.69 285 ARG A N 1
ATOM 2135 C CA . ARG A 1 285 ? -21.050 6.137 9.860 1.00 94.69 285 ARG A CA 1
ATOM 2136 C C . ARG A 1 285 ? -19.609 6.005 10.348 1.00 94.69 285 ARG A C 1
ATOM 2138 O O . ARG A 1 285 ? -19.291 6.534 11.409 1.00 94.69 285 ARG A O 1
ATOM 2145 N N . ALA A 1 286 ? -18.767 5.286 9.611 1.00 93.31 286 ALA A N 1
ATOM 2146 C CA . ALA A 1 286 ? -17.357 5.133 9.919 1.00 93.31 286 ALA A CA 1
ATOM 2147 C C . ALA A 1 286 ? -16.590 6.426 9.619 1.00 93.31 286 ALA A C 1
ATOM 2149 O O . ALA A 1 286 ? -16.802 7.078 8.596 1.00 93.31 286 ALA A O 1
ATOM 2150 N N . HIS A 1 287 ? -15.651 6.768 10.491 1.00 91.94 287 HIS A N 1
ATOM 2151 C CA . HIS A 1 287 ? -14.707 7.853 10.277 1.00 91.94 287 HIS A CA 1
ATOM 2152 C C . HIS A 1 287 ? -13.304 7.279 10.100 1.00 91.94 287 HIS A C 1
ATOM 2154 O O . HIS A 1 287 ? -12.860 6.463 10.903 1.00 91.94 287 HIS A O 1
ATOM 2160 N N . ILE A 1 288 ? -12.600 7.702 9.051 1.00 89.50 288 ILE A N 1
ATOM 2161 C CA . ILE A 1 288 ? -11.213 7.306 8.806 1.00 89.50 288 ILE A CA 1
ATOM 2162 C C . ILE A 1 288 ? -10.356 8.564 8.782 1.00 89.50 288 ILE A C 1
ATOM 2164 O O . ILE A 1 288 ? -10.596 9.472 7.984 1.00 89.50 288 ILE A O 1
ATOM 2168 N N . ALA A 1 289 ? -9.341 8.590 9.637 1.00 88.44 289 ALA A N 1
ATOM 2169 C CA . ALA A 1 289 ? -8.348 9.647 9.694 1.00 88.44 289 ALA A CA 1
ATOM 2170 C C . ALA A 1 289 ? -6.976 9.092 9.297 1.00 88.44 289 ALA A C 1
ATOM 2172 O O . ALA A 1 289 ? -6.533 8.071 9.822 1.00 88.44 289 ALA A O 1
ATOM 2173 N N . LEU A 1 290 ? -6.294 9.776 8.375 1.00 87.50 290 LEU A N 1
ATOM 2174 C CA . LEU A 1 290 ? -4.911 9.481 7.994 1.00 87.50 290 LEU A CA 1
ATOM 2175 C C . LEU A 1 290 ? -3.963 10.354 8.805 1.00 87.50 290 LEU A C 1
ATOM 2177 O O . LEU A 1 290 ? -4.185 11.560 8.912 1.00 87.50 290 LEU A O 1
ATOM 2181 N N . LEU A 1 291 ? -2.902 9.747 9.341 1.00 85.88 291 LEU A N 1
ATOM 2182 C CA . LEU A 1 291 ? -1.959 10.390 10.262 1.00 85.88 291 LEU A CA 1
ATOM 2183 C C . LEU A 1 291 ? -2.681 11.212 11.339 1.00 85.88 291 LEU A C 1
ATOM 2185 O O . LEU A 1 291 ? -2.412 12.414 11.484 1.00 85.88 291 LEU A O 1
ATOM 2189 N N . PRO A 1 292 ? -3.630 10.590 12.069 1.00 82.06 292 PRO A N 1
ATOM 2190 C CA . PRO A 1 292 ? -4.339 11.285 13.124 1.00 82.06 292 PRO A CA 1
ATOM 2191 C C . PRO A 1 292 ? -3.295 11.779 14.121 1.00 82.06 292 PRO A C 1
ATOM 2193 O O . PRO A 1 292 ? -2.490 11.010 14.653 1.00 82.06 292 PRO A O 1
ATOM 2196 N N . GLY A 1 293 ? -3.267 13.092 14.337 1.00 68.88 293 GLY A N 1
ATOM 2197 C CA . GLY A 1 293 ? -2.479 13.636 15.427 1.00 68.88 293 GLY A CA 1
ATOM 2198 C C . GLY A 1 293 ? -2.958 13.076 16.759 1.00 68.88 293 GLY A C 1
ATOM 2199 O O . GLY A 1 293 ? -4.052 12.523 16.869 1.00 68.88 293 GLY A O 1
ATOM 2200 N N . ARG A 1 294 ? -2.159 13.277 17.805 1.00 63.00 294 ARG A N 1
ATOM 2201 C CA . ARG A 1 294 ? -2.665 13.112 19.165 1.00 63.00 294 ARG A CA 1
ATOM 2202 C C . ARG A 1 294 ? -3.802 14.124 19.340 1.00 63.00 294 ARG A C 1
ATOM 2204 O O . ARG A 1 294 ? -3.543 15.323 19.240 1.00 63.00 294 ARG A O 1
ATOM 2211 N N . GLU A 1 295 ? -5.041 13.661 19.519 1.00 63.16 295 GLU A N 1
ATOM 2212 C CA . GLU A 1 295 ? -6.142 14.555 19.891 1.00 63.16 295 GLU A CA 1
ATOM 2213 C C . GLU A 1 295 ? -5.713 15.276 21.169 1.00 63.16 295 GLU A C 1
ATOM 2215 O O . GLU A 1 295 ? -5.419 14.639 22.178 1.00 63.16 295 GLU A O 1
ATOM 2220 N N . ALA A 1 296 ? -5.606 16.605 21.108 1.00 51.44 296 ALA A N 1
ATOM 2221 C CA . ALA A 1 296 ? -5.104 17.419 22.215 1.00 51.44 296 ALA A CA 1
ATOM 2222 C C . ALA A 1 296 ? -6.016 17.378 23.459 1.00 51.44 296 ALA A C 1
ATOM 2224 O O . ALA A 1 296 ? -5.651 17.924 24.492 1.00 51.44 296 ALA A O 1
ATOM 2225 N N . SER A 1 297 ? -7.190 16.751 23.347 1.00 52.88 297 SER A N 1
ATOM 2226 C CA . SER A 1 297 ? -8.272 16.752 24.330 1.00 52.88 297 SER A CA 1
ATOM 2227 C C . SER A 1 297 ? -8.843 15.361 24.638 1.00 52.88 297 SER A C 1
ATOM 2229 O O . SER A 1 297 ? -9.922 15.272 25.218 1.00 52.88 297 SER A O 1
ATOM 2231 N N . ALA A 1 298 ? -8.171 14.285 24.215 1.00 68.94 298 ALA A N 1
ATOM 2232 C CA . ALA A 1 298 ? -8.551 12.933 24.610 1.00 68.94 298 ALA A CA 1
ATOM 2233 C C . ALA A 1 298 ? -7.798 12.550 25.890 1.00 68.94 298 ALA A C 1
ATOM 2235 O O . ALA A 1 298 ? -6.596 12.264 25.842 1.00 68.94 298 ALA A O 1
ATOM 2236 N N . ASP A 1 299 ? -8.504 12.555 27.020 1.00 81.69 299 ASP A N 1
ATOM 2237 C CA . ASP A 1 299 ? -7.956 12.088 28.291 1.00 81.69 299 ASP A CA 1
ATOM 2238 C C . ASP A 1 299 ? -7.989 10.559 28.320 1.00 81.69 299 ASP A C 1
ATOM 2240 O O . ASP A 1 299 ? -9.000 9.924 28.010 1.00 81.69 299 ASP A O 1
ATOM 2244 N N . VAL A 1 300 ? -6.847 9.954 28.645 1.00 86.44 300 VAL A N 1
ATOM 2245 C CA . VAL A 1 300 ? -6.743 8.501 28.791 1.00 86.44 300 VAL A CA 1
ATOM 2246 C C . VAL A 1 300 ? -7.234 8.146 30.188 1.00 86.44 300 VAL A C 1
ATOM 2248 O O . VAL A 1 300 ? -6.549 8.435 31.167 1.00 86.44 300 VAL A O 1
ATOM 2251 N N . GLU A 1 301 ? -8.409 7.524 30.272 1.00 87.00 301 GLU A N 1
ATOM 2252 C CA . GLU A 1 301 ? -8.972 7.042 31.538 1.00 87.00 301 GLU A CA 1
ATOM 2253 C C . GLU A 1 301 ? -8.227 5.789 32.015 1.00 87.00 301 GLU A C 1
ATOM 2255 O O . GLU A 1 301 ? -7.865 5.668 33.183 1.00 87.00 301 GLU A O 1
ATOM 2260 N N . GLU A 1 302 ? -7.985 4.856 31.092 1.00 89.38 302 GLU A N 1
ATOM 2261 C CA . GLU A 1 302 ? -7.390 3.553 31.377 1.00 89.38 302 GLU A CA 1
ATOM 2262 C C . GLU A 1 302 ? -6.614 3.047 30.154 1.00 89.38 302 GLU A C 1
ATOM 2264 O O . GLU A 1 302 ? -7.030 3.265 29.014 1.00 89.38 302 GLU A O 1
ATOM 2269 N N . ALA A 1 303 ? -5.491 2.359 30.364 1.00 90.31 303 ALA A N 1
ATOM 2270 C CA . ALA A 1 303 ? -4.706 1.756 29.290 1.00 90.31 303 ALA A CA 1
ATOM 2271 C C . ALA A 1 303 ? -4.033 0.460 29.747 1.00 90.31 303 ALA A C 1
ATOM 2273 O O . ALA A 1 303 ? -3.507 0.381 30.856 1.00 90.31 303 ALA A O 1
ATOM 2274 N N . SER A 1 304 ? -3.992 -0.532 28.861 1.00 93.25 304 SER A N 1
ATOM 2275 C CA . SER A 1 304 ? -3.151 -1.710 29.028 1.00 93.25 304 SER A CA 1
ATOM 2276 C C . SER A 1 304 ? -1.678 -1.365 28.788 1.00 93.25 304 SER A C 1
ATOM 2278 O O . SER A 1 304 ? -1.339 -0.434 28.044 1.00 93.25 304 SER A O 1
ATOM 2280 N N . GLU A 1 305 ? -0.784 -2.189 29.329 1.00 92.81 305 GLU A N 1
ATOM 2281 C CA . GLU A 1 305 ? 0.595 -2.246 28.844 1.00 92.81 305 GLU A CA 1
ATOM 2282 C C . GLU A 1 305 ? 0.624 -2.682 27.372 1.00 92.81 305 GLU A C 1
ATOM 2284 O O . GLU A 1 305 ? -0.266 -3.414 26.916 1.00 92.81 305 GLU A O 1
ATOM 2289 N N . THR A 1 306 ? 1.652 -2.246 26.642 1.00 93.00 306 THR A N 1
ATOM 2290 C CA . THR A 1 306 ? 1.925 -2.730 25.286 1.00 93.00 306 THR A CA 1
ATOM 2291 C C . THR A 1 306 ? 2.403 -4.180 25.348 1.00 93.00 306 THR A C 1
ATOM 2293 O O . THR A 1 306 ? 3.340 -4.487 26.082 1.00 93.00 306 THR A O 1
ATOM 2296 N N . ALA A 1 307 ? 1.787 -5.064 24.565 1.00 95.25 307 ALA A N 1
ATOM 2297 C CA . ALA A 1 307 ? 2.172 -6.470 24.451 1.00 95.25 307 ALA A CA 1
ATOM 2298 C C . ALA A 1 307 ? 2.663 -6.821 23.041 1.00 95.25 307 ALA A C 1
ATOM 2300 O O . ALA A 1 307 ? 2.351 -6.131 22.073 1.00 95.25 307 ALA A O 1
ATOM 2301 N N . ASN A 1 308 ? 3.407 -7.928 22.950 1.00 94.12 308 ASN A N 1
ATOM 2302 C CA . ASN A 1 308 ? 3.979 -8.464 21.712 1.00 94.12 308 ASN A CA 1
ATOM 2303 C C . ASN A 1 308 ? 4.803 -7.422 20.920 1.00 94.12 308 ASN A C 1
ATOM 2305 O O . ASN A 1 308 ? 4.403 -7.044 19.818 1.00 94.12 308 ASN A O 1
ATOM 2309 N N . PRO A 1 309 ? 5.901 -6.893 21.497 1.00 93.00 309 PRO A N 1
ATOM 2310 C CA . PRO A 1 309 ? 6.651 -5.798 20.893 1.00 93.00 309 PRO A CA 1
ATOM 2311 C C . PRO A 1 309 ? 7.208 -6.175 19.515 1.00 93.00 309 PRO A C 1
ATOM 2313 O O . PRO A 1 309 ? 7.796 -7.238 19.352 1.00 93.00 309 PRO A O 1
ATOM 2316 N N . SER A 1 310 ? 7.083 -5.273 18.544 1.00 90.88 310 SER A N 1
ATOM 2317 C CA . SER A 1 310 ? 7.544 -5.486 17.161 1.00 90.88 310 SER A CA 1
ATOM 2318 C C . SER A 1 310 ? 9.072 -5.404 17.010 1.00 90.88 310 SER A C 1
ATOM 2320 O O . SER A 1 310 ? 9.661 -5.894 16.037 1.00 90.88 310 SER A O 1
ATOM 2322 N N . ALA A 1 311 ? 9.738 -4.755 17.971 1.00 90.62 311 ALA A N 1
ATOM 2323 C CA . ALA A 1 311 ? 11.175 -4.532 17.957 1.00 90.62 311 ALA A CA 1
ATOM 2324 C C . ALA A 1 311 ? 11.943 -5.861 18.047 1.00 90.62 311 ALA A C 1
ATOM 2326 O O . ALA A 1 311 ? 11.757 -6.650 18.969 1.00 90.62 311 ALA A O 1
ATOM 2327 N N . GLY A 1 312 ? 12.840 -6.092 17.090 1.00 89.19 312 GLY A N 1
ATOM 2328 C CA . GLY A 1 312 ? 13.621 -7.322 16.963 1.00 89.19 312 GLY A CA 1
ATOM 2329 C C . GLY A 1 312 ? 12.948 -8.420 16.134 1.00 89.19 312 GLY A C 1
ATOM 2330 O O . GLY A 1 312 ? 13.646 -9.322 15.667 1.00 89.19 312 GLY A O 1
ATOM 2331 N N . HIS A 1 313 ? 11.640 -8.337 15.867 1.00 92.00 313 HIS A N 1
ATOM 2332 C CA . HIS A 1 313 ? 10.973 -9.275 14.964 1.00 92.00 313 HIS A CA 1
ATOM 2333 C C . HIS A 1 313 ? 11.446 -9.028 13.531 1.00 92.00 313 HIS A C 1
ATOM 2335 O O . HIS A 1 313 ? 11.192 -7.972 12.950 1.00 92.00 313 HIS A O 1
ATOM 2341 N N . THR A 1 314 ? 12.179 -9.990 12.973 1.00 92.12 314 THR A N 1
ATOM 2342 C CA . THR A 1 314 ? 12.820 -9.862 11.661 1.00 92.12 314 THR A CA 1
ATOM 2343 C C . THR A 1 314 ? 11.928 -10.437 10.572 1.00 92.12 314 THR A C 1
ATOM 2345 O O . THR A 1 314 ? 11.674 -11.640 10.556 1.00 92.12 314 THR A O 1
ATOM 2348 N N . ASP A 1 315 ? 11.519 -9.596 9.625 1.00 90.25 315 ASP A N 1
ATOM 2349 C CA . ASP A 1 315 ? 10.833 -10.054 8.421 1.00 90.25 315 ASP A CA 1
ATOM 2350 C C . ASP A 1 315 ? 11.878 -10.536 7.418 1.00 90.25 315 ASP A C 1
ATOM 2352 O O . ASP A 1 315 ? 12.787 -9.783 7.059 1.00 90.25 315 ASP A O 1
ATOM 2356 N N . VAL A 1 316 ? 11.748 -11.780 6.952 1.00 90.94 316 VAL A N 1
ATOM 2357 C CA . VAL A 1 316 ? 12.616 -12.354 5.919 1.00 90.94 316 VAL A CA 1
ATOM 2358 C C . VAL A 1 316 ? 11.782 -12.671 4.686 1.00 90.94 316 VAL A C 1
ATOM 2360 O O . VAL A 1 316 ? 10.853 -13.473 4.742 1.00 90.94 316 VAL A O 1
ATOM 2363 N N . MET A 1 317 ? 12.139 -12.068 3.557 1.00 89.44 317 MET A N 1
ATOM 2364 C CA . MET A 1 317 ? 11.547 -12.354 2.254 1.00 89.44 317 MET A CA 1
ATOM 2365 C C . MET A 1 317 ? 12.601 -12.988 1.354 1.00 89.44 317 MET A C 1
ATOM 2367 O O . MET A 1 317 ? 13.710 -12.478 1.238 1.00 89.44 317 MET A O 1
ATOM 2371 N N . ILE A 1 318 ? 12.259 -14.085 0.687 1.00 88.44 318 ILE A N 1
ATOM 2372 C CA . ILE A 1 318 ? 13.124 -14.722 -0.306 1.00 88.44 318 ILE A CA 1
ATOM 2373 C C . ILE A 1 318 ? 12.330 -14.799 -1.599 1.00 88.44 318 ILE A C 1
ATOM 2375 O O . ILE A 1 318 ? 11.292 -15.454 -1.651 1.00 88.44 318 ILE A O 1
ATOM 2379 N N . GLY A 1 319 ? 12.805 -14.112 -2.634 1.00 86.06 319 GLY A N 1
ATOM 2380 C CA . GLY A 1 319 ? 12.135 -14.087 -3.929 1.00 86.06 319 GLY A CA 1
ATOM 2381 C C . GLY A 1 319 ? 13.103 -14.275 -5.092 1.00 86.06 319 GLY A C 1
ATOM 2382 O O . GLY A 1 319 ? 14.287 -13.936 -4.971 1.00 86.06 319 GLY A O 1
ATOM 2383 N N . PRO A 1 320 ? 12.624 -14.797 -6.233 1.00 91.69 320 PRO A N 1
ATOM 2384 C CA . PRO A 1 320 ? 13.368 -14.702 -7.474 1.00 91.69 320 PRO A CA 1
ATOM 2385 C C . PRO A 1 320 ? 13.413 -13.240 -7.927 1.00 91.69 320 PRO A C 1
ATOM 2387 O O . PRO A 1 320 ? 12.475 -12.468 -7.726 1.00 91.69 320 PRO A O 1
ATOM 2390 N N . ASN A 1 321 ? 14.497 -12.861 -8.587 1.00 86.62 321 ASN A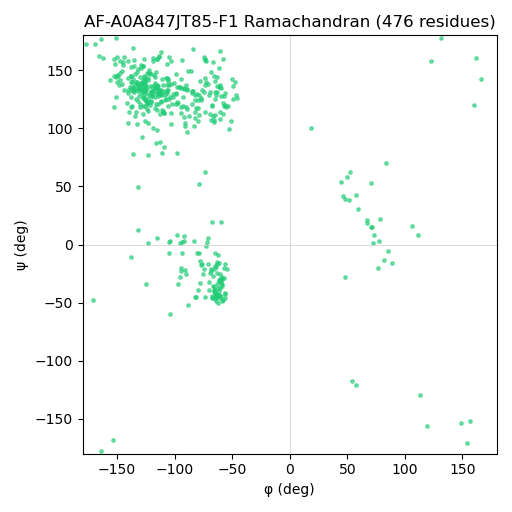 N 1
ATOM 2391 C CA . ASN A 1 321 ? 14.598 -11.600 -9.293 1.00 86.62 321 ASN A CA 1
ATOM 2392 C C . ASN A 1 321 ? 15.045 -11.865 -10.725 1.00 86.62 321 ASN A C 1
ATOM 2394 O O . ASN A 1 321 ? 16.136 -12.385 -10.941 1.00 86.62 321 ASN A O 1
ATOM 2398 N N . LEU A 1 322 ? 14.204 -11.488 -11.683 1.00 87.12 322 LEU A N 1
ATOM 2399 C CA . LEU A 1 322 ? 14.498 -11.579 -13.105 1.00 87.12 322 LEU A CA 1
ATOM 2400 C C . LEU A 1 322 ? 14.879 -10.192 -13.623 1.00 87.12 322 LEU A C 1
ATOM 2402 O O . LEU A 1 322 ? 14.098 -9.248 -13.527 1.00 87.12 322 LEU A O 1
ATOM 2406 N N . VAL A 1 323 ? 16.083 -10.080 -14.169 1.00 85.44 323 VAL A N 1
ATOM 2407 C CA . VAL A 1 323 ? 16.555 -8.906 -14.902 1.00 85.44 323 VAL A CA 1
ATOM 2408 C C . VAL A 1 323 ? 16.591 -9.277 -16.373 1.00 85.44 323 VAL A C 1
ATOM 2410 O O . VAL A 1 323 ? 17.122 -10.323 -16.733 1.00 85.44 323 VAL A O 1
ATOM 2413 N N . THR A 1 324 ? 16.032 -8.433 -17.230 1.00 84.19 324 THR A N 1
ATOM 2414 C CA . THR A 1 324 ? 16.066 -8.622 -18.683 1.00 84.19 324 THR A CA 1
ATOM 2415 C C . THR A 1 324 ? 16.622 -7.379 -19.349 1.00 84.19 324 THR A C 1
ATOM 2417 O O . THR A 1 324 ? 16.289 -6.261 -18.955 1.00 84.19 324 THR A O 1
ATOM 2420 N N . GLN A 1 325 ? 17.420 -7.572 -20.389 1.00 80.06 325 GLN A N 1
ATOM 2421 C CA . GLN A 1 325 ? 17.928 -6.514 -21.246 1.00 80.06 325 GLN A CA 1
ATOM 2422 C C . GLN A 1 325 ? 17.522 -6.834 -22.685 1.00 80.06 325 GLN A C 1
ATOM 2424 O O . GLN A 1 325 ? 17.847 -7.900 -23.197 1.00 80.06 325 GLN A O 1
ATOM 2429 N N . ILE A 1 326 ? 16.778 -5.931 -23.320 1.00 81.56 326 ILE A N 1
ATOM 2430 C CA . ILE A 1 326 ? 16.219 -6.126 -24.665 1.00 81.56 326 ILE A CA 1
ATOM 2431 C C . ILE A 1 326 ? 16.778 -5.040 -25.583 1.00 81.56 326 ILE A C 1
ATOM 2433 O O . ILE A 1 326 ? 16.815 -3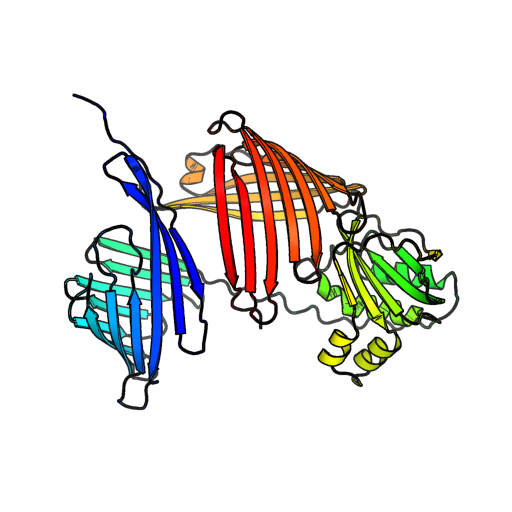.876 -25.182 1.00 81.56 326 ILE A O 1
ATOM 2437 N N . GLY A 1 327 ? 17.198 -5.414 -26.795 1.00 68.31 327 GLY A N 1
ATOM 2438 C CA . GLY A 1 327 ? 17.617 -4.466 -27.833 1.00 68.31 327 GLY A CA 1
ATOM 2439 C C . GLY A 1 327 ? 18.951 -3.768 -27.552 1.00 68.31 327 GLY A C 1
ATOM 2440 O O . GLY A 1 327 ? 19.025 -2.541 -27.575 1.00 68.31 327 GLY A O 1
ATOM 2441 N N . THR A 1 328 ? 20.009 -4.534 -27.268 1.00 66.12 328 THR A N 1
ATOM 2442 C CA . THR A 1 328 ? 21.376 -3.989 -27.141 1.00 66.12 328 THR A CA 1
ATOM 2443 C C . THR A 1 328 ? 22.132 -4.080 -28.461 1.00 66.12 328 THR A C 1
ATOM 2445 O O . THR A 1 328 ? 21.837 -4.945 -29.278 1.00 66.12 328 THR A O 1
ATOM 2448 N N . GLU A 1 329 ? 23.176 -3.267 -28.639 1.00 63.53 329 GLU A N 1
ATOM 2449 C CA . GLU A 1 329 ? 24.058 -3.335 -29.820 1.00 63.53 329 GLU A CA 1
ATOM 2450 C C . GLU A 1 329 ? 24.716 -4.716 -30.020 1.00 63.53 329 GLU A C 1
ATOM 2452 O O . GLU A 1 329 ? 25.165 -5.035 -31.115 1.00 63.53 329 GLU A O 1
ATOM 2457 N N . GLN A 1 330 ? 24.775 -5.540 -28.967 1.00 55.00 330 GLN A N 1
ATOM 2458 C CA . GLN A 1 330 ? 25.422 -6.855 -28.958 1.00 55.00 330 GLN A CA 1
ATOM 2459 C C . GLN A 1 330 ? 24.439 -8.041 -28.998 1.00 55.00 330 GLN A C 1
ATOM 2461 O O . GLN A 1 330 ? 24.887 -9.182 -28.907 1.00 55.00 330 GLN A O 1
ATOM 2466 N N . GLY A 1 331 ? 23.120 -7.816 -29.076 1.00 56.19 331 GLY A N 1
ATOM 2467 C CA . GLY A 1 331 ? 22.130 -8.901 -29.104 1.00 56.19 331 GLY A CA 1
ATOM 2468 C C . GLY A 1 331 ? 20.700 -8.481 -28.748 1.00 56.19 331 GLY A C 1
ATOM 2469 O O . GLY A 1 331 ? 20.473 -7.443 -28.114 1.00 56.19 331 GLY A O 1
ATOM 2470 N N . GLU A 1 332 ? 19.742 -9.321 -29.150 1.00 74.44 332 GLU A N 1
ATOM 2471 C CA . GLU A 1 332 ? 18.301 -9.024 -29.138 1.00 74.44 332 GLU A CA 1
ATOM 2472 C C . GLU A 1 332 ? 17.651 -9.172 -27.749 1.00 74.44 332 GLU A C 1
ATOM 2474 O O . GLU A 1 332 ? 16.846 -8.323 -27.361 1.00 74.44 332 GLU A O 1
ATOM 2479 N N . PHE A 1 333 ? 18.041 -10.179 -26.958 1.00 84.12 333 PHE A N 1
ATOM 2480 C CA . PHE A 1 333 ? 17.505 -10.430 -25.615 1.00 84.12 333 PHE A CA 1
ATOM 2481 C C . PHE A 1 333 ? 18.546 -11.104 -24.717 1.00 84.12 333 PHE A C 1
ATOM 2483 O O . PHE A 1 333 ? 19.062 -12.160 -25.062 1.00 84.12 333 PHE A O 1
ATOM 2490 N N . LYS A 1 334 ? 18.807 -10.528 -23.541 1.00 85.25 334 LYS A N 1
ATOM 2491 C CA . LYS A 1 334 ? 19.609 -11.130 -22.467 1.00 85.25 334 LYS A CA 1
ATOM 2492 C C . LYS A 1 334 ? 18.786 -11.180 -21.187 1.00 85.25 334 LYS A C 1
ATOM 2494 O O . LYS A 1 334 ? 17.993 -10.275 -20.919 1.00 85.25 334 LYS A O 1
ATOM 2499 N N . TYR A 1 335 ? 19.010 -12.190 -20.353 1.00 88.56 335 TYR A N 1
ATOM 2500 C CA . TYR A 1 335 ? 18.363 -12.289 -19.044 1.00 88.56 335 TYR A CA 1
ATOM 2501 C C . TYR A 1 335 ? 19.344 -12.696 -17.943 1.00 88.56 335 TYR A C 1
ATOM 2503 O O . TYR A 1 335 ? 20.397 -13.272 -18.206 1.00 88.56 335 TYR A O 1
ATOM 2511 N N . GLY A 1 336 ? 18.985 -12.390 -16.701 1.00 89.88 336 GLY A N 1
ATOM 2512 C CA . GLY A 1 336 ? 19.667 -12.822 -15.491 1.00 89.88 336 GLY A CA 1
ATOM 2513 C C . GLY A 1 336 ? 18.638 -13.142 -14.416 1.00 89.88 336 GLY A C 1
ATOM 2514 O O . GLY A 1 336 ? 17.813 -12.302 -14.059 1.00 89.88 336 GLY A O 1
ATOM 2515 N N . LEU A 1 337 ? 18.667 -14.370 -13.918 1.00 90.06 337 LEU A N 1
ATOM 2516 C CA . LEU A 1 337 ? 17.858 -14.844 -12.809 1.00 90.06 337 LEU A CA 1
ATOM 2517 C C . LEU A 1 337 ? 18.718 -14.875 -11.544 1.00 90.06 337 LEU A C 1
ATOM 2519 O O . LEU A 1 337 ? 19.802 -15.458 -11.533 1.00 90.06 337 LEU A O 1
ATOM 2523 N N . TYR A 1 338 ? 18.207 -14.286 -10.469 1.00 90.81 338 TYR A N 1
ATOM 2524 C CA . TYR A 1 338 ? 18.876 -14.164 -9.177 1.00 90.81 338 TYR A CA 1
ATOM 2525 C C . TYR A 1 338 ? 17.945 -14.643 -8.065 1.00 90.81 338 TYR A C 1
ATOM 2527 O O . TYR A 1 338 ? 16.726 -14.504 -8.171 1.00 90.81 338 TYR A O 1
ATOM 2535 N N . ILE A 1 339 ? 18.511 -15.135 -6.967 1.00 92.75 339 ILE A N 1
ATOM 2536 C CA . ILE A 1 339 ? 17.804 -15.210 -5.688 1.00 92.75 339 ILE A CA 1
ATOM 2537 C C . ILE A 1 339 ? 18.052 -13.911 -4.925 1.00 92.75 339 ILE A C 1
ATOM 2539 O O . ILE A 1 339 ? 19.179 -13.408 -4.896 1.00 92.75 339 ILE A O 1
ATOM 2543 N N . ARG A 1 340 ? 17.006 -13.361 -4.311 1.00 93.62 340 ARG A N 1
ATOM 2544 C CA . ARG A 1 340 ? 17.082 -12.133 -3.522 1.00 93.62 340 ARG A CA 1
ATOM 2545 C C . ARG A 1 340 ? 16.471 -12.346 -2.140 1.00 93.62 340 ARG A C 1
ATOM 2547 O O . ARG A 1 340 ? 15.259 -12.185 -1.987 1.00 93.62 340 ARG A O 1
ATOM 2554 N N . PRO A 1 341 ? 17.280 -12.719 -1.138 1.00 94.88 341 PRO A N 1
ATOM 2555 C CA . PRO A 1 341 ? 16.868 -12.602 0.246 1.00 94.88 341 PRO A CA 1
ATOM 2556 C C . PRO A 1 341 ? 16.887 -11.133 0.688 1.00 94.88 341 PRO A C 1
ATOM 2558 O O . PRO A 1 341 ? 17.826 -10.382 0.409 1.00 94.88 341 PRO A O 1
ATOM 2561 N N . GLU A 1 342 ? 15.852 -10.739 1.410 1.00 95.25 342 GLU A N 1
ATOM 2562 C CA . GLU A 1 342 ? 15.687 -9.446 2.056 1.00 95.25 342 GLU A CA 1
ATOM 2563 C C . GLU A 1 342 ? 15.331 -9.668 3.525 1.00 95.25 342 GLU A C 1
ATOM 2565 O O . GLU A 1 342 ? 14.540 -10.550 3.852 1.00 95.25 342 GLU A O 1
ATOM 2570 N N . ALA A 1 343 ? 15.936 -8.872 4.400 1.00 95.44 343 ALA A N 1
ATOM 2571 C CA . ALA A 1 343 ? 15.656 -8.840 5.823 1.00 95.44 343 ALA A CA 1
ATOM 2572 C C . ALA A 1 343 ? 15.282 -7.415 6.240 1.00 95.44 343 ALA A C 1
ATOM 2574 O O . ALA A 1 343 ? 15.978 -6.459 5.883 1.00 95.44 343 ALA A O 1
ATOM 2575 N N . ALA A 1 344 ? 14.216 -7.274 7.021 1.00 94.56 344 ALA A N 1
ATOM 2576 C CA . ALA A 1 344 ? 13.792 -6.018 7.623 1.00 94.56 344 ALA A CA 1
ATOM 2577 C C . ALA A 1 344 ? 13.641 -6.201 9.138 1.00 94.56 344 ALA A C 1
ATOM 2579 O O . ALA A 1 344 ? 12.926 -7.086 9.596 1.00 94.56 344 ALA A O 1
ATOM 2580 N N . ILE A 1 345 ? 14.344 -5.376 9.914 1.00 94.38 345 ILE A N 1
ATOM 2581 C CA . ILE A 1 345 ? 14.444 -5.493 11.371 1.00 94.38 345 ILE A CA 1
ATOM 2582 C C . ILE A 1 345 ? 14.037 -4.161 11.996 1.00 94.38 345 ILE A C 1
ATOM 2584 O O . ILE A 1 345 ? 14.797 -3.184 11.919 1.00 94.38 345 ILE A O 1
ATOM 2588 N N . PRO A 1 346 ? 12.850 -4.074 12.613 1.00 93.06 346 PRO A N 1
ATOM 2589 C CA . PRO A 1 346 ? 12.487 -2.933 13.437 1.00 93.06 346 PRO A CA 1
ATOM 2590 C C . PRO A 1 346 ? 13.363 -2.919 14.679 1.00 93.06 346 PRO A C 1
ATOM 2592 O O . PRO A 1 346 ? 13.394 -3.869 15.454 1.00 93.06 346 PRO A O 1
ATOM 2595 N N . LEU A 1 347 ? 14.122 -1.844 14.845 1.00 91.38 347 LEU A N 1
ATOM 2596 C CA . LEU A 1 347 ? 15.047 -1.672 15.967 1.00 91.38 347 LEU A CA 1
ATOM 2597 C C . LEU A 1 347 ? 14.398 -0.905 17.126 1.00 91.38 347 LEU A C 1
ATOM 2599 O O . LEU A 1 347 ? 14.990 -0.755 18.190 1.00 91.38 347 LEU A O 1
ATOM 2603 N N . GLY A 1 348 ? 13.191 -0.391 16.904 1.00 89.81 348 GLY A N 1
ATOM 2604 C CA . GLY A 1 348 ? 12.413 0.377 17.860 1.00 89.81 348 GLY A CA 1
ATOM 2605 C C . GLY A 1 348 ? 11.455 1.321 17.145 1.00 89.81 348 GLY A C 1
ATOM 2606 O O . GLY A 1 348 ? 11.309 1.290 15.921 1.00 89.81 348 GLY A O 1
ATOM 2607 N N . ARG A 1 349 ? 10.819 2.206 17.914 1.00 91.00 349 ARG A N 1
ATOM 2608 C CA . ARG A 1 349 ? 9.849 3.167 17.383 1.00 91.00 349 ARG A CA 1
ATOM 2609 C C . ARG A 1 349 ? 10.469 4.027 16.281 1.00 91.00 349 ARG A C 1
ATOM 2611 O O . ARG A 1 349 ? 11.437 4.747 16.510 1.00 91.00 349 ARG A O 1
ATOM 2618 N N . GLY A 1 350 ? 9.891 3.946 15.090 1.00 90.06 350 GLY A N 1
ATOM 2619 C CA . GLY A 1 350 ? 10.309 4.662 13.894 1.00 90.06 350 GLY A CA 1
ATOM 2620 C C . GLY A 1 350 ? 11.545 4.091 13.204 1.00 90.06 350 GLY A C 1
ATOM 2621 O O . GLY A 1 350 ? 11.741 4.369 12.023 1.00 90.06 350 GLY A O 1
ATOM 2622 N N . LEU A 1 351 ? 12.368 3.298 13.896 1.00 95.25 351 LEU A N 1
ATOM 2623 C CA . LEU A 1 351 ? 13.688 2.880 13.435 1.00 95.25 351 LEU A CA 1
ATOM 2624 C C . LEU A 1 351 ? 13.638 1.493 12.787 1.00 95.25 351 LEU A C 1
ATOM 2626 O O . LEU A 1 351 ? 13.281 0.506 13.425 1.00 95.25 351 LEU A O 1
ATOM 2630 N N . LEU A 1 352 ? 14.051 1.412 11.526 1.00 95.25 352 LEU A N 1
ATOM 2631 C CA . LEU A 1 352 ? 14.066 0.183 10.742 1.00 95.25 352 LEU A CA 1
ATOM 2632 C C . LEU A 1 352 ? 15.400 0.029 10.014 1.00 95.25 352 LEU A C 1
ATOM 2634 O O . LEU A 1 352 ? 15.779 0.900 9.226 1.00 95.25 352 LEU A O 1
ATOM 2638 N N . ALA A 1 353 ? 16.061 -1.107 10.219 1.00 96.12 353 ALA A N 1
ATOM 2639 C CA . ALA A 1 353 ? 17.175 -1.551 9.393 1.00 96.12 353 ALA A CA 1
ATOM 2640 C C . ALA A 1 353 ? 16.674 -2.525 8.323 1.00 96.12 353 ALA A C 1
ATOM 2642 O O . ALA A 1 353 ? 15.890 -3.423 8.615 1.00 96.12 353 ALA A O 1
ATOM 2643 N N . GLN A 1 354 ? 17.129 -2.361 7.083 1.00 96.81 354 GLN A N 1
ATOM 2644 C CA . GLN A 1 354 ? 16.822 -3.282 5.993 1.00 96.81 354 GLN A CA 1
ATOM 2645 C C . GLN A 1 354 ? 18.087 -3.643 5.224 1.00 96.81 354 GLN A C 1
ATOM 2647 O O . GLN A 1 354 ? 18.913 -2.780 4.910 1.00 96.81 354 GLN A O 1
ATOM 2652 N N . GLY A 1 355 ? 18.206 -4.919 4.881 1.00 96.31 355 GLY A N 1
ATOM 2653 C CA . GLY A 1 355 ? 19.262 -5.462 4.042 1.00 96.31 355 GLY A CA 1
ATOM 2654 C C . GLY A 1 355 ? 18.657 -6.327 2.950 1.00 96.31 355 GLY A C 1
ATOM 2655 O O . GLY A 1 355 ? 17.780 -7.136 3.219 1.00 96.31 355 GLY A O 1
ATOM 2656 N N . ALA A 1 356 ? 19.119 -6.160 1.720 1.00 94.56 356 ALA A N 1
ATOM 2657 C CA . ALA A 1 356 ? 18.822 -7.062 0.624 1.00 94.56 356 ALA A CA 1
ATOM 2658 C C . ALA A 1 356 ? 20.134 -7.518 0.003 1.00 94.56 356 ALA A C 1
ATOM 2660 O O . ALA A 1 356 ? 21.031 -6.710 -0.267 1.00 94.56 356 ALA A O 1
ATOM 2661 N N . TRP A 1 357 ? 20.219 -8.811 -0.260 1.00 93.81 357 TRP A N 1
ATOM 2662 C CA . TRP A 1 357 ? 21.340 -9.432 -0.944 1.00 93.81 357 TRP A CA 1
ATOM 2663 C C . TRP A 1 357 ? 20.836 -10.059 -2.225 1.00 93.81 357 TRP A C 1
ATOM 2665 O O . TRP A 1 357 ? 19.650 -10.343 -2.370 1.00 93.81 357 TRP A O 1
ATOM 2675 N N . GLN A 1 358 ? 21.736 -10.262 -3.168 1.00 91.88 358 GLN A N 1
ATOM 2676 C CA . GLN A 1 358 ? 21.426 -11.007 -4.370 1.00 91.88 358 GLN A CA 1
ATOM 2677 C C . GLN A 1 358 ? 22.532 -12.010 -4.645 1.00 91.88 358 GLN A C 1
ATOM 2679 O O . GLN A 1 358 ? 23.719 -11.708 -4.479 1.00 91.88 358 GLN A O 1
ATOM 2684 N N . ALA A 1 359 ? 22.129 -13.199 -5.072 1.00 91.62 359 ALA A N 1
ATOM 2685 C CA . ALA A 1 359 ? 23.039 -14.197 -5.594 1.00 91.62 359 ALA A CA 1
ATOM 2686 C C . ALA A 1 359 ? 22.561 -14.636 -6.983 1.00 91.62 359 ALA A C 1
ATOM 2688 O O . ALA A 1 359 ? 21.369 -14.906 -7.164 1.00 91.62 359 ALA A O 1
ATOM 2689 N N . PRO A 1 360 ? 23.464 -14.673 -7.972 1.00 92.19 360 PRO A N 1
ATOM 2690 C CA . PRO A 1 360 ? 23.115 -15.121 -9.308 1.00 92.19 360 PRO A CA 1
ATOM 2691 C C . PRO A 1 360 ? 22.714 -16.599 -9.312 1.00 92.19 360 PRO A C 1
ATOM 2693 O O . PRO A 1 360 ? 23.342 -17.415 -8.639 1.00 92.19 360 PRO A O 1
ATOM 2696 N N . ILE A 1 361 ? 21.689 -16.938 -10.096 1.00 90.44 361 ILE A N 1
ATOM 2697 C CA . ILE A 1 361 ? 21.287 -18.320 -10.385 1.00 90.44 361 ILE A CA 1
ATOM 2698 C C . ILE A 1 361 ? 21.745 -18.697 -11.797 1.00 90.44 361 ILE A C 1
ATOM 2700 O O . ILE A 1 361 ? 22.504 -19.648 -11.957 1.00 90.44 361 ILE A O 1
ATOM 2704 N N . THR A 1 362 ? 21.278 -17.982 -12.828 1.00 91.50 362 THR A N 1
ATOM 2705 C CA . THR A 1 362 ? 21.557 -18.321 -14.237 1.00 91.50 362 THR A CA 1
ATOM 2706 C C . THR A 1 362 ? 21.214 -17.171 -15.190 1.00 91.50 362 THR A C 1
ATOM 2708 O O . THR A 1 362 ? 20.439 -16.287 -14.829 1.00 91.50 362 THR A O 1
ATOM 2711 N N . GLY A 1 363 ? 21.746 -17.198 -16.411 1.00 85.81 363 GLY A N 1
ATOM 2712 C CA . GLY A 1 363 ? 21.425 -16.272 -17.498 1.00 85.81 363 GLY A CA 1
ATOM 2713 C C . GLY A 1 363 ? 22.649 -15.534 -18.043 1.00 85.81 363 GLY A C 1
ATOM 2714 O O . GLY A 1 363 ? 23.660 -15.377 -17.366 1.00 85.81 363 GLY A O 1
ATOM 2715 N N . GLU A 1 364 ? 22.552 -15.039 -19.271 1.00 80.38 364 GLU A N 1
ATOM 2716 C CA . GLU A 1 364 ? 23.656 -14.350 -19.954 1.00 80.38 364 GLU A CA 1
ATOM 2717 C C . GLU A 1 364 ? 24.120 -13.072 -19.235 1.00 80.38 364 GLU A C 1
ATOM 2719 O O . GLU A 1 364 ? 25.296 -12.705 -19.293 1.00 80.38 364 GLU A O 1
ATOM 2724 N N . LEU A 1 365 ? 23.209 -12.378 -18.541 1.00 79.12 365 LEU A N 1
ATOM 2725 C CA . LEU A 1 365 ? 23.570 -11.221 -17.715 1.00 79.12 365 LEU A CA 1
ATOM 2726 C C . LEU A 1 365 ? 24.366 -11.649 -16.476 1.00 79.12 365 LEU A C 1
ATOM 2728 O O . LEU A 1 365 ? 25.271 -10.939 -16.055 1.00 79.12 365 LEU A O 1
ATOM 2732 N N . VAL A 1 366 ? 24.082 -12.840 -15.943 1.00 76.88 366 VAL A N 1
ATOM 2733 C CA . VAL A 1 366 ? 24.792 -13.418 -14.798 1.00 76.88 366 VAL A CA 1
ATOM 2734 C C . VAL A 1 366 ? 26.215 -13.833 -15.169 1.00 76.88 366 VAL A C 1
ATOM 2736 O O . VAL A 1 366 ? 27.130 -13.628 -14.374 1.00 76.88 366 VAL A O 1
ATOM 2739 N N . ASP A 1 367 ? 26.429 -14.396 -16.360 1.00 74.50 367 ASP A N 1
ATOM 2740 C CA . ASP A 1 367 ? 27.763 -14.839 -16.794 1.00 74.50 367 ASP A CA 1
ATOM 2741 C C . ASP A 1 367 ? 28.770 -13.685 -16.910 1.00 74.50 367 ASP A C 1
ATOM 2743 O O . ASP A 1 367 ? 29.974 -13.895 -16.752 1.00 74.50 367 ASP A O 1
ATOM 2747 N N . ASN A 1 368 ? 28.267 -12.465 -17.118 1.00 66.44 368 ASN A N 1
ATOM 2748 C CA . ASN A 1 368 ? 29.051 -11.232 -17.176 1.00 66.44 368 ASN A CA 1
ATOM 2749 C C . ASN A 1 368 ? 29.135 -10.492 -15.827 1.00 66.44 368 ASN A C 1
ATOM 2751 O O . ASN A 1 368 ? 29.751 -9.429 -15.742 1.00 66.44 368 ASN A O 1
ATOM 2755 N N . GLU A 1 369 ? 28.542 -11.041 -14.767 1.00 72.69 369 GLU A N 1
ATOM 2756 C CA . GLU A 1 369 ? 28.498 -10.451 -13.432 1.00 72.69 369 GLU A CA 1
ATOM 2757 C C . GLU A 1 369 ? 29.295 -11.275 -12.402 1.00 72.69 369 GLU A C 1
ATOM 2759 O O . GLU A 1 369 ? 29.621 -12.449 -12.614 1.00 72.69 369 GLU A O 1
ATOM 2764 N N . PRO A 1 370 ? 29.645 -10.689 -11.242 1.00 63.03 370 PRO A N 1
ATOM 2765 C CA . PRO A 1 370 ? 30.288 -11.434 -10.170 1.00 63.03 370 PRO A CA 1
ATOM 2766 C C . PRO A 1 370 ? 29.422 -12.625 -9.735 1.00 63.03 370 PRO A C 1
ATOM 2768 O O . PRO A 1 370 ? 28.333 -12.445 -9.197 1.00 63.03 370 PRO A O 1
ATOM 2771 N N . LYS A 1 371 ? 29.948 -13.852 -9.861 1.00 78.31 371 LYS A N 1
ATOM 2772 C CA . LYS A 1 371 ? 29.293 -15.113 -9.434 1.00 78.31 371 LYS A CA 1
ATOM 2773 C C . LYS A 1 371 ? 29.129 -15.266 -7.912 1.00 78.31 371 LYS A C 1
ATOM 2775 O O . LYS A 1 371 ? 29.023 -16.375 -7.397 1.00 78.31 371 LYS A O 1
ATOM 2780 N N . ARG A 1 372 ? 29.205 -14.171 -7.158 1.00 85.19 372 ARG A N 1
ATOM 2781 C CA . ARG A 1 372 ? 29.221 -14.161 -5.694 1.00 85.19 372 ARG A CA 1
ATOM 2782 C C . ARG A 1 372 ? 27.977 -13.474 -5.161 1.00 85.19 372 ARG A C 1
ATOM 2784 O O . ARG A 1 372 ? 27.344 -12.670 -5.837 1.00 85.19 372 ARG A O 1
ATOM 2791 N N . TRP A 1 373 ? 27.679 -13.769 -3.905 1.00 87.69 373 TRP A N 1
ATOM 2792 C CA . TRP A 1 373 ? 26.722 -13.002 -3.127 1.00 87.69 373 TRP A CA 1
ATOM 2793 C C . TRP A 1 373 ? 27.154 -11.541 -3.081 1.00 87.69 373 TRP A C 1
ATOM 2795 O O . TRP A 1 373 ? 28.296 -11.231 -2.738 1.00 87.69 373 TRP A O 1
ATOM 2805 N N . THR A 1 374 ? 26.236 -10.649 -3.428 1.00 88.94 374 THR A N 1
ATOM 2806 C CA . THR A 1 374 ? 26.465 -9.208 -3.375 1.00 88.94 374 THR A CA 1
ATOM 2807 C C . THR A 1 374 ? 25.389 -8.541 -2.540 1.00 88.94 374 THR A C 1
ATOM 2809 O O . THR A 1 374 ? 24.225 -8.946 -2.527 1.00 88.94 374 THR A O 1
ATOM 2812 N N . THR A 1 375 ? 25.789 -7.506 -1.810 1.00 90.44 375 THR A N 1
ATOM 2813 C CA . THR A 1 375 ? 24.848 -6.638 -1.110 1.00 90.44 375 THR A CA 1
ATOM 2814 C C . THR A 1 375 ? 24.147 -5.765 -2.141 1.00 90.44 375 THR A C 1
ATOM 2816 O O . THR A 1 375 ? 24.780 -4.923 -2.774 1.00 90.44 375 THR A O 1
ATOM 2819 N N . TYR A 1 376 ? 22.844 -5.965 -2.302 1.00 87.75 376 TYR A N 1
ATOM 2820 C CA . TYR A 1 376 ? 22.017 -5.209 -3.236 1.00 87.75 376 TYR A CA 1
ATOM 2821 C C . TYR A 1 376 ? 21.589 -3.868 -2.628 1.00 87.75 376 TYR A C 1
ATOM 2823 O O . TYR A 1 376 ? 21.687 -2.822 -3.267 1.00 87.75 376 TYR A O 1
ATOM 2831 N N . ARG A 1 377 ? 21.144 -3.883 -1.366 1.00 92.75 377 ARG A N 1
ATOM 2832 C CA . ARG A 1 377 ? 20.699 -2.690 -0.635 1.00 92.75 377 ARG A CA 1
ATOM 2833 C C . ARG A 1 377 ? 20.966 -2.847 0.854 1.00 92.75 377 ARG A C 1
ATOM 2835 O O . ARG A 1 377 ? 20.707 -3.904 1.412 1.00 92.75 377 ARG A O 1
ATOM 2842 N N . THR A 1 378 ? 21.402 -1.782 1.510 1.00 96.44 378 THR A N 1
ATOM 2843 C CA . THR A 1 378 ? 21.454 -1.696 2.978 1.00 96.44 378 THR A CA 1
ATOM 2844 C C . THR A 1 378 ? 21.015 -0.311 3.386 1.00 96.44 378 THR A C 1
ATOM 2846 O O . THR A 1 378 ? 21.705 0.654 3.061 1.00 96.44 378 THR A O 1
ATOM 2849 N N . VAL A 1 379 ? 19.887 -0.198 4.073 1.00 96.69 379 VAL A N 1
ATOM 2850 C CA . VAL A 1 379 ? 19.318 1.088 4.475 1.00 96.69 379 VAL A CA 1
ATOM 2851 C C . VAL A 1 379 ? 18.909 1.065 5.937 1.00 96.69 379 VAL A C 1
ATOM 2853 O O . VAL A 1 379 ? 18.356 0.088 6.433 1.00 96.69 379 VAL A O 1
ATOM 2856 N N . LEU A 1 380 ? 19.176 2.170 6.618 1.00 97.31 380 LEU A N 1
ATOM 2857 C CA . LEU A 1 380 ? 18.627 2.496 7.919 1.00 97.31 380 LEU A CA 1
ATOM 2858 C C . LEU A 1 380 ? 17.625 3.626 7.712 1.00 97.31 380 LEU A C 1
ATOM 2860 O O . LEU A 1 380 ? 17.945 4.637 7.084 1.00 97.31 380 LEU A O 1
ATOM 2864 N N . SER A 1 381 ? 16.414 3.458 8.223 1.00 96.81 381 SER A N 1
ATOM 2865 C CA . SER A 1 381 ? 15.375 4.477 8.148 1.00 96.81 381 SER A CA 1
ATOM 2866 C C . SER A 1 381 ? 14.828 4.805 9.525 1.00 96.81 381 SER A C 1
ATOM 2868 O O . SER A 1 381 ? 14.665 3.914 10.352 1.00 96.81 381 SER A O 1
ATOM 2870 N N . TYR A 1 382 ? 14.548 6.082 9.761 1.00 97.25 382 TYR A N 1
ATOM 2871 C CA . TYR A 1 382 ? 13.933 6.581 10.979 1.00 97.25 382 TYR A CA 1
ATOM 2872 C C . TYR A 1 382 ? 12.722 7.437 10.622 1.00 97.25 382 TYR A C 1
ATOM 2874 O O . TYR A 1 382 ? 12.872 8.501 10.024 1.00 97.25 382 TYR A O 1
ATOM 2882 N N . ALA A 1 383 ? 11.529 6.955 10.953 1.00 95.12 383 ALA A N 1
ATOM 2883 C CA . ALA A 1 383 ? 10.273 7.671 10.793 1.00 95.12 383 ALA A CA 1
ATOM 2884 C C . ALA A 1 383 ? 9.835 8.303 12.121 1.00 95.12 383 ALA A C 1
ATOM 2886 O O . ALA A 1 383 ? 10.057 7.743 13.192 1.00 95.12 383 ALA A O 1
ATOM 2887 N N . LEU A 1 384 ? 9.180 9.457 12.060 1.00 93.50 384 LEU A N 1
ATOM 2888 C CA . LEU A 1 384 ? 8.585 10.124 13.215 1.00 93.50 384 LEU A CA 1
ATOM 2889 C C . LEU A 1 384 ? 7.393 10.992 12.793 1.00 93.50 384 LEU A C 1
ATOM 2891 O O . LEU A 1 384 ? 7.278 11.391 11.638 1.00 93.50 384 LEU A O 1
ATOM 2895 N N . SER A 1 385 ? 6.517 11.315 13.742 1.00 90.50 385 SER A N 1
ATOM 2896 C CA . SER A 1 385 ? 5.387 12.231 13.539 1.00 90.50 385 SER A CA 1
ATOM 2897 C C . SER A 1 385 ? 5.630 13.499 14.364 1.00 90.50 385 SER A C 1
ATOM 2899 O O . SER A 1 385 ? 5.237 13.532 15.531 1.00 90.50 385 SER A O 1
ATOM 2901 N N . PRO A 1 386 ? 6.324 14.522 13.825 1.00 88.25 386 PRO A N 1
ATOM 2902 C CA . PRO A 1 386 ? 6.781 15.670 14.619 1.00 88.25 386 PRO A CA 1
ATOM 2903 C C . PRO A 1 386 ? 5.636 16.573 15.092 1.00 88.25 386 PRO A C 1
ATOM 2905 O O . PRO A 1 386 ? 5.770 17.277 16.088 1.00 88.25 386 PRO A O 1
ATOM 2908 N N . ALA A 1 387 ? 4.512 16.556 14.378 1.00 86.06 387 ALA A N 1
ATOM 2909 C CA . ALA A 1 387 ? 3.302 17.295 14.703 1.00 86.06 387 ALA A CA 1
ATOM 2910 C C . ALA A 1 387 ? 2.069 16.527 14.190 1.00 86.06 387 ALA A C 1
ATOM 2912 O O . ALA A 1 387 ? 2.212 15.670 13.311 1.00 86.06 387 ALA A O 1
ATOM 2913 N N . PRO A 1 388 ? 0.859 16.827 14.697 1.00 81.25 388 PRO A N 1
ATOM 2914 C CA . PRO A 1 388 ? -0.392 16.334 14.128 1.00 81.25 388 PRO A CA 1
ATOM 2915 C C . PRO A 1 388 ? -0.455 16.482 12.603 1.00 81.25 388 PRO A C 1
ATOM 2917 O O . PRO A 1 388 ? -0.203 17.565 12.069 1.00 81.25 388 PRO A O 1
ATOM 2920 N N . GLY A 1 389 ? -0.789 15.394 11.906 1.00 87.06 389 GLY A N 1
ATOM 2921 C CA . GLY A 1 389 ? -0.898 15.373 10.448 1.00 87.06 389 GLY A CA 1
ATOM 2922 C C . GLY A 1 389 ? 0.433 15.424 9.694 1.00 87.06 389 GLY A C 1
ATOM 2923 O O . GLY A 1 389 ? 0.410 15.557 8.478 1.00 87.06 389 GLY A O 1
ATOM 2924 N N . TRP A 1 390 ? 1.584 15.323 10.363 1.00 91.00 390 TRP A N 1
ATOM 2925 C CA . TRP A 1 390 ? 2.887 15.234 9.702 1.00 91.00 390 TRP A CA 1
ATOM 2926 C C . TRP A 1 390 ? 3.532 13.878 9.940 1.00 91.00 390 TRP A C 1
ATOM 2928 O O . TRP A 1 390 ? 3.659 13.447 11.079 1.00 91.00 390 TRP A O 1
ATOM 2938 N N . LEU A 1 391 ? 4.036 13.267 8.875 1.00 93.94 391 LEU A N 1
ATOM 2939 C CA . LEU A 1 391 ? 4.951 12.133 8.929 1.00 93.94 391 LEU A CA 1
ATOM 2940 C C . LEU A 1 391 ? 6.272 12.563 8.305 1.00 93.94 391 LEU A C 1
ATOM 2942 O O . LEU A 1 391 ? 6.280 13.055 7.184 1.00 93.94 391 LEU A O 1
ATOM 2946 N N . ALA A 1 392 ? 7.379 12.379 9.007 1.00 95.50 392 ALA A N 1
ATOM 2947 C CA . ALA A 1 392 ? 8.713 12.612 8.479 1.00 95.50 392 ALA A CA 1
ATOM 2948 C C . ALA A 1 392 ? 9.529 11.323 8.539 1.00 95.50 392 ALA A C 1
ATOM 2950 O O . ALA A 1 392 ? 9.362 10.519 9.455 1.00 95.50 392 ALA A O 1
ATOM 2951 N N . GLN A 1 393 ? 10.418 11.128 7.574 1.00 96.50 393 GLN A N 1
ATOM 2952 C CA . GLN A 1 393 ? 11.299 9.975 7.510 1.00 96.50 393 GLN A CA 1
ATOM 2953 C C . GLN A 1 393 ? 12.687 10.394 7.039 1.00 96.50 393 GLN A C 1
ATOM 2955 O O . GLN A 1 393 ? 12.832 11.090 6.041 1.00 96.50 393 GLN A O 1
ATOM 2960 N N . ALA A 1 394 ? 13.712 9.927 7.739 1.00 96.81 394 ALA A N 1
ATOM 2961 C CA . ALA A 1 394 ? 15.090 9.958 7.279 1.00 96.81 394 ALA A CA 1
ATOM 2962 C C . ALA A 1 394 ? 15.500 8.561 6.811 1.00 96.81 394 ALA A C 1
ATOM 2964 O O . ALA A 1 394 ? 15.174 7.573 7.464 1.00 96.81 394 ALA A O 1
ATOM 2965 N N . VAL A 1 395 ? 16.215 8.463 5.695 1.00 96.31 395 VAL A N 1
ATOM 2966 C CA . VAL A 1 395 ? 16.760 7.211 5.158 1.00 96.31 395 VAL A CA 1
ATOM 2967 C C . VAL A 1 395 ? 18.221 7.424 4.822 1.00 96.31 395 VAL A C 1
ATOM 2969 O O . VAL A 1 395 ? 18.552 8.349 4.088 1.00 96.31 395 VAL A O 1
ATOM 2972 N N . VAL A 1 396 ? 19.098 6.562 5.320 1.00 96.94 396 VAL A N 1
ATOM 2973 C CA . VAL A 1 396 ? 20.525 6.566 4.989 1.00 96.94 396 VAL A CA 1
ATOM 2974 C C . VAL A 1 396 ? 20.971 5.166 4.602 1.00 96.94 396 VAL A C 1
ATOM 2976 O O . VAL A 1 396 ? 20.496 4.184 5.167 1.00 96.94 396 VAL A O 1
ATOM 2979 N N . GLY A 1 397 ? 21.882 5.045 3.642 1.00 95.50 397 GLY A N 1
ATOM 2980 C CA . GLY A 1 397 ? 22.413 3.738 3.277 1.00 95.50 397 GLY A CA 1
ATOM 2981 C C . GLY A 1 397 ? 22.989 3.654 1.875 1.00 95.50 397 GLY A C 1
ATOM 2982 O O . GLY A 1 397 ? 23.471 4.638 1.320 1.00 95.50 397 GLY A O 1
ATOM 2983 N N . ARG A 1 398 ? 22.940 2.449 1.312 1.00 92.75 398 ARG A N 1
ATOM 2984 C CA . ARG A 1 398 ? 23.409 2.105 -0.032 1.00 92.75 398 ARG A CA 1
ATOM 2985 C C . ARG A 1 398 ? 22.278 1.457 -0.814 1.00 92.75 398 ARG A C 1
ATOM 2987 O O . ARG A 1 398 ? 21.593 0.581 -0.283 1.00 92.75 398 ARG A O 1
ATOM 2994 N N . CYS A 1 399 ? 22.119 1.865 -2.067 1.00 86.12 399 CYS A N 1
ATOM 2995 C CA . CYS A 1 399 ? 21.102 1.345 -2.975 1.00 86.12 399 CYS A CA 1
ATOM 2996 C C . CYS A 1 399 ? 21.756 0.865 -4.281 1.00 86.12 399 CYS A C 1
ATOM 2998 O O . CYS A 1 399 ? 22.852 1.311 -4.620 1.00 86.12 399 CYS A O 1
ATOM 3000 N N . PRO A 1 400 ? 21.090 -0.001 -5.057 1.00 77.69 400 PRO A N 1
ATOM 3001 C CA . PRO A 1 400 ? 21.594 -0.428 -6.358 1.00 77.69 400 PRO A CA 1
ATOM 3002 C C . PRO A 1 400 ? 21.853 0.780 -7.262 1.00 77.69 400 PRO A C 1
ATOM 3004 O O . PRO A 1 400 ? 21.003 1.662 -7.384 1.00 77.69 400 PRO A O 1
ATOM 3007 N N . GLY A 1 401 ? 23.041 0.843 -7.863 1.00 72.94 401 GLY A N 1
ATOM 3008 C CA . GLY A 1 401 ? 23.448 1.962 -8.716 1.00 72.94 401 GLY A CA 1
ATOM 3009 C C . GLY A 1 401 ? 23.754 3.270 -7.975 1.00 72.94 401 GLY A C 1
ATOM 3010 O O . GLY A 1 401 ? 24.106 4.244 -8.631 1.00 72.94 401 GLY A O 1
ATOM 3011 N N . ALA A 1 402 ? 23.658 3.317 -6.641 1.00 70.38 402 ALA A N 1
ATOM 3012 C CA . ALA A 1 402 ? 24.030 4.467 -5.822 1.00 70.38 402 ALA A CA 1
ATOM 3013 C C . ALA A 1 402 ? 24.862 4.039 -4.605 1.00 70.38 402 ALA A C 1
ATOM 3015 O O . ALA A 1 402 ? 24.357 3.455 -3.645 1.00 70.38 402 ALA A O 1
ATOM 3016 N N . ASN A 1 403 ? 26.142 4.407 -4.616 1.00 80.12 403 ASN A N 1
ATOM 3017 C CA . ASN A 1 403 ? 27.105 4.071 -3.571 1.00 80.12 403 ASN A CA 1
ATOM 3018 C C . ASN A 1 403 ? 26.656 4.529 -2.187 1.00 80.12 403 ASN A C 1
ATOM 3020 O O . ASN A 1 403 ? 26.833 3.783 -1.232 1.00 80.12 403 ASN A O 1
ATOM 3024 N N . ASN A 1 404 ? 26.098 5.739 -2.070 1.00 89.19 404 ASN A N 1
ATOM 3025 C CA . ASN A 1 404 ? 25.564 6.255 -0.811 1.00 89.19 404 ASN A CA 1
ATOM 3026 C C . ASN A 1 404 ? 24.334 7.133 -1.067 1.00 89.19 404 ASN A C 1
ATOM 3028 O O . ASN A 1 404 ? 24.328 7.960 -1.984 1.00 89.19 404 ASN A O 1
ATOM 3032 N N . VAL A 1 405 ? 23.324 6.971 -0.219 1.00 90.50 405 VAL A N 1
ATOM 3033 C CA . VAL A 1 405 ? 22.040 7.669 -0.260 1.00 90.50 405 VAL A CA 1
ATOM 3034 C C . VAL A 1 405 ? 21.739 8.231 1.127 1.00 90.50 405 VAL A C 1
ATOM 3036 O O . VAL A 1 405 ? 21.909 7.535 2.128 1.00 90.50 405 VAL A O 1
ATOM 3039 N N . ALA A 1 406 ? 21.287 9.482 1.178 1.00 95.06 406 ALA A N 1
ATOM 3040 C CA . ALA A 1 406 ? 20.702 10.102 2.361 1.00 95.06 406 ALA A CA 1
ATOM 3041 C C . ALA A 1 406 ? 19.471 10.906 1.933 1.00 95.06 406 ALA A C 1
ATOM 3043 O O . ALA A 1 406 ? 19.592 11.818 1.122 1.00 95.06 406 ALA A O 1
ATOM 3044 N N . VAL A 1 407 ? 18.291 10.563 2.435 1.00 94.19 407 VAL A N 1
ATOM 3045 C CA . VAL A 1 407 ? 17.011 11.140 2.012 1.00 94.19 407 VAL A CA 1
ATOM 3046 C C . VAL A 1 407 ? 16.217 11.553 3.237 1.00 94.19 407 VAL A C 1
ATOM 3048 O O . VAL A 1 407 ? 16.160 10.822 4.222 1.00 94.19 407 VAL A O 1
ATOM 3051 N N . LEU A 1 408 ? 15.602 12.722 3.157 1.00 96.69 408 LEU A N 1
ATOM 3052 C CA . LEU A 1 408 ? 14.583 13.203 4.069 1.00 96.69 408 LEU A CA 1
ATOM 3053 C C . LEU A 1 408 ? 13.269 13.300 3.304 1.00 96.69 408 LEU A C 1
ATOM 3055 O O . LEU A 1 408 ? 13.203 13.898 2.230 1.00 96.69 408 LEU A O 1
ATOM 3059 N N . GLU A 1 409 ? 12.226 12.726 3.876 1.00 96.50 409 GLU A N 1
ATOM 3060 C CA . GLU A 1 409 ? 10.871 12.768 3.355 1.00 96.50 409 GLU A CA 1
ATOM 3061 C C . GLU A 1 409 ? 9.946 13.350 4.412 1.00 96.50 409 GLU A C 1
ATOM 3063 O O . GLU A 1 409 ? 10.090 13.068 5.600 1.00 96.50 409 GLU A O 1
ATOM 3068 N N . ALA A 1 410 ? 8.992 14.163 3.985 1.00 96.38 410 ALA A N 1
ATOM 3069 C CA . ALA A 1 410 ? 7.923 14.666 4.827 1.00 96.38 410 ALA A CA 1
ATOM 3070 C C . ALA A 1 410 ? 6.600 14.564 4.071 1.00 96.38 410 ALA A C 1
ATOM 3072 O O . ALA A 1 410 ? 6.516 14.943 2.906 1.00 96.38 410 ALA A O 1
ATOM 3073 N N . LEU A 1 411 ? 5.565 14.065 4.733 1.00 95.56 411 LEU A N 1
ATOM 3074 C CA . LEU A 1 411 ? 4.223 13.898 4.202 1.00 95.56 411 LEU A CA 1
ATOM 3075 C C . LEU A 1 411 ? 3.218 14.577 5.128 1.00 95.56 411 LEU A C 1
ATOM 3077 O O . LEU A 1 411 ? 3.306 14.458 6.351 1.00 95.56 411 LEU A O 1
ATOM 3081 N N . ARG A 1 412 ? 2.241 15.261 4.531 1.00 94.56 412 ARG A N 1
ATOM 3082 C CA . ARG A 1 412 ? 1.127 15.892 5.238 1.00 94.56 412 ARG A CA 1
ATOM 3083 C C . ARG A 1 412 ? -0.190 15.678 4.492 1.00 94.56 412 ARG A C 1
ATOM 3085 O O . ARG A 1 412 ? -0.326 16.191 3.377 1.00 94.56 412 ARG A O 1
ATOM 3092 N N . PRO A 1 413 ? -1.191 15.002 5.078 1.00 92.50 413 PRO A N 1
ATOM 3093 C CA . PRO A 1 413 ? -2.543 15.003 4.545 1.00 92.50 413 PRO A CA 1
ATOM 3094 C C . PRO A 1 413 ? -3.116 16.424 4.572 1.00 92.50 413 PRO A C 1
ATOM 3096 O O . PRO A 1 413 ? -3.029 17.136 5.571 1.00 92.50 413 PRO A O 1
ATOM 3099 N N . VAL A 1 414 ? -3.685 16.842 3.449 1.00 91.62 414 VAL A N 1
ATOM 3100 C CA . VAL A 1 414 ? -4.392 18.122 3.287 1.00 91.62 414 VAL A CA 1
ATOM 3101 C C . VAL A 1 414 ? -5.897 17.907 3.450 1.00 91.62 414 VAL A C 1
ATOM 3103 O O . VAL A 1 414 ? -6.598 18.761 3.979 1.00 91.62 414 VAL A O 1
ATOM 3106 N N . SER A 1 415 ? -6.393 16.749 3.011 1.00 88.81 415 SER A N 1
ATOM 3107 C CA . SER A 1 415 ? -7.772 16.298 3.195 1.00 88.81 415 SER A CA 1
ATOM 3108 C C . SER A 1 415 ? -7.810 14.767 3.251 1.00 88.81 415 SER A C 1
ATOM 3110 O O . SER A 1 415 ? -6.792 14.115 3.019 1.00 88.81 415 SER A O 1
ATOM 3112 N N . GLY A 1 416 ? -8.989 14.174 3.464 1.00 82.88 416 GLY A N 1
ATOM 3113 C CA . GLY A 1 416 ? -9.173 12.720 3.339 1.00 82.88 416 GLY A CA 1
ATOM 3114 C C . GLY A 1 416 ? -8.914 12.168 1.928 1.00 82.88 416 GLY A C 1
ATOM 3115 O O . GLY A 1 416 ? -8.868 10.958 1.743 1.00 82.88 416 GLY A O 1
ATOM 3116 N N . ARG A 1 417 ? -8.740 13.043 0.929 1.00 89.69 417 ARG A N 1
ATOM 3117 C CA . ARG A 1 417 ? -8.481 12.682 -0.470 1.00 89.69 417 ARG A CA 1
ATOM 3118 C C . ARG A 1 417 ? -7.196 13.275 -1.018 1.00 89.69 417 ARG A C 1
ATOM 3120 O O . ARG A 1 417 ? -6.915 13.101 -2.192 1.00 89.69 417 ARG A O 1
ATOM 3127 N N . SER A 1 418 ? -6.421 14.016 -0.237 1.00 93.88 418 SER A N 1
ATOM 3128 C CA . SER A 1 418 ? -5.242 14.682 -0.783 1.00 93.88 418 SER A CA 1
ATOM 3129 C C . SER A 1 418 ? -4.140 14.840 0.234 1.00 93.88 418 SER A C 1
ATOM 3131 O O . SER A 1 418 ? -4.408 15.120 1.400 1.00 93.88 418 SER A O 1
ATOM 3133 N N . PHE A 1 419 ? -2.898 14.748 -0.219 1.00 94.19 419 PHE A N 1
ATOM 3134 C CA . PHE A 1 419 ? -1.728 14.943 0.625 1.00 94.19 419 PHE A CA 1
ATOM 3135 C C . PHE A 1 419 ? -0.596 15.613 -0.146 1.00 94.19 419 PHE A C 1
ATOM 3137 O O . PHE A 1 419 ? -0.524 15.564 -1.373 1.00 94.19 419 PHE A O 1
ATOM 3144 N N . PHE A 1 420 ? 0.283 16.254 0.610 1.00 96.56 420 PHE A N 1
ATOM 3145 C CA . PHE A 1 420 ? 1.526 16.818 0.127 1.00 96.56 420 PHE A CA 1
ATOM 3146 C C . PHE A 1 420 ? 2.688 15.946 0.587 1.00 96.56 420 PHE A C 1
ATOM 3148 O O . PHE A 1 420 ? 2.685 15.459 1.720 1.00 96.56 420 PHE A O 1
ATOM 3155 N N . ARG A 1 421 ? 3.680 15.760 -0.278 1.00 96.69 421 ARG A N 1
ATOM 3156 C CA . ARG A 1 421 ? 4.922 15.058 0.027 1.00 96.69 421 ARG A CA 1
ATOM 3157 C C . ARG A 1 421 ? 6.105 15.896 -0.437 1.00 96.69 421 ARG A C 1
ATOM 3159 O O . ARG A 1 421 ? 6.097 16.409 -1.546 1.00 96.69 421 ARG A O 1
ATOM 3166 N N . VAL A 1 422 ? 7.128 16.014 0.396 1.00 97.06 422 VAL A N 1
ATOM 3167 C CA . VAL A 1 422 ? 8.423 16.590 0.025 1.00 97.06 422 VAL A CA 1
ATOM 3168 C C . VAL A 1 422 ? 9.479 15.538 0.246 1.00 97.06 422 VAL A C 1
ATOM 3170 O O . VAL A 1 422 ? 9.548 14.964 1.328 1.00 97.06 422 VAL A O 1
ATOM 3173 N N . THR A 1 423 ? 10.322 15.340 -0.754 1.00 95.94 423 THR A N 1
ATOM 3174 C CA . THR A 1 423 ? 11.489 14.473 -0.674 1.00 95.94 423 THR A CA 1
ATOM 3175 C C . THR A 1 423 ? 12.711 15.291 -1.054 1.00 95.94 423 THR A C 1
ATOM 3177 O O . THR A 1 423 ? 12.770 15.868 -2.138 1.00 95.94 423 THR A O 1
ATOM 3180 N N . GLY A 1 424 ? 13.701 15.342 -0.175 1.00 95.50 424 GLY A N 1
ATOM 3181 C CA . GLY A 1 424 ? 14.980 15.990 -0.425 1.00 95.50 424 GLY A CA 1
ATOM 3182 C C . GLY A 1 424 ? 16.111 15.066 -0.028 1.00 95.50 424 GLY A C 1
ATOM 3183 O O . GLY A 1 424 ? 16.038 14.398 0.999 1.00 95.50 424 GLY A O 1
ATOM 3184 N N . GLY A 1 425 ? 17.166 15.000 -0.825 1.00 93.25 425 GLY A N 1
ATOM 3185 C CA . GLY A 1 425 ? 18.226 14.063 -0.521 1.00 93.25 425 GLY A CA 1
ATOM 3186 C C . GLY A 1 425 ? 19.485 14.231 -1.333 1.00 93.25 425 GLY A C 1
ATOM 3187 O O . GLY A 1 425 ? 19.582 14.997 -2.290 1.00 93.25 425 GLY A O 1
ATOM 3188 N N . TYR A 1 426 ? 20.463 13.459 -0.907 1.00 89.00 426 TYR A N 1
ATOM 3189 C CA . TYR A 1 426 ? 21.765 13.309 -1.500 1.00 89.00 426 TYR A CA 1
ATOM 3190 C C . TYR A 1 426 ? 21.886 11.897 -2.061 1.00 89.00 426 TYR A C 1
ATOM 3192 O O . TYR A 1 426 ? 21.660 10.910 -1.354 1.00 89.00 426 TYR A O 1
ATOM 3200 N N . VAL A 1 427 ? 22.287 11.809 -3.326 1.00 85.94 427 VAL A N 1
ATOM 3201 C CA . VAL A 1 427 ? 22.626 10.543 -3.978 1.00 85.94 427 VAL A CA 1
ATOM 3202 C C . VAL A 1 427 ? 24.010 10.673 -4.598 1.00 85.94 427 VAL A C 1
ATOM 3204 O O . VAL A 1 427 ? 24.324 11.651 -5.284 1.00 85.94 427 VAL A O 1
ATOM 3207 N N . SER A 1 428 ? 24.849 9.673 -4.348 1.00 85.06 428 SER A N 1
ATOM 3208 C CA . SER A 1 428 ? 26.148 9.514 -4.991 1.00 85.06 428 SER A CA 1
ATOM 3209 C C . SER A 1 428 ? 26.180 8.186 -5.721 1.00 85.06 428 SER A C 1
ATOM 3211 O O . SER A 1 428 ? 25.933 7.152 -5.107 1.00 85.06 428 SER A O 1
ATOM 3213 N N . SER A 1 429 ? 26.553 8.204 -6.995 1.00 80.62 429 SER A N 1
ATOM 3214 C CA . SER A 1 429 ? 26.816 7.007 -7.794 1.00 80.62 429 SER A CA 1
ATOM 3215 C C . SER A 1 429 ? 28.083 7.186 -8.621 1.00 80.62 429 SER A C 1
ATOM 3217 O O . SER A 1 429 ? 28.610 8.295 -8.714 1.00 80.62 429 SER A O 1
ATOM 3219 N N . ASP A 1 430 ? 28.563 6.104 -9.228 1.00 73.81 430 ASP A N 1
ATOM 3220 C CA . ASP A 1 430 ? 29.709 6.157 -10.143 1.00 73.81 430 ASP A CA 1
ATOM 3221 C C . ASP A 1 430 ? 29.378 6.938 -11.426 1.00 73.81 430 ASP A C 1
ATOM 3223 O O . ASP A 1 430 ? 30.249 7.563 -12.025 1.00 73.81 430 ASP A O 1
ATOM 3227 N N . LEU A 1 431 ? 28.097 6.963 -11.811 1.00 64.75 431 LEU A N 1
ATOM 3228 C CA . LEU A 1 431 ? 27.600 7.655 -13.004 1.00 64.75 431 LEU A CA 1
ATOM 3229 C C . LEU A 1 431 ? 27.183 9.107 -12.730 1.00 64.75 431 LEU A C 1
ATOM 3231 O O . LEU A 1 431 ? 27.177 9.937 -13.636 1.00 64.75 431 LEU A O 1
ATOM 3235 N N . ILE A 1 432 ? 26.814 9.433 -11.489 1.00 61.94 432 ILE A N 1
ATOM 3236 C CA . ILE A 1 432 ? 26.308 10.751 -11.102 1.00 61.94 432 ILE A CA 1
ATOM 3237 C C . ILE A 1 432 ? 27.185 11.299 -9.981 1.00 61.94 432 ILE A C 1
ATOM 3239 O O . ILE A 1 432 ? 27.071 10.925 -8.810 1.00 61.94 432 ILE A O 1
ATOM 3243 N N . ARG A 1 433 ? 28.043 12.256 -10.346 1.00 69.00 433 ARG A N 1
ATOM 3244 C CA . ARG A 1 433 ? 28.873 13.012 -9.405 1.00 69.00 433 ARG A CA 1
ATOM 3245 C C . ARG A 1 433 ? 27.955 13.769 -8.437 1.00 69.00 433 ARG A C 1
ATOM 3247 O O . ARG A 1 433 ? 27.307 14.714 -8.867 1.00 69.00 433 ARG A O 1
ATOM 3254 N N . ARG A 1 434 ? 27.893 13.314 -7.175 1.00 65.56 434 ARG A N 1
ATOM 3255 C CA . ARG A 1 434 ? 27.229 13.914 -5.991 1.00 65.56 434 ARG A CA 1
ATOM 3256 C C . ARG A 1 434 ? 26.158 14.968 -6.312 1.00 65.56 434 ARG A C 1
ATOM 3258 O O . ARG A 1 434 ? 26.501 16.130 -6.531 1.00 65.56 434 ARG A O 1
ATOM 3265 N N . ARG A 1 435 ? 24.870 14.605 -6.276 1.00 74.44 435 ARG A N 1
ATOM 3266 C CA . ARG A 1 435 ? 23.783 15.567 -6.539 1.00 74.44 435 ARG A CA 1
ATOM 3267 C C . ARG A 1 435 ? 22.756 15.622 -5.420 1.00 74.44 435 ARG A C 1
ATOM 3269 O O . ARG A 1 435 ? 22.295 14.599 -4.918 1.00 74.44 435 ARG A O 1
ATOM 3276 N N . LEU A 1 436 ? 22.419 16.859 -5.062 1.00 83.50 436 LEU A N 1
ATOM 3277 C CA . LEU A 1 436 ? 21.266 17.193 -4.244 1.00 83.50 436 LEU A CA 1
ATOM 3278 C C . LEU A 1 436 ? 20.030 17.197 -5.147 1.00 83.50 436 LEU A C 1
ATOM 3280 O O . LEU A 1 436 ? 20.036 17.858 -6.189 1.00 83.50 436 LEU A O 1
ATOM 3284 N N . TYR A 1 437 ? 18.986 16.494 -4.734 1.00 88.31 437 TYR A N 1
ATOM 3285 C CA . TYR A 1 437 ? 17.671 16.555 -5.360 1.00 88.31 437 TYR A CA 1
ATOM 3286 C C . TYR A 1 437 ? 16.634 16.971 -4.318 1.00 88.31 437 TYR A C 1
ATOM 3288 O O . TYR A 1 437 ? 16.810 16.733 -3.122 1.00 88.31 437 TYR A O 1
ATOM 3296 N N . ALA A 1 438 ? 15.584 17.642 -4.770 1.00 94.44 438 ALA A N 1
ATOM 3297 C CA . ALA A 1 438 ? 14.505 18.122 -3.922 1.00 94.44 438 ALA A CA 1
ATOM 3298 C C . ALA A 1 438 ? 13.236 18.212 -4.759 1.00 94.44 438 ALA A C 1
ATOM 3300 O O . ALA A 1 438 ? 13.193 18.951 -5.741 1.00 94.44 438 ALA A O 1
ATOM 3301 N N . VAL A 1 439 ? 12.223 17.446 -4.384 1.00 94.31 439 VAL A N 1
ATOM 3302 C CA . VAL A 1 439 ? 10.977 17.304 -5.126 1.00 94.31 439 VAL A CA 1
ATOM 3303 C C . VAL A 1 439 ? 9.813 17.480 -4.162 1.00 94.31 439 VAL A C 1
ATOM 3305 O O . VAL A 1 439 ? 9.796 16.896 -3.080 1.00 94.31 439 VAL A O 1
ATOM 3308 N N . GLY A 1 440 ? 8.852 18.307 -4.556 1.00 96.00 440 GLY A N 1
ATOM 3309 C CA . GLY A 1 440 ? 7.550 18.433 -3.920 1.00 96.00 440 GLY A CA 1
ATOM 3310 C C . GLY A 1 440 ? 6.486 17.764 -4.778 1.00 96.00 440 GLY A C 1
ATOM 3311 O O . GLY A 1 440 ? 6.519 17.839 -6.006 1.00 96.00 440 GLY A O 1
ATOM 3312 N N . GLU A 1 441 ? 5.533 17.117 -4.130 1.00 96.25 441 GLU A N 1
ATOM 3313 C CA . GLU A 1 441 ? 4.444 16.402 -4.769 1.00 96.25 441 GLU A CA 1
ATOM 3314 C C . GLU A 1 441 ? 3.121 16.726 -4.087 1.00 96.25 441 GLU A C 1
ATOM 3316 O O . GLU A 1 441 ? 3.017 16.719 -2.860 1.00 96.25 441 GLU A O 1
ATOM 3321 N N . TYR A 1 442 ? 2.087 16.942 -4.888 1.00 96.94 442 TYR A N 1
ATOM 3322 C CA . TYR A 1 442 ? 0.703 16.992 -4.449 1.00 96.94 442 TYR A CA 1
ATOM 3323 C C . TYR A 1 442 ? -0.060 15.829 -5.067 1.00 96.94 442 TYR A C 1
ATOM 3325 O O . TYR A 1 442 ? 0.003 15.608 -6.276 1.00 96.94 442 TYR A O 1
ATOM 3333 N N . TRP A 1 443 ? -0.799 15.112 -4.231 1.00 95.06 443 TRP A N 1
ATOM 3334 C CA . TRP A 1 443 ? -1.630 13.991 -4.637 1.00 95.06 443 TRP A CA 1
ATOM 3335 C C . TRP A 1 443 ? -3.092 14.290 -4.328 1.00 95.06 443 TRP A C 1
ATOM 3337 O O . TRP A 1 443 ? -3.407 14.767 -3.237 1.00 95.06 443 TRP A O 1
ATOM 3347 N N . HIS A 1 444 ? -3.977 13.962 -5.267 1.00 95.31 444 HIS A N 1
ATOM 3348 C CA . HIS A 1 444 ? -5.426 13.985 -5.095 1.00 95.31 444 HIS A CA 1
ATOM 3349 C C . HIS A 1 444 ? -6.026 12.657 -5.559 1.00 95.31 444 HIS A C 1
ATOM 3351 O O . HIS A 1 444 ? -5.861 12.264 -6.710 1.00 95.31 444 HIS A O 1
ATOM 3357 N N . LEU A 1 445 ? -6.714 11.966 -4.662 1.00 90.31 445 LEU A N 1
ATOM 3358 C CA . LEU A 1 445 ? -7.373 10.688 -4.880 1.00 90.31 445 LEU A CA 1
ATOM 3359 C C . LEU A 1 445 ? -8.824 10.936 -5.300 1.00 90.31 445 LEU A C 1
ATOM 3361 O O . LEU A 1 445 ? -9.537 11.716 -4.667 1.00 90.31 445 LEU A O 1
ATOM 3365 N N . MET A 1 446 ? -9.268 10.228 -6.334 1.00 89.81 446 MET A N 1
ATOM 3366 C CA . MET A 1 446 ? -10.623 10.273 -6.889 1.00 89.81 446 MET A CA 1
ATOM 3367 C C . MET A 1 446 ? -11.212 8.855 -6.857 1.00 89.81 446 MET A C 1
ATOM 3369 O O . MET A 1 446 ? -11.226 8.174 -7.889 1.00 89.81 446 MET A O 1
ATOM 3373 N N . PRO A 1 447 ? -11.652 8.371 -5.676 1.00 82.69 447 PRO A N 1
ATOM 3374 C CA . PRO A 1 447 ? -12.128 6.998 -5.511 1.00 82.69 447 PRO A CA 1
ATOM 3375 C C . PRO A 1 447 ? -13.306 6.659 -6.420 1.00 82.69 447 PRO A C 1
ATOM 3377 O O . PRO A 1 447 ? -13.451 5.521 -6.832 1.00 82.69 447 PRO A O 1
ATOM 3380 N N . GLU A 1 448 ? -14.137 7.642 -6.771 1.00 84.12 448 GLU A N 1
ATOM 3381 C CA . GLU A 1 448 ? -15.283 7.435 -7.657 1.00 84.12 448 GLU A CA 1
ATOM 3382 C C . GLU A 1 448 ? -14.870 6.939 -9.047 1.00 84.12 448 GLU A C 1
ATOM 3384 O O . GLU A 1 448 ? -15.688 6.374 -9.771 1.00 84.12 448 GLU A O 1
ATOM 3389 N N . TRP A 1 449 ? -13.637 7.238 -9.460 1.00 82.12 449 TRP A N 1
ATOM 3390 C CA . TRP A 1 449 ? -13.125 6.975 -10.804 1.00 82.12 449 TRP A CA 1
ATOM 3391 C C . TRP A 1 449 ? -11.976 5.960 -10.795 1.00 82.12 449 TRP A C 1
ATOM 3393 O O . TRP A 1 449 ? -11.349 5.757 -11.841 1.00 82.12 449 TRP A O 1
ATOM 3403 N N . ASP A 1 450 ? -11.669 5.380 -9.628 1.00 83.56 450 ASP A N 1
ATOM 3404 C CA . ASP A 1 450 ? -10.448 4.608 -9.363 1.00 83.56 450 ASP A CA 1
ATOM 3405 C C . ASP A 1 450 ? -9.195 5.355 -9.846 1.00 83.56 450 ASP A C 1
ATOM 3407 O O . ASP A 1 450 ? -8.276 4.800 -10.455 1.00 83.56 450 ASP A O 1
ATOM 3411 N N . GLY A 1 451 ? -9.208 6.675 -9.643 1.00 85.62 451 GLY A N 1
ATOM 3412 C CA . GLY A 1 451 ? -8.251 7.607 -10.213 1.00 85.62 451 GLY A CA 1
ATOM 3413 C C . GLY A 1 451 ? -7.457 8.364 -9.160 1.00 85.62 451 GLY A C 1
ATOM 3414 O O . GLY A 1 451 ? -7.864 8.506 -8.009 1.00 85.62 451 GLY A O 1
ATOM 3415 N N . GLN A 1 452 ? -6.324 8.913 -9.573 1.00 91.56 452 GLN A N 1
ATOM 3416 C CA . GLN A 1 452 ? -5.541 9.854 -8.789 1.00 91.56 452 GLN A CA 1
ATOM 3417 C C . GLN A 1 452 ? -4.814 10.839 -9.706 1.00 91.56 452 GLN A C 1
ATOM 3419 O O . GLN A 1 452 ? -4.371 10.492 -10.802 1.00 91.56 452 GLN A O 1
ATOM 3424 N N . ILE A 1 453 ? -4.680 12.073 -9.240 1.00 92.19 453 ILE A N 1
ATOM 3425 C CA . ILE A 1 453 ? -3.876 13.118 -9.863 1.00 92.19 453 ILE A CA 1
ATOM 3426 C C . ILE A 1 453 ? -2.629 13.306 -9.009 1.00 92.19 453 ILE A C 1
ATOM 3428 O O . ILE A 1 453 ? -2.724 13.437 -7.787 1.00 92.19 453 ILE A O 1
ATOM 3432 N N . ARG A 1 454 ? -1.468 13.354 -9.655 1.00 94.62 454 ARG A N 1
ATOM 3433 C CA . ARG A 1 454 ? -0.193 13.700 -9.037 1.00 94.62 454 ARG A CA 1
ATOM 3434 C C . ARG A 1 454 ? 0.417 14.885 -9.763 1.00 94.62 454 ARG A C 1
ATOM 3436 O O . ARG A 1 454 ? 0.699 14.808 -10.952 1.00 94.62 454 ARG A O 1
ATOM 3443 N N . VAL A 1 455 ? 0.669 15.957 -9.030 1.00 92.06 455 VAL A N 1
ATOM 3444 C CA . VAL A 1 455 ? 1.493 17.076 -9.490 1.00 92.06 455 VAL A CA 1
ATOM 3445 C C . VAL A 1 455 ? 2.841 16.952 -8.806 1.00 92.06 455 VAL A C 1
ATOM 3447 O O . VAL A 1 455 ? 2.895 16.848 -7.585 1.00 92.06 455 VAL A O 1
ATOM 3450 N N . VAL A 1 456 ? 3.924 16.959 -9.570 1.00 92.75 456 VAL A N 1
ATOM 3451 C CA . VAL A 1 456 ? 5.291 16.857 -9.057 1.00 92.75 456 VAL A CA 1
ATOM 3452 C C . VAL A 1 456 ? 6.116 18.023 -9.572 1.00 92.75 456 VAL A C 1
ATOM 3454 O O . VAL A 1 456 ? 5.999 18.397 -10.732 1.00 92.75 456 VAL A O 1
ATOM 3457 N N . GLY A 1 457 ? 6.952 18.619 -8.733 1.00 88.88 457 GLY A N 1
ATOM 3458 C CA . GLY A 1 457 ? 7.814 19.717 -9.144 1.00 88.88 457 GLY A CA 1
ATOM 3459 C C . GLY A 1 457 ? 9.073 19.802 -8.302 1.00 88.88 457 GLY A C 1
ATOM 3460 O O . GLY A 1 457 ? 9.052 19.522 -7.105 1.00 88.88 457 GLY A O 1
ATOM 3461 N N . GLY A 1 458 ? 10.182 20.197 -8.917 1.00 92.31 458 GLY A N 1
ATOM 3462 C CA . GLY A 1 458 ? 11.430 20.420 -8.198 1.00 92.31 458 GLY A CA 1
ATOM 3463 C C . GLY A 1 458 ? 12.659 20.128 -9.038 1.00 92.31 458 GLY A C 1
ATOM 3464 O O . GLY A 1 458 ? 12.630 20.240 -10.262 1.00 92.31 458 GLY A O 1
ATOM 3465 N N . ARG A 1 459 ? 13.746 19.777 -8.352 1.00 89.44 459 ARG A N 1
ATOM 3466 C CA . ARG A 1 459 ? 15.034 19.403 -8.928 1.00 89.44 459 ARG A CA 1
ATOM 3467 C C . ARG A 1 459 ? 15.229 17.896 -8.816 1.00 89.44 459 ARG A C 1
ATOM 3469 O O . ARG A 1 459 ? 15.285 17.361 -7.708 1.00 89.44 459 ARG A O 1
ATOM 3476 N N . TYR A 1 460 ? 15.377 17.233 -9.953 1.00 85.44 460 TYR A N 1
ATOM 3477 C CA . TYR A 1 460 ? 15.558 15.789 -10.052 1.00 85.44 460 TYR A CA 1
ATOM 3478 C C . TYR A 1 460 ? 17.027 15.386 -9.870 1.00 85.44 460 TYR A C 1
ATOM 3480 O O . TYR A 1 460 ? 17.937 16.217 -9.885 1.00 85.44 460 TYR A O 1
ATOM 3488 N N . VAL A 1 461 ? 17.277 14.084 -9.708 1.00 75.06 461 VAL A N 1
ATOM 3489 C CA . VAL A 1 461 ? 18.626 13.523 -9.491 1.00 75.06 461 VAL A CA 1
ATOM 3490 C C . VAL A 1 461 ? 19.577 13.840 -10.658 1.00 75.06 461 VAL A C 1
ATOM 3492 O O . VAL A 1 461 ? 20.771 14.058 -10.447 1.00 75.06 461 VAL A O 1
ATOM 3495 N N . SER A 1 462 ? 19.057 13.965 -11.884 1.00 72.75 462 SER A N 1
ATOM 3496 C CA . SER A 1 462 ? 19.799 14.420 -13.071 1.00 72.75 462 SER A CA 1
ATOM 3497 C C . SER A 1 462 ? 20.127 15.920 -13.061 1.00 72.75 462 SER A C 1
ATOM 3499 O O . SER A 1 462 ? 20.777 16.407 -13.978 1.00 72.75 462 SER A O 1
ATOM 3501 N N . GLY A 1 463 ? 19.771 16.653 -12.005 1.00 72.38 463 GLY A N 1
ATOM 3502 C CA . GLY A 1 463 ? 20.012 18.088 -11.873 1.00 72.38 463 GLY A CA 1
ATOM 3503 C C . GLY A 1 463 ? 18.983 18.959 -12.590 1.00 72.38 463 GLY A C 1
ATOM 3504 O O . GLY A 1 463 ? 18.932 20.150 -12.286 1.00 72.38 463 GLY A O 1
ATOM 3505 N N . ASP A 1 464 ? 18.163 18.365 -13.456 1.00 81.81 464 ASP A N 1
ATOM 3506 C CA . ASP A 1 464 ? 17.102 19.043 -14.192 1.00 81.81 464 ASP A CA 1
ATOM 3507 C C . ASP A 1 464 ? 16.025 19.550 -13.235 1.00 81.81 464 ASP A C 1
ATOM 3509 O O . ASP A 1 464 ? 15.711 18.911 -12.225 1.00 81.81 464 ASP A O 1
ATOM 3513 N N . THR A 1 465 ? 15.450 20.701 -13.560 1.00 88.62 465 THR A N 1
ATOM 3514 C CA . THR A 1 465 ? 14.277 21.239 -12.879 1.00 88.62 465 THR A CA 1
ATOM 3515 C C . THR A 1 465 ? 13.062 21.110 -13.778 1.00 88.62 465 THR A C 1
ATOM 3517 O O . THR A 1 465 ? 13.151 21.252 -14.995 1.00 88.62 465 THR A O 1
ATOM 3520 N N . GLY A 1 466 ? 11.907 20.827 -13.189 1.00 86.44 466 GLY A N 1
ATOM 3521 C CA . GLY A 1 466 ? 10.689 20.712 -13.975 1.00 86.44 466 GLY A CA 1
ATOM 3522 C C . GLY A 1 466 ? 9.457 20.454 -13.135 1.00 86.44 466 GLY A C 1
ATOM 3523 O O . GLY A 1 466 ? 9.546 20.206 -11.931 1.00 86.44 466 GLY A O 1
ATOM 3524 N N . VAL A 1 467 ? 8.313 20.501 -13.810 1.00 84.44 467 VAL A N 1
ATOM 3525 C CA . VAL A 1 467 ? 7.000 20.163 -13.267 1.00 84.44 467 VAL A CA 1
ATOM 3526 C C . VAL A 1 467 ? 6.416 19.038 -14.116 1.00 84.44 467 VAL A C 1
ATOM 3528 O O . VAL A 1 467 ? 6.520 19.065 -15.339 1.00 84.44 467 VAL A O 1
ATOM 3531 N N . GLY A 1 468 ? 5.831 18.043 -13.461 1.00 82.19 468 GLY A N 1
ATOM 3532 C CA . GLY A 1 468 ? 5.103 16.942 -14.070 1.00 82.19 468 GLY A CA 1
ATOM 3533 C C . GLY A 1 468 ? 3.676 16.881 -13.538 1.00 82.19 468 GLY A C 1
ATOM 3534 O O . GLY A 1 468 ? 3.413 17.219 -12.382 1.00 82.19 468 GLY A O 1
ATOM 3535 N N . LEU A 1 469 ? 2.763 16.437 -14.393 1.00 85.81 469 LEU A N 1
ATOM 3536 C CA . LEU A 1 469 ? 1.383 16.125 -14.050 1.00 85.81 469 LEU A CA 1
ATOM 3537 C C . LEU A 1 469 ? 1.107 14.698 -14.511 1.00 85.81 469 LEU A C 1
ATOM 3539 O O . LEU A 1 469 ? 1.166 14.418 -15.706 1.00 85.81 469 LEU A O 1
ATOM 3543 N N . ASP A 1 470 ? 0.775 13.823 -13.571 1.00 84.25 470 ASP A N 1
ATOM 3544 C CA . ASP A 1 470 ? 0.333 12.467 -13.857 1.00 84.25 470 ASP A CA 1
ATOM 3545 C C . ASP A 1 470 ? -1.138 12.319 -13.477 1.00 84.25 470 ASP A C 1
ATOM 3547 O O . ASP A 1 470 ? -1.557 12.683 -12.376 1.00 84.25 470 ASP A O 1
ATOM 3551 N N . VAL A 1 471 ? -1.918 11.732 -14.378 1.00 85.06 471 VAL A N 1
ATOM 3552 C CA . VAL A 1 471 ? -3.273 11.260 -14.095 1.00 85.06 471 VAL A CA 1
ATOM 3553 C C . VAL A 1 471 ? -3.224 9.746 -14.187 1.00 85.06 471 VAL A C 1
ATOM 3555 O O . VAL A 1 471 ? -2.964 9.193 -15.250 1.00 85.06 471 VAL A O 1
ATOM 3558 N N . ILE A 1 472 ? -3.409 9.075 -13.058 1.00 84.56 472 ILE A N 1
ATOM 3559 C CA . ILE A 1 472 ? -3.293 7.624 -12.946 1.00 84.56 472 ILE A CA 1
ATOM 3560 C C . ILE A 1 472 ? -4.689 7.076 -12.687 1.00 84.56 472 ILE A C 1
ATOM 3562 O O . ILE A 1 472 ? -5.369 7.530 -11.773 1.00 84.56 472 ILE A O 1
ATOM 3566 N N . ARG A 1 473 ? -5.105 6.083 -13.470 1.00 78.06 473 ARG A N 1
ATOM 3567 C CA . ARG A 1 473 ? -6.332 5.321 -13.248 1.00 78.06 473 ARG A CA 1
ATOM 3568 C C . ARG A 1 473 ? -5.974 3.857 -13.077 1.00 78.06 473 ARG A C 1
ATOM 3570 O O . ARG A 1 473 ? -5.196 3.323 -13.865 1.00 78.06 473 ARG A O 1
ATOM 3577 N N . GLN A 1 474 ? -6.503 3.239 -12.035 1.00 70.94 474 GLN A N 1
ATOM 3578 C CA . GLN A 1 474 ? -6.339 1.817 -11.788 1.00 70.94 474 GLN A CA 1
ATOM 3579 C C . GLN A 1 474 ? -7.470 1.071 -12.500 1.00 70.94 474 GLN A C 1
ATOM 3581 O O . GLN A 1 474 ? -8.628 1.475 -12.440 1.00 70.94 474 GLN A O 1
ATOM 3586 N N . PHE A 1 475 ? -7.126 -0.000 -13.210 1.00 59.81 475 PHE A N 1
ATOM 3587 C CA . PHE A 1 475 ? -8.091 -0.891 -13.850 1.00 59.81 475 PHE A CA 1
ATOM 3588 C C . PHE A 1 475 ? -8.009 -2.248 -13.157 1.00 59.81 475 PHE A C 1
ATOM 3590 O O . PHE A 1 475 ? -6.912 -2.782 -13.007 1.00 59.81 475 PHE A O 1
ATOM 3597 N N . GLY A 1 476 ? -9.153 -2.811 -12.761 1.00 45.50 476 GLY A N 1
ATOM 3598 C CA . GLY A 1 476 ? -9.228 -4.199 -12.288 1.00 45.50 476 GLY A CA 1
ATOM 3599 C C . GLY A 1 476 ? -9.406 -4.408 -10.782 1.00 45.50 476 GLY A C 1
ATOM 3600 O O . GLY A 1 476 ? -9.203 -5.527 -10.327 1.00 45.50 476 GLY A O 1
ATOM 3601 N N . ALA A 1 477 ? -9.805 -3.387 -10.019 1.00 38.75 477 ALA A N 1
ATOM 3602 C CA . ALA A 1 477 ? -10.269 -3.558 -8.641 1.00 38.75 477 ALA A CA 1
ATOM 3603 C C . ALA A 1 477 ? -11.777 -3.267 -8.557 1.00 38.75 477 ALA A C 1
ATOM 3605 O O . ALA A 1 477 ? -12.185 -2.183 -8.156 1.00 38.75 477 ALA A O 1
ATOM 3606 N N . THR A 1 478 ? -12.600 -4.229 -8.971 1.00 35.59 478 THR A N 1
ATOM 3607 C CA . THR A 1 478 ? -14.028 -4.285 -8.614 1.00 35.59 478 THR A CA 1
ATOM 3608 C C . THR A 1 478 ? -14.369 -5.673 -8.139 1.00 35.59 478 THR A C 1
ATOM 3610 O O . THR A 1 478 ? -14.034 -6.610 -8.904 1.00 35.59 478 THR A O 1
#

Foldseek 3Di:
DDDDDDDDDDKDKDKDWDDPDPQKIKMWIWIWDADPVRDIDIFIKIKMKGFPAPDDVVFFGKMWIWTRPTGPDPFDTKTKIKGWDQPDVNQKIWIWIAIDTPQGGIWIKIWHNPDPQKIWIWIDGNPWIKIKIKGRPDPFWIWMWMQTPVGIDIDIGGHDPPPPPPLPPPPPDDDDDDDDDAVLQVVLQVQVVVVVWAQWKWFWWQAPVRAIEIEIETEDPPPVPDSCSCVVVSVVSCLSSCVRHQKYKYFYDDLNAGQKMKMAGSVLSVCVVVVNDDPVRRVVRIDMDGQAFDPPGIDTPDMDDTPRHQAFVKDKDKDKDKDKDADDPVDGIWIWIWIKIKIWGSNHRQKIWIWIKIATDDIPVCVVDPNDIDTAWTKIKGWDAPGGQKIKMWIWTDHHQFRIKTKIKMKGAPDPFKIKMKIWIWTHGPVQHIDIWIKIKIKGHDVVQQKIWIWMFTADSVRDGDIDIDIDHDPDDD

Mean predicted aligned error: 15.61 Å